Protein AF-A0ABD6CQG7-F1 (afdb_monomer_lite)

Radius of gyration: 48.26 Å; chains: 1; bounding box: 124×42×133 Å

Foldseek 3Di:
DVVVVVVVVVVVLVVVLVVLVVVLVVVVVVLVVVLVPDDPQLVVQLVVLCPVVVVCVVDPDDSVCSVVVSVSNVCSSCVSLLVLLLVLVVLLCVLLVHDDDPVLSVVLSVLLVVVPPPDSPVLSVLSVVSSVLLNPDDNQLSPLLRVVCVVPVNLSSCSPPSSVVSSVLSVVQLVQLQVLLVLLVVDPLADCVLPSLSNHNQQPRADDDDVVLVNVLVVLLVVLQVLVVVLLAHCSQQCRLQVSVCSPPYVNCVSVSSVVVSVLSVVVVVLSLVSVLLVLLVPAPDPPDPLNVVLVVLSVCLNPDDDNHSVVNVVSSVVSVVSVVVSLVVVQVLLVLLLLLQVCCCVWVVDDADPCNVVPPDLSVVCSVHVNVSVVVSVVSVVVSVVVLVVVVVVADPLLSVVLVCCSRVVDDDPVVGDPRSVVRVVVRGPDDDDDDDD

Structure (mmCIF, N/CA/C/O backbone):
data_AF-A0ABD6CQG7-F1
#
_entry.id   AF-A0ABD6CQG7-F1
#
loop_
_atom_site.group_PDB
_atom_site.id
_atom_site.type_symbol
_atom_site.label_atom_id
_atom_site.label_alt_id
_atom_site.label_comp_id
_atom_site.label_asym_id
_atom_site.label_entity_id
_atom_site.label_seq_id
_atom_site.pdbx_PDB_ins_code
_atom_site.Cartn_x
_atom_site.Cartn_y
_atom_site.Cartn_z
_atom_site.occupancy
_atom_site.B_iso_or_equiv
_atom_site.auth_seq_id
_atom_site.auth_comp_id
_atom_site.auth_asym_id
_atom_site.auth_atom_id
_atom_site.pdbx_PDB_model_num
ATOM 1 N N . MET A 1 1 ? 77.959 22.282 -49.061 1.00 54.97 1 MET A N 1
ATOM 2 C CA . MET A 1 1 ? 77.180 22.325 -47.808 1.00 54.97 1 MET A CA 1
ATOM 3 C C . MET A 1 1 ? 75.691 22.391 -48.137 1.00 54.97 1 MET A C 1
ATOM 5 O O . MET A 1 1 ? 75.020 21.422 -47.838 1.00 54.97 1 MET A O 1
ATOM 9 N N . VAL A 1 2 ? 75.242 23.376 -48.928 1.00 54.44 2 VAL A N 1
ATOM 10 C CA . VAL A 1 2 ? 73.854 23.506 -49.447 1.00 54.44 2 VAL A CA 1
ATOM 11 C C . VAL A 1 2 ? 73.302 22.239 -50.141 1.00 54.44 2 VAL A C 1
ATOM 13 O O . VAL A 1 2 ? 72.243 21.750 -49.779 1.00 54.44 2 VAL A O 1
ATOM 16 N N . LEU A 1 3 ? 74.068 21.613 -51.044 1.00 57.97 3 LEU A N 1
ATOM 17 C CA . LEU A 1 3 ? 73.657 20.385 -51.760 1.00 57.97 3 LEU A CA 1
ATOM 18 C C . LEU A 1 3 ? 73.426 19.150 -50.867 1.00 57.97 3 LEU A C 1
ATOM 20 O O . LEU A 1 3 ? 72.765 18.208 -51.288 1.00 57.97 3 LEU A O 1
ATOM 24 N N . LYS A 1 4 ? 74.010 19.117 -49.661 1.00 66.31 4 LYS A N 1
ATOM 25 C CA . LYS A 1 4 ? 73.844 17.992 -48.728 1.00 66.31 4 LYS A CA 1
ATOM 26 C C . LYS A 1 4 ? 72.545 18.137 -47.929 1.00 66.31 4 LYS A C 1
ATOM 28 O O . LYS A 1 4 ? 71.832 17.157 -47.765 1.00 66.31 4 LYS A O 1
ATOM 33 N N . GLU A 1 5 ? 72.221 19.360 -47.514 1.00 69.56 5 GLU A N 1
ATOM 34 C CA . GLU A 1 5 ? 70.979 19.693 -46.802 1.00 69.56 5 GLU A CA 1
ATOM 35 C C . GLU A 1 5 ? 69.742 19.548 -47.709 1.00 69.56 5 GLU A C 1
ATOM 37 O O . GLU A 1 5 ? 68.713 19.030 -47.277 1.00 69.56 5 GLU A O 1
ATOM 42 N N . GLU A 1 6 ? 69.845 19.918 -48.992 1.00 71.81 6 GLU A N 1
ATOM 43 C CA . GLU A 1 6 ? 68.775 19.704 -49.984 1.00 71.81 6 GLU A CA 1
ATOM 44 C C . GLU A 1 6 ? 68.519 18.211 -50.258 1.00 71.81 6 GLU A C 1
ATOM 46 O O . GLU A 1 6 ? 67.366 17.785 -50.390 1.00 71.81 6 GLU A O 1
ATOM 51 N N . LEU A 1 7 ? 69.582 17.398 -50.299 1.00 75.56 7 LEU A N 1
ATOM 52 C CA . LEU A 1 7 ? 69.475 15.950 -50.481 1.00 75.56 7 LEU A CA 1
ATOM 53 C C . LEU A 1 7 ? 68.846 15.278 -49.250 1.00 75.56 7 LEU A C 1
ATOM 55 O O . LEU A 1 7 ? 67.933 14.474 -49.406 1.00 75.56 7 LEU A O 1
ATOM 59 N N . GLU A 1 8 ? 69.282 15.639 -48.039 1.00 79.38 8 GLU A N 1
ATOM 60 C CA . GLU A 1 8 ? 68.709 15.135 -46.780 1.00 79.38 8 GLU A CA 1
ATOM 61 C C . GLU A 1 8 ? 67.224 15.513 -46.644 1.00 79.38 8 GLU A C 1
ATOM 63 O O . GLU A 1 8 ? 66.401 14.670 -46.296 1.00 79.38 8 GLU A O 1
ATOM 68 N N . THR A 1 9 ? 66.844 16.740 -47.015 1.00 80.50 9 THR A N 1
ATOM 69 C CA . THR A 1 9 ? 65.435 17.177 -47.028 1.00 80.50 9 THR A CA 1
ATOM 70 C C . THR A 1 9 ? 64.597 16.371 -48.025 1.00 80.50 9 THR A C 1
ATOM 72 O O . THR A 1 9 ? 63.466 15.986 -47.729 1.00 80.50 9 THR A O 1
ATOM 75 N N . THR A 1 10 ? 65.156 16.080 -49.203 1.00 79.56 10 THR A N 1
ATOM 76 C CA . THR A 1 10 ? 64.477 15.288 -50.238 1.00 79.56 10 THR A CA 1
ATOM 77 C C . THR A 1 10 ? 64.308 13.830 -49.813 1.00 79.56 10 THR A C 1
ATOM 79 O O . THR A 1 10 ? 63.235 13.267 -50.018 1.00 79.56 10 THR A O 1
ATOM 82 N N . ILE A 1 11 ? 65.331 13.234 -49.190 1.00 80.56 11 ILE A N 1
ATOM 83 C CA . ILE A 1 11 ? 65.283 11.867 -48.649 1.00 80.56 11 ILE A CA 1
ATOM 84 C C . ILE A 1 11 ? 64.223 11.772 -47.550 1.00 80.56 11 ILE A C 1
ATOM 86 O O . ILE A 1 11 ? 63.331 10.938 -47.659 1.00 80.56 11 ILE A O 1
ATOM 90 N N . ASN A 1 12 ? 64.235 12.684 -46.572 1.00 82.25 12 ASN A N 1
ATOM 91 C CA . ASN A 1 12 ? 63.240 12.702 -45.495 1.00 82.25 12 ASN A CA 1
ATOM 92 C C . ASN A 1 12 ? 61.805 12.850 -46.035 1.00 82.25 12 ASN A C 1
ATOM 94 O O . ASN A 1 12 ? 60.883 12.205 -45.542 1.00 82.25 12 ASN A O 1
ATOM 98 N N . ARG A 1 13 ? 61.602 13.669 -47.078 1.00 79.75 13 ARG A N 1
ATOM 99 C CA . ARG A 1 13 ? 60.294 13.819 -47.737 1.00 79.75 13 ARG A CA 1
ATOM 100 C C . ARG A 1 13 ? 59.855 12.538 -48.454 1.00 79.75 13 ARG A C 1
ATOM 102 O O . ARG A 1 13 ? 58.681 12.193 -48.412 1.00 79.75 13 ARG A O 1
ATOM 109 N N . LEU A 1 14 ? 60.777 11.839 -49.118 1.00 78.88 14 LEU A N 1
ATOM 110 C CA . LEU A 1 14 ? 60.483 10.568 -49.788 1.00 78.88 14 LEU A CA 1
ATOM 111 C C . LEU A 1 14 ? 60.165 9.456 -48.784 1.00 78.88 14 LEU A C 1
ATOM 113 O O . LEU A 1 14 ? 59.212 8.714 -48.996 1.00 78.88 14 LEU A O 1
ATOM 117 N N . GLU A 1 15 ? 60.917 9.362 -47.688 1.00 84.25 15 GLU A N 1
ATOM 118 C CA . GLU A 1 15 ? 60.653 8.406 -46.606 1.00 84.25 15 GLU A CA 1
ATOM 119 C C . GLU A 1 15 ? 59.284 8.651 -45.959 1.00 84.25 15 GLU A C 1
ATOM 121 O O . GLU A 1 15 ? 58.527 7.703 -45.741 1.00 84.25 15 GLU A O 1
ATOM 126 N N . GLU A 1 16 ? 58.927 9.916 -45.722 1.00 81.25 16 GLU A N 1
ATOM 127 C CA . GLU A 1 16 ? 57.606 10.287 -45.212 1.00 81.25 16 GLU A CA 1
ATOM 128 C C . GLU A 1 16 ? 56.485 9.900 -46.186 1.00 81.25 16 GLU A C 1
ATOM 130 O O . GLU A 1 16 ? 55.497 9.296 -45.769 1.00 81.25 16 GLU A O 1
ATOM 135 N N . ASN A 1 17 ? 56.653 10.168 -47.485 1.00 77.19 17 ASN A N 1
ATOM 136 C CA . ASN A 1 17 ? 55.668 9.805 -48.506 1.00 77.19 17 ASN A CA 1
ATOM 137 C C . ASN A 1 17 ? 55.489 8.282 -48.619 1.00 77.19 17 ASN A C 1
ATOM 139 O O . ASN A 1 17 ? 54.360 7.804 -48.699 1.00 77.19 17 ASN A O 1
ATOM 143 N N . ILE A 1 18 ? 56.581 7.507 -48.574 1.00 81.38 18 ILE A N 1
ATOM 144 C CA . ILE A 1 18 ? 56.527 6.034 -48.577 1.00 81.38 18 ILE A CA 1
ATOM 145 C C . ILE A 1 18 ? 55.787 5.528 -47.336 1.00 81.38 18 ILE A C 1
ATOM 147 O O . ILE A 1 18 ? 54.946 4.635 -47.435 1.00 81.38 18 ILE A O 1
ATOM 151 N N . ARG A 1 19 ? 56.059 6.109 -46.161 1.00 82.81 19 ARG A N 1
ATOM 152 C CA . ARG A 1 19 ? 55.362 5.751 -44.922 1.00 82.81 19 ARG A CA 1
ATOM 153 C C . ARG A 1 19 ? 53.864 6.041 -45.014 1.00 82.81 19 ARG A C 1
ATOM 155 O O . ARG A 1 19 ? 53.068 5.189 -44.630 1.00 82.81 19 ARG A O 1
ATOM 162 N N . GLN A 1 20 ? 53.483 7.214 -45.519 1.00 79.19 20 GLN A N 1
ATOM 163 C CA . GLN A 1 20 ? 52.079 7.597 -45.689 1.00 79.19 20 GLN A CA 1
ATOM 164 C C . GLN A 1 20 ? 51.358 6.694 -46.690 1.00 79.19 20 GLN A C 1
ATOM 166 O O . GLN A 1 20 ? 50.232 6.280 -46.423 1.00 79.19 20 GLN A O 1
ATOM 171 N N . TYR A 1 21 ? 52.021 6.333 -47.790 1.00 80.12 21 TYR A N 1
ATOM 172 C CA . TYR A 1 21 ? 51.483 5.401 -48.776 1.00 80.12 21 TYR A CA 1
ATOM 173 C C . TYR A 1 21 ? 51.260 4.005 -48.179 1.00 80.12 21 TYR A C 1
ATOM 175 O O . TYR A 1 21 ? 50.171 3.456 -48.302 1.00 80.12 21 TYR A O 1
ATOM 183 N N . ASN A 1 22 ? 52.240 3.461 -47.449 1.00 82.62 22 ASN A N 1
ATOM 184 C CA . ASN A 1 22 ? 52.090 2.161 -46.788 1.00 82.62 22 ASN A CA 1
ATOM 185 C C . ASN A 1 22 ? 50.948 2.167 -45.759 1.00 82.62 22 ASN A C 1
ATOM 187 O O . ASN A 1 22 ? 50.144 1.242 -45.737 1.00 82.62 22 ASN A O 1
ATOM 191 N N . GLN A 1 23 ? 50.827 3.229 -44.954 1.00 83.06 23 GLN A N 1
ATOM 192 C CA . GLN A 1 23 ? 49.710 3.382 -44.012 1.00 83.06 23 GLN A CA 1
ATOM 193 C C . GLN A 1 23 ? 48.352 3.462 -44.716 1.00 83.06 23 GLN A C 1
ATOM 195 O O . GLN A 1 23 ? 47.363 2.948 -44.200 1.00 83.06 23 GLN A O 1
ATOM 200 N N . PHE A 1 24 ? 48.291 4.124 -45.872 1.00 81.44 24 PHE A N 1
ATOM 201 C CA . PHE A 1 24 ? 47.070 4.224 -46.660 1.00 81.44 24 PHE A CA 1
ATOM 202 C C . PHE A 1 24 ? 46.668 2.869 -47.258 1.00 81.44 24 PHE A C 1
ATOM 204 O O . PHE A 1 24 ? 45.509 2.486 -47.149 1.00 81.44 24 PHE A O 1
ATOM 211 N N . VAL A 1 25 ? 47.624 2.098 -47.789 1.00 80.81 25 VAL A N 1
ATOM 212 C CA . VAL A 1 25 ? 47.380 0.734 -48.293 1.00 80.81 25 VAL A CA 1
ATOM 213 C C . VAL A 1 25 ? 46.928 -0.205 -47.172 1.00 80.81 25 VAL A C 1
ATOM 215 O O . VAL A 1 25 ? 45.945 -0.922 -47.336 1.00 80.81 25 VAL A O 1
ATOM 218 N N . GLU A 1 26 ? 47.586 -0.171 -46.009 1.00 85.00 26 GLU A N 1
ATOM 219 C CA . GLU A 1 26 ? 47.166 -0.952 -44.836 1.00 85.00 26 GLU A CA 1
ATOM 220 C C . GLU A 1 26 ? 45.743 -0.591 -44.384 1.00 85.00 26 GLU A C 1
ATOM 222 O O . GLU A 1 26 ? 44.966 -1.471 -44.003 1.00 85.00 26 GLU A O 1
ATOM 227 N N . TRP A 1 27 ? 45.386 0.697 -44.435 1.00 84.19 27 TRP A N 1
ATOM 228 C CA . TRP A 1 27 ? 44.033 1.155 -44.134 1.00 84.19 27 TRP A CA 1
ATOM 229 C C . TRP A 1 27 ? 43.017 0.661 -45.169 1.00 84.19 27 TRP A C 1
ATOM 231 O O . TRP A 1 27 ? 41.991 0.129 -44.758 1.00 84.19 27 TRP A O 1
ATOM 241 N N . LEU A 1 28 ? 43.308 0.760 -46.472 1.00 80.25 28 LEU A N 1
ATOM 242 C CA . LEU A 1 28 ? 42.433 0.264 -47.544 1.00 80.25 28 LEU A CA 1
ATOM 243 C C . LEU A 1 28 ? 42.177 -1.242 -47.422 1.00 80.25 28 LEU A C 1
ATOM 245 O O . LEU A 1 28 ? 41.032 -1.680 -47.506 1.00 80.25 28 LEU A O 1
ATOM 249 N N . ASP A 1 29 ? 43.220 -2.032 -47.157 1.00 80.75 29 ASP A N 1
ATOM 250 C CA . ASP A 1 29 ? 43.101 -3.479 -46.953 1.00 80.75 29 ASP A CA 1
ATOM 251 C C . ASP A 1 29 ? 42.216 -3.816 -45.749 1.00 80.75 29 ASP A C 1
ATOM 253 O O . ASP A 1 29 ? 41.447 -4.783 -45.776 1.00 80.75 29 ASP A O 1
ATOM 257 N N . LYS A 1 30 ? 42.334 -3.037 -44.669 1.00 80.00 30 LYS A N 1
ATOM 258 C CA . LYS A 1 30 ? 41.503 -3.207 -43.478 1.00 80.00 30 LYS A CA 1
ATOM 259 C C . LYS A 1 30 ? 40.059 -2.780 -43.749 1.00 80.00 30 LYS A C 1
ATOM 261 O O . LYS A 1 30 ? 39.151 -3.562 -43.490 1.00 80.00 30 LYS A O 1
ATOM 266 N N . ALA A 1 31 ? 39.858 -1.595 -44.321 1.00 76.06 31 ALA A N 1
ATOM 267 C CA . ALA A 1 31 ? 38.551 -1.049 -44.666 1.00 76.06 31 ALA A CA 1
ATOM 268 C C . ALA A 1 31 ? 37.793 -1.975 -45.629 1.00 76.06 31 ALA A C 1
ATOM 270 O O . ALA A 1 31 ? 36.637 -2.298 -45.377 1.00 76.06 31 ALA A O 1
ATOM 271 N N . GLY A 1 32 ? 38.453 -2.490 -46.671 1.00 75.69 32 GLY A N 1
ATOM 272 C CA . GLY A 1 32 ? 37.849 -3.425 -47.624 1.00 75.69 32 GLY A CA 1
ATOM 273 C C . GLY A 1 32 ? 37.416 -4.749 -46.984 1.00 75.69 32 GLY A C 1
ATOM 274 O O . GLY A 1 32 ? 36.320 -5.244 -47.256 1.00 75.69 32 GLY A O 1
ATOM 275 N N . LYS A 1 33 ? 38.231 -5.309 -46.077 1.00 78.44 33 LYS A N 1
ATOM 276 C CA . LYS A 1 33 ? 37.857 -6.508 -45.304 1.00 78.44 33 LYS A CA 1
ATOM 277 C C . LYS A 1 33 ? 36.682 -6.231 -44.370 1.00 78.44 33 LYS A C 1
ATOM 279 O O . LYS A 1 33 ? 35.735 -7.018 -44.346 1.00 78.44 33 LYS A O 1
ATOM 284 N N . ASP A 1 34 ? 36.719 -5.118 -43.645 1.00 75.69 34 ASP A N 1
ATOM 285 C CA . ASP A 1 34 ? 35.667 -4.726 -42.704 1.00 75.69 34 ASP A CA 1
ATOM 286 C C . ASP A 1 34 ? 34.338 -4.448 -43.430 1.00 75.69 34 ASP A C 1
ATOM 288 O O . ASP A 1 34 ? 33.273 -4.749 -42.888 1.00 75.69 34 ASP A O 1
ATOM 292 N N . TRP A 1 35 ? 34.385 -3.944 -44.669 1.00 75.81 35 TRP A N 1
ATOM 293 C CA . TRP A 1 35 ? 33.200 -3.626 -45.471 1.00 75.81 35 TRP A CA 1
ATOM 294 C C . TRP A 1 35 ? 32.486 -4.853 -46.045 1.00 75.81 35 TRP A C 1
ATOM 296 O O . TRP A 1 35 ? 31.255 -4.911 -46.103 1.00 75.81 35 TRP A O 1
ATOM 306 N N . SER A 1 36 ? 33.250 -5.884 -46.415 1.00 72.44 36 SER A N 1
ATOM 307 C CA . SER A 1 36 ? 32.695 -7.134 -46.954 1.00 72.44 36 SER A CA 1
ATOM 308 C C . SER A 1 36 ? 31.760 -7.872 -45.982 1.00 72.44 36 SER A C 1
ATOM 310 O O . SER A 1 36 ? 30.925 -8.661 -46.416 1.00 72.44 36 SER A O 1
ATOM 312 N N . ASN A 1 37 ? 31.847 -7.569 -44.681 1.00 71.38 37 ASN A N 1
ATOM 313 C CA . ASN A 1 37 ? 31.030 -8.164 -43.620 1.00 71.38 37 ASN A CA 1
ATOM 314 C C . ASN A 1 37 ? 29.830 -7.287 -43.192 1.00 71.38 37 ASN A C 1
ATOM 316 O O . ASN A 1 37 ? 29.217 -7.556 -42.159 1.00 71.38 37 ASN A O 1
ATOM 320 N N . ARG A 1 38 ? 29.516 -6.217 -43.935 1.00 76.25 38 ARG A N 1
ATOM 321 C CA . ARG A 1 38 ? 28.428 -5.264 -43.631 1.00 76.25 38 ARG A CA 1
ATOM 322 C C . ARG A 1 38 ? 27.099 -5.643 -44.281 1.00 76.25 38 ARG A C 1
ATOM 324 O O . ARG A 1 38 ? 27.026 -6.581 -45.070 1.00 76.25 38 ARG A O 1
ATOM 331 N N . THR A 1 39 ? 26.035 -4.926 -43.917 1.00 78.62 39 THR A N 1
ATOM 332 C CA . THR A 1 39 ? 24.702 -5.144 -44.500 1.00 78.62 39 THR A CA 1
ATOM 333 C C . THR A 1 39 ? 24.678 -4.730 -45.975 1.00 78.62 39 THR A C 1
ATOM 335 O O . THR A 1 39 ? 25.416 -3.836 -46.383 1.00 78.62 39 THR A O 1
ATOM 338 N N . GLU A 1 40 ? 23.810 -5.348 -46.780 1.00 80.81 40 GLU A N 1
ATOM 339 C CA . GLU A 1 40 ? 23.693 -5.057 -48.222 1.00 80.81 40 GLU A CA 1
ATOM 340 C C . GLU A 1 40 ? 23.357 -3.578 -48.499 1.00 80.81 40 GLU A C 1
ATOM 342 O O . GLU A 1 40 ? 23.884 -2.978 -49.435 1.00 80.81 40 GLU A O 1
ATOM 347 N N . ALA A 1 41 ? 22.542 -2.959 -47.639 1.00 76.62 41 ALA A N 1
ATOM 348 C CA . ALA A 1 41 ? 22.199 -1.540 -47.733 1.00 76.62 41 ALA A CA 1
ATOM 349 C C . ALA A 1 41 ? 23.414 -0.627 -47.486 1.00 76.62 41 ALA A C 1
ATOM 351 O O . ALA A 1 41 ? 23.632 0.324 -48.232 1.00 76.62 41 ALA A O 1
ATOM 352 N N . GLU A 1 42 ? 24.237 -0.939 -46.479 1.00 76.94 42 GLU A N 1
ATOM 353 C CA . GLU A 1 42 ? 25.488 -0.212 -46.223 1.00 76.94 42 GLU A CA 1
ATOM 354 C C . GLU A 1 42 ? 26.471 -0.404 -47.374 1.00 76.94 42 GLU A C 1
ATOM 356 O O . GLU A 1 42 ? 27.065 0.560 -47.849 1.00 76.94 42 GLU A O 1
ATOM 361 N N . GLN A 1 43 ? 26.598 -1.636 -47.870 1.00 80.94 43 GLN A N 1
ATOM 362 C CA . GLN A 1 43 ? 27.456 -1.944 -49.009 1.00 80.94 43 GLN A CA 1
ATOM 363 C C . GLN A 1 43 ? 27.079 -1.139 -50.247 1.00 80.94 43 GLN A C 1
ATOM 365 O O . GLN A 1 43 ? 27.961 -0.550 -50.864 1.00 80.94 43 GLN A O 1
ATOM 370 N N . THR A 1 44 ? 25.786 -1.055 -50.551 1.00 81.81 44 THR A N 1
ATOM 371 C CA . THR A 1 44 ? 25.266 -0.275 -51.680 1.00 81.81 44 THR A CA 1
ATOM 372 C C . THR A 1 44 ? 25.552 1.218 -51.508 1.00 81.81 44 THR A C 1
ATOM 374 O O . THR A 1 44 ? 26.137 1.826 -52.396 1.00 81.81 44 THR A O 1
ATOM 377 N N . SER A 1 45 ? 25.238 1.789 -50.340 1.00 78.50 45 SER A N 1
ATOM 378 C CA . SER A 1 45 ? 25.464 3.214 -50.050 1.00 78.50 45 SER A CA 1
ATOM 379 C C . SER A 1 45 ? 26.944 3.614 -50.135 1.00 78.50 45 SER A C 1
ATOM 381 O O . SER A 1 45 ? 27.280 4.683 -50.638 1.00 78.50 45 SER A O 1
ATOM 383 N N . PHE A 1 46 ? 27.858 2.747 -49.696 1.00 81.44 46 PHE A N 1
ATOM 384 C CA . PHE A 1 46 ? 29.290 3.000 -49.859 1.00 81.44 46 PHE A CA 1
ATOM 385 C C . PHE A 1 46 ? 29.758 2.875 -51.299 1.00 81.44 46 PHE A C 1
ATOM 387 O O . PHE A 1 46 ? 30.551 3.710 -51.718 1.00 81.44 46 PHE A O 1
ATOM 394 N N . LEU A 1 47 ? 29.271 1.881 -52.053 1.00 79.12 47 LEU A N 1
ATOM 395 C CA . LEU A 1 47 ? 29.593 1.745 -53.476 1.00 79.12 47 LEU A CA 1
ATOM 396 C C . LEU A 1 47 ? 29.219 3.020 -54.239 1.00 79.12 47 LEU A C 1
ATOM 398 O O . LEU A 1 47 ? 30.082 3.578 -54.905 1.00 79.12 47 LEU A O 1
ATOM 402 N N . GLU A 1 48 ? 28.006 3.539 -54.029 1.00 81.50 48 GLU A N 1
ATOM 403 C CA . GLU A 1 48 ? 27.539 4.803 -54.622 1.00 81.50 48 GLU A CA 1
ATOM 404 C C . GLU A 1 48 ? 28.448 5.997 -54.274 1.00 81.50 48 GLU A C 1
ATOM 406 O O . GLU A 1 48 ? 28.620 6.903 -55.084 1.00 81.50 48 GLU A O 1
ATOM 411 N N . ARG A 1 49 ? 29.065 6.007 -53.084 1.00 77.25 49 ARG A N 1
ATOM 412 C CA . ARG A 1 49 ? 29.970 7.087 -52.653 1.00 77.25 49 ARG A CA 1
ATOM 413 C C . ARG A 1 49 ? 31.403 6.949 -53.131 1.00 77.25 49 ARG A C 1
ATOM 415 O O . ARG A 1 49 ? 32.105 7.955 -53.206 1.00 77.25 49 ARG A O 1
ATOM 422 N N . ILE A 1 50 ? 31.858 5.736 -53.435 1.00 79.25 50 ILE A N 1
ATOM 423 C CA . ILE A 1 50 ? 33.220 5.517 -53.930 1.00 79.25 50 ILE A CA 1
ATOM 424 C C . ILE A 1 50 ? 33.325 5.528 -55.462 1.00 79.25 50 ILE A C 1
ATOM 426 O O . ILE A 1 50 ? 34.445 5.508 -55.971 1.00 79.25 50 ILE A O 1
ATOM 430 N N . GLU A 1 51 ? 32.200 5.600 -56.186 1.00 78.25 51 GLU A N 1
ATOM 431 C CA . GLU A 1 51 ? 32.156 5.704 -57.657 1.00 78.25 51 GLU A CA 1
ATOM 432 C C . GLU A 1 51 ? 33.031 6.860 -58.182 1.00 78.25 51 GLU A C 1
ATOM 434 O O . GLU A 1 51 ? 33.809 6.684 -59.121 1.00 78.25 51 GLU A O 1
ATOM 439 N N . ASP A 1 52 ? 33.021 8.013 -57.505 1.00 71.06 52 ASP A N 1
ATOM 440 C CA . ASP A 1 52 ? 33.831 9.187 -57.873 1.00 71.06 52 ASP A CA 1
ATOM 441 C C . ASP A 1 52 ? 35.357 8.957 -57.748 1.00 71.06 52 ASP A C 1
ATOM 443 O O . ASP A 1 52 ? 36.169 9.711 -58.302 1.00 71.06 52 ASP A O 1
ATOM 447 N N . TYR A 1 53 ? 35.770 7.881 -57.068 1.00 73.62 53 TYR A N 1
ATOM 448 C CA . TYR A 1 53 ? 37.169 7.495 -56.863 1.00 73.62 53 TYR A CA 1
ATOM 449 C C . TYR A 1 53 ? 37.618 6.346 -57.778 1.00 73.62 53 TYR A C 1
ATOM 451 O O . TYR A 1 53 ? 38.800 5.989 -57.763 1.00 73.62 53 TYR A O 1
ATOM 459 N N . GLU A 1 54 ? 36.741 5.792 -58.625 1.00 72.81 54 GLU A N 1
ATOM 460 C CA . GLU A 1 54 ? 37.097 4.731 -59.583 1.00 72.81 54 GLU A CA 1
ATOM 461 C C . GLU A 1 54 ? 38.225 5.153 -60.535 1.00 72.81 54 GLU A C 1
ATOM 463 O O . GLU A 1 54 ? 39.074 4.342 -60.906 1.00 72.81 54 GLU A O 1
ATOM 468 N N . GLN A 1 55 ? 38.315 6.447 -60.853 1.00 69.81 55 GLN A N 1
ATOM 469 C CA . GLN A 1 55 ? 39.389 7.021 -61.671 1.00 69.81 55 GLN A CA 1
ATOM 470 C C . GLN A 1 55 ? 40.806 6.769 -61.116 1.00 69.81 55 GLN A C 1
ATOM 472 O O . GLN A 1 55 ? 41.776 6.788 -61.880 1.00 69.81 55 GLN A O 1
ATOM 477 N N . TYR A 1 56 ? 40.944 6.509 -59.811 1.00 69.31 56 TYR A N 1
ATOM 478 C CA . TYR A 1 56 ? 42.218 6.190 -59.159 1.00 69.31 56 TYR A CA 1
ATOM 479 C C . TYR A 1 56 ? 42.584 4.700 -59.228 1.00 69.31 56 TYR A C 1
ATOM 481 O O . TYR A 1 56 ? 43.684 4.325 -58.827 1.00 69.31 56 TYR A O 1
ATOM 489 N N . GLN A 1 57 ? 41.708 3.841 -59.764 1.00 66.62 57 GLN A N 1
ATOM 490 C CA . GLN A 1 57 ? 42.059 2.452 -60.083 1.00 66.62 57 GLN A CA 1
ATOM 491 C C . GLN A 1 57 ? 42.972 2.364 -61.315 1.00 66.62 57 GLN A C 1
ATOM 493 O O . GLN A 1 57 ? 43.799 1.458 -61.411 1.00 66.62 57 GLN A O 1
ATOM 498 N N . GLU A 1 58 ? 42.833 3.308 -62.251 1.00 65.88 58 GLU A N 1
ATOM 499 C CA . GLU A 1 58 ? 43.549 3.307 -63.533 1.00 65.88 58 GLU A CA 1
ATOM 500 C C . GLU A 1 58 ? 44.728 4.297 -63.584 1.00 65.88 58 GLU A C 1
ATOM 502 O O . GLU A 1 58 ? 45.617 4.145 -64.424 1.00 65.88 58 GLU A O 1
ATOM 507 N N . ASN A 1 59 ? 44.772 5.290 -62.685 1.00 70.06 59 ASN A N 1
ATOM 508 C CA . ASN A 1 59 ? 45.777 6.359 -62.675 1.00 70.06 59 ASN A CA 1
ATOM 509 C C . ASN A 1 59 ? 46.627 6.350 -61.391 1.00 70.06 59 ASN A C 1
ATOM 511 O O . ASN A 1 59 ? 46.103 6.204 -60.290 1.00 70.06 59 ASN A O 1
ATOM 515 N N . GLU A 1 60 ? 47.945 6.559 -61.518 1.00 69.00 60 GLU A N 1
ATOM 516 C CA . GLU A 1 60 ? 48.848 6.684 -60.363 1.00 69.00 60 GLU A CA 1
ATOM 517 C C . GLU A 1 60 ? 48.525 7.943 -59.536 1.00 69.00 60 GLU A C 1
ATOM 519 O O . GLU A 1 60 ? 48.469 9.048 -60.078 1.00 69.00 60 GLU A O 1
ATOM 524 N N . ILE A 1 61 ? 48.364 7.784 -58.217 1.00 72.38 61 ILE A N 1
ATOM 525 C CA . ILE A 1 61 ? 48.129 8.895 -57.283 1.00 72.38 61 ILE A CA 1
ATOM 526 C C . ILE A 1 61 ? 49.448 9.650 -57.027 1.00 72.38 61 ILE A C 1
ATOM 528 O O . ILE A 1 61 ? 50.401 9.051 -56.511 1.00 72.38 61 ILE A O 1
ATOM 532 N N . PRO A 1 62 ? 49.529 10.962 -57.319 1.00 76.81 62 PRO A N 1
ATOM 533 C CA . PRO A 1 62 ? 50.697 11.774 -56.996 1.00 76.81 62 PRO A CA 1
ATOM 534 C C . PRO A 1 62 ? 50.986 11.798 -55.482 1.00 76.81 62 PRO A C 1
ATOM 536 O O . PRO A 1 62 ? 50.054 11.932 -54.685 1.00 76.81 62 PRO A O 1
ATOM 539 N N . PRO A 1 63 ? 52.261 11.725 -55.042 1.00 71.06 63 PRO A N 1
ATOM 540 C CA . PRO A 1 63 ? 52.599 11.686 -53.617 1.00 71.06 63 PRO A CA 1
ATOM 541 C C . PRO A 1 63 ? 52.080 12.867 -52.784 1.00 71.06 63 PRO A C 1
ATOM 543 O O . PRO A 1 63 ? 51.843 12.723 -51.590 1.00 71.06 63 PRO A O 1
ATOM 546 N N . ASP A 1 64 ? 51.916 14.034 -53.402 1.00 74.12 64 ASP A N 1
ATOM 547 C CA . ASP A 1 64 ? 51.368 15.249 -52.801 1.00 74.12 64 ASP A CA 1
ATOM 548 C C . ASP A 1 64 ? 49.842 15.213 -52.607 1.00 74.12 64 ASP A C 1
ATOM 550 O O . ASP A 1 64 ? 49.335 15.956 -51.770 1.00 74.12 64 ASP A O 1
ATOM 554 N N . GLN A 1 65 ? 49.131 14.315 -53.298 1.00 77.62 65 GLN A N 1
ATOM 555 C CA . GLN A 1 65 ? 47.671 14.149 -53.222 1.00 77.62 65 GLN A CA 1
ATOM 556 C C . GLN A 1 65 ? 47.225 12.989 -52.316 1.00 77.62 65 GLN A C 1
ATOM 558 O O . GLN A 1 65 ? 46.065 12.938 -51.920 1.00 77.62 65 GLN A O 1
ATOM 563 N N . ILE A 1 66 ? 48.135 12.084 -51.920 1.00 76.62 66 ILE A N 1
ATOM 564 C CA . ILE A 1 66 ? 47.821 10.904 -51.081 1.00 76.62 66 ILE A CA 1
ATOM 565 C C . ILE A 1 66 ? 47.059 11.295 -49.813 1.00 76.62 66 ILE A C 1
ATOM 567 O O . ILE A 1 66 ? 46.136 10.599 -49.399 1.00 76.62 66 ILE A O 1
ATOM 571 N N . LYS A 1 67 ? 47.454 12.396 -49.168 1.00 76.06 67 LYS A N 1
ATOM 572 C CA . LYS A 1 67 ? 46.842 12.824 -47.910 1.00 76.06 67 LYS A CA 1
ATOM 573 C C . LYS A 1 67 ? 45.404 13.315 -48.099 1.00 76.06 67 LYS A C 1
ATOM 575 O O . LYS A 1 67 ? 44.572 13.003 -47.258 1.00 76.06 67 LYS A O 1
ATOM 580 N N . GLU A 1 68 ? 45.146 14.072 -49.161 1.00 81.69 68 GLU A N 1
ATOM 581 C CA . GLU A 1 68 ? 43.819 14.608 -49.491 1.00 81.69 68 GLU A CA 1
ATOM 582 C C . GLU A 1 68 ? 42.870 13.464 -49.860 1.00 81.69 68 GLU A C 1
ATOM 584 O O . GLU A 1 68 ? 41.874 13.264 -49.174 1.00 81.69 68 GLU A O 1
ATOM 589 N N . ILE A 1 69 ? 43.282 12.601 -50.795 1.00 81.44 69 ILE A N 1
ATOM 590 C CA . ILE A 1 69 ? 42.511 11.420 -51.217 1.00 81.44 69 ILE A CA 1
ATOM 591 C C . ILE A 1 69 ? 42.251 10.468 -50.044 1.00 81.44 69 ILE A C 1
ATOM 593 O O . ILE A 1 69 ? 41.172 9.895 -49.918 1.00 81.44 69 ILE A O 1
ATOM 597 N N . ARG A 1 70 ? 43.224 10.298 -49.141 1.00 81.62 70 ARG A N 1
ATOM 598 C CA . ARG A 1 70 ? 43.022 9.507 -47.924 1.00 81.62 70 ARG A CA 1
ATOM 599 C C . ARG A 1 70 ? 41.948 10.113 -47.020 1.00 81.62 70 ARG A C 1
ATOM 601 O O . ARG A 1 70 ? 41.164 9.357 -46.462 1.00 81.62 70 ARG A O 1
ATOM 608 N N . GLN A 1 71 ? 41.934 11.432 -46.827 1.00 81.12 71 GLN A N 1
ATOM 609 C CA . GLN A 1 71 ? 40.922 12.093 -45.996 1.00 81.12 71 GLN A CA 1
ATOM 610 C C . GLN A 1 71 ? 39.533 11.965 -46.619 1.00 81.12 71 GLN A C 1
ATOM 612 O O . GLN A 1 71 ? 38.600 11.571 -45.929 1.00 81.12 71 GLN A O 1
ATOM 617 N N . GLU A 1 72 ? 39.436 12.208 -47.920 1.00 82.00 72 GLU A N 1
ATOM 618 C CA . GLU A 1 72 ? 38.218 12.059 -48.712 1.00 82.00 72 GLU A CA 1
ATOM 619 C C . GLU A 1 72 ? 37.647 10.631 -48.648 1.00 82.00 72 GLU A C 1
ATOM 621 O O . GLU A 1 72 ? 36.471 10.440 -48.345 1.00 82.00 72 GLU A O 1
ATOM 626 N N . LEU A 1 73 ? 38.486 9.603 -48.819 1.00 80.50 73 LEU A N 1
ATOM 627 C CA . LEU A 1 73 ? 38.064 8.203 -48.688 1.00 80.50 73 LEU A CA 1
ATOM 628 C C . LEU A 1 73 ? 37.736 7.808 -47.243 1.00 80.50 73 LEU A C 1
ATOM 630 O O . LEU A 1 73 ? 36.822 7.016 -47.018 1.00 80.50 73 LEU A O 1
ATOM 634 N N . GLU A 1 74 ? 38.458 8.333 -46.248 1.00 80.94 74 GLU A N 1
ATOM 635 C CA . GLU A 1 74 ? 38.123 8.130 -44.832 1.00 80.94 74 GLU A CA 1
ATOM 636 C C . GLU A 1 74 ? 36.767 8.766 -44.475 1.00 80.94 74 GLU A C 1
ATOM 638 O O . GLU A 1 74 ? 36.050 8.224 -43.630 1.00 80.94 74 GLU A O 1
ATOM 643 N N . GLU A 1 75 ? 36.411 9.895 -45.092 1.00 80.00 75 GLU A N 1
ATOM 644 C CA . GLU A 1 75 ? 35.096 10.531 -44.971 1.00 80.00 75 GLU A CA 1
ATOM 645 C C . GLU A 1 75 ? 34.026 9.700 -45.681 1.00 80.00 75 GLU A C 1
ATOM 647 O O . GLU A 1 75 ? 33.103 9.242 -45.006 1.00 80.00 75 GLU A O 1
ATOM 652 N N . ALA A 1 76 ? 34.210 9.373 -46.965 1.00 80.69 76 ALA A N 1
ATOM 653 C CA . ALA A 1 76 ? 33.296 8.535 -47.748 1.00 80.69 76 ALA A CA 1
ATOM 654 C C . ALA A 1 76 ? 33.036 7.159 -47.102 1.00 80.69 76 ALA A C 1
ATOM 656 O O . ALA A 1 76 ? 31.938 6.618 -47.200 1.00 80.69 76 ALA A O 1
ATOM 657 N N . TYR A 1 77 ? 34.017 6.605 -46.382 1.00 81.12 77 TYR A N 1
ATOM 658 C CA . TYR A 1 77 ? 33.865 5.375 -45.600 1.00 81.12 77 TYR A CA 1
ATOM 659 C C . TYR A 1 77 ? 32.980 5.544 -44.351 1.00 81.12 77 TYR A C 1
ATOM 661 O O . TYR A 1 77 ? 32.217 4.646 -43.994 1.00 81.12 77 TYR A O 1
ATOM 669 N N . LYS A 1 78 ? 33.082 6.673 -43.639 1.00 80.19 78 LYS A N 1
ATOM 670 C CA . LYS A 1 78 ? 32.325 6.918 -42.393 1.00 80.19 78 LYS A CA 1
ATOM 671 C C . LYS A 1 78 ? 30.875 7.284 -42.652 1.00 80.19 78 LYS A C 1
ATOM 673 O O . LYS A 1 78 ? 30.002 7.003 -41.837 1.00 80.19 78 LYS A O 1
ATOM 678 N N . GLU A 1 79 ? 30.637 7.957 -43.755 1.00 83.38 79 GLU A N 1
ATOM 679 C CA . GLU A 1 79 ? 29.399 8.653 -44.038 1.00 83.38 79 GLU A CA 1
ATOM 680 C C . GLU A 1 79 ? 28.173 7.702 -44.155 1.00 83.38 79 GLU A C 1
ATOM 682 O O . GLU A 1 79 ? 27.171 7.963 -43.483 1.00 83.38 79 GLU A O 1
ATOM 687 N N . PRO A 1 80 ? 28.260 6.524 -44.815 1.00 82.50 80 PRO A N 1
ATOM 688 C CA . PRO A 1 80 ? 27.204 5.502 -44.772 1.00 82.50 80 PRO A CA 1
ATOM 689 C C . PRO A 1 80 ? 26.949 4.934 -43.365 1.00 82.50 80 PRO A C 1
ATOM 691 O O . PRO A 1 80 ? 25.819 4.605 -43.005 1.00 82.50 80 PRO A O 1
ATOM 694 N N . LEU A 1 81 ? 27.988 4.831 -42.524 1.00 84.38 81 LEU A N 1
ATOM 695 C CA . LEU A 1 81 ? 27.842 4.368 -41.136 1.00 84.38 81 LEU A CA 1
ATOM 696 C C . LEU A 1 81 ? 27.080 5.393 -40.284 1.00 84.38 81 LEU A C 1
ATOM 698 O O . LEU A 1 81 ? 26.306 5.009 -39.405 1.00 84.38 81 LEU A O 1
ATOM 702 N N . ILE A 1 82 ? 27.284 6.684 -40.555 1.00 88.12 82 ILE A N 1
ATOM 703 C CA . ILE A 1 82 ? 26.576 7.794 -39.910 1.00 88.12 82 ILE A CA 1
ATOM 704 C C . ILE A 1 82 ? 25.093 7.792 -40.308 1.00 88.12 82 ILE A C 1
ATOM 706 O O . ILE A 1 82 ? 24.231 7.945 -39.443 1.00 88.12 82 ILE A O 1
ATOM 710 N N . GLU A 1 83 ? 24.770 7.564 -41.581 1.00 87.00 83 GLU A N 1
ATOM 711 C CA . GLU A 1 83 ? 23.377 7.445 -42.042 1.00 87.00 83 GLU A CA 1
ATOM 712 C C . GLU A 1 83 ? 22.670 6.220 -41.458 1.00 87.00 83 GLU A C 1
ATOM 714 O O . GLU A 1 83 ? 21.517 6.296 -41.019 1.00 87.00 83 GLU A O 1
ATOM 719 N N . ALA A 1 84 ? 23.381 5.096 -41.376 1.00 86.38 84 ALA A N 1
ATOM 720 C CA . ALA A 1 84 ? 22.880 3.885 -40.743 1.00 86.38 84 ALA A CA 1
ATOM 721 C C . ALA A 1 84 ? 22.614 4.082 -39.238 1.00 86.38 84 ALA A C 1
ATOM 723 O O . ALA A 1 84 ? 21.686 3.474 -38.699 1.00 86.38 84 ALA A O 1
ATOM 724 N N . LEU A 1 85 ? 23.411 4.915 -38.558 1.00 89.50 85 LEU A N 1
ATOM 725 C CA . LEU A 1 85 ? 23.184 5.312 -37.168 1.00 89.50 85 LEU A CA 1
ATOM 726 C C . LEU A 1 85 ? 21.970 6.243 -37.040 1.00 89.50 85 LEU A C 1
ATOM 728 O O . LEU A 1 85 ? 21.100 5.965 -36.221 1.00 89.50 85 LEU A O 1
ATOM 732 N N . ARG A 1 86 ? 21.866 7.287 -37.876 1.00 91.69 86 ARG A N 1
ATOM 733 C CA . ARG A 1 86 ? 20.690 8.184 -37.926 1.00 91.69 86 ARG A CA 1
ATOM 734 C C . ARG A 1 86 ? 19.398 7.393 -38.065 1.00 91.69 86 ARG A C 1
ATOM 736 O O . ARG A 1 86 ? 18.513 7.518 -37.233 1.00 91.69 86 ARG A O 1
ATOM 743 N N . THR A 1 87 ? 19.363 6.480 -39.033 1.00 91.12 87 THR A N 1
ATOM 744 C CA . THR A 1 87 ? 18.202 5.620 -39.291 1.00 91.12 87 THR A CA 1
ATOM 745 C C . THR A 1 87 ? 17.801 4.794 -38.064 1.00 91.12 87 THR A C 1
ATOM 747 O O . THR A 1 87 ? 16.617 4.558 -37.838 1.00 91.12 87 THR A O 1
ATOM 750 N N . ARG A 1 88 ? 18.765 4.320 -37.265 1.00 92.50 88 ARG A N 1
ATOM 751 C CA . ARG A 1 88 ? 18.483 3.569 -36.031 1.00 92.50 88 ARG A CA 1
ATOM 752 C C . ARG A 1 88 ? 17.935 4.466 -34.928 1.00 92.50 88 ARG A C 1
ATOM 754 O O . ARG A 1 88 ? 16.971 4.075 -34.281 1.00 92.50 88 ARG A O 1
ATOM 761 N N . ILE A 1 89 ? 18.508 5.657 -34.754 1.00 93.88 89 ILE A N 1
ATOM 762 C CA . ILE A 1 89 ? 18.006 6.650 -33.797 1.00 93.88 89 ILE A CA 1
ATOM 763 C C . ILE A 1 89 ? 16.579 7.057 -34.177 1.00 93.88 89 ILE A C 1
ATOM 765 O O . ILE A 1 89 ? 15.703 7.030 -33.323 1.00 93.88 89 ILE A O 1
ATOM 769 N N . ASP A 1 90 ? 16.311 7.334 -35.453 1.00 93.75 90 ASP A N 1
ATOM 770 C CA . ASP A 1 90 ? 14.973 7.690 -35.937 1.00 93.75 90 ASP A CA 1
ATOM 771 C C . ASP A 1 90 ? 13.961 6.562 -35.719 1.00 93.75 90 ASP A C 1
ATOM 773 O O . ASP A 1 90 ? 12.834 6.806 -35.295 1.00 93.75 90 ASP A O 1
ATOM 777 N N . LYS A 1 91 ? 14.360 5.305 -35.948 1.00 94.50 91 LYS A N 1
ATOM 778 C CA . LYS A 1 91 ? 13.519 4.146 -35.616 1.00 94.50 91 LYS A CA 1
ATOM 779 C C . LYS A 1 91 ? 13.239 4.064 -34.120 1.00 94.50 91 LYS A C 1
ATOM 781 O O . LYS A 1 91 ? 12.098 3.835 -33.741 1.00 94.50 91 LYS A O 1
ATOM 786 N N . PHE A 1 92 ? 14.253 4.265 -33.282 1.00 95.69 92 PHE A N 1
ATOM 787 C CA . PHE A 1 92 ? 14.107 4.228 -31.830 1.00 95.69 92 PHE A CA 1
ATOM 788 C C . PHE A 1 92 ? 13.133 5.316 -31.357 1.00 95.69 92 PHE A C 1
ATOM 790 O O . PHE A 1 92 ? 12.167 5.020 -30.657 1.00 95.69 92 PHE A O 1
ATOM 797 N N . LEU A 1 93 ? 13.332 6.547 -31.833 1.00 95.69 93 LEU A N 1
ATOM 798 C CA . LEU A 1 93 ? 12.460 7.699 -31.610 1.00 95.69 93 LEU A CA 1
ATOM 799 C C . LEU A 1 93 ? 11.022 7.436 -32.078 1.00 95.69 93 LEU A C 1
ATOM 801 O O . LEU A 1 93 ? 10.071 7.740 -31.362 1.00 95.69 93 LEU A O 1
ATOM 805 N N . SER A 1 94 ? 10.860 6.796 -33.238 1.00 95.50 94 SER A N 1
ATOM 806 C CA . SER A 1 94 ? 9.551 6.410 -33.761 1.00 95.50 94 SER A CA 1
ATOM 807 C C . SER A 1 94 ? 8.848 5.366 -32.895 1.00 95.50 94 SER A C 1
ATOM 809 O O . SER A 1 94 ? 7.627 5.434 -32.782 1.00 95.50 94 SER A O 1
ATOM 811 N N . ILE A 1 95 ? 9.567 4.404 -32.303 1.00 95.12 95 ILE A N 1
ATOM 812 C CA . ILE A 1 95 ? 8.942 3.400 -31.429 1.00 95.12 95 ILE A CA 1
ATOM 813 C C . ILE A 1 95 ? 8.380 4.083 -30.183 1.00 95.12 95 ILE A C 1
ATOM 815 O O . ILE A 1 95 ? 7.232 3.815 -29.826 1.00 95.12 95 ILE A O 1
ATOM 819 N N . ILE A 1 96 ? 9.148 4.993 -29.571 1.00 95.12 96 ILE A N 1
ATOM 820 C CA . ILE A 1 96 ? 8.751 5.747 -28.370 1.00 95.12 96 ILE A CA 1
ATOM 821 C C . ILE A 1 96 ? 7.842 6.957 -28.645 1.00 95.12 96 ILE A C 1
ATOM 823 O O . ILE A 1 96 ? 7.511 7.681 -27.708 1.00 95.12 96 ILE A O 1
ATOM 827 N N . ASP A 1 97 ? 7.433 7.181 -29.898 1.00 94.69 97 ASP A N 1
ATOM 828 C CA . ASP A 1 97 ? 6.594 8.315 -30.315 1.00 94.69 97 ASP A CA 1
ATOM 829 C C . ASP A 1 97 ? 7.197 9.688 -29.939 1.00 94.69 97 ASP A C 1
ATOM 831 O O . ASP A 1 97 ? 6.527 10.581 -29.414 1.00 94.69 97 ASP A O 1
ATOM 835 N N . LEU A 1 98 ? 8.502 9.861 -30.170 1.00 94.62 98 LEU A N 1
ATOM 836 C CA . LEU A 1 98 ? 9.213 11.123 -29.964 1.00 94.62 98 LEU A CA 1
ATOM 837 C C . LEU A 1 98 ? 9.735 11.668 -31.293 1.00 94.62 98 LEU A C 1
ATOM 839 O O . LEU A 1 98 ? 10.412 10.971 -32.036 1.00 94.62 98 LEU A O 1
ATOM 843 N N . GLU A 1 99 ? 9.493 12.947 -31.559 1.00 92.69 99 GLU A N 1
ATOM 844 C CA . GLU A 1 99 ? 10.069 13.644 -32.708 1.00 92.69 99 GLU A CA 1
ATOM 845 C C . GLU A 1 99 ? 11.142 14.625 -32.226 1.00 92.69 99 GLU A C 1
ATOM 847 O O . GLU A 1 99 ? 10.880 15.504 -31.400 1.00 92.69 99 GLU A O 1
ATOM 852 N N . LEU A 1 100 ? 12.360 14.485 -32.752 1.00 90.19 100 LEU A N 1
ATOM 853 C CA . LEU A 1 100 ? 13.434 15.459 -32.571 1.00 90.19 100 LEU A CA 1
ATOM 854 C C . LEU A 1 100 ? 13.604 16.288 -33.846 1.00 90.19 100 LEU A C 1
ATOM 856 O O . LEU A 1 100 ? 13.396 15.804 -34.955 1.00 90.19 100 LEU A O 1
ATOM 860 N N . SER A 1 101 ? 14.023 17.546 -33.700 1.00 91.00 101 SER A N 1
ATOM 861 C CA . SER A 1 101 ? 14.416 18.349 -34.864 1.00 91.00 101 SER A CA 1
ATOM 862 C C . SER A 1 101 ? 15.702 17.810 -35.501 1.00 91.00 101 SER A C 1
ATOM 864 O O . SER A 1 101 ? 16.581 17.313 -34.794 1.00 91.00 101 SER A O 1
ATOM 866 N N . GLU A 1 102 ? 15.872 17.997 -36.815 1.00 89.06 102 GLU A N 1
ATOM 867 C CA . GLU A 1 102 ? 17.101 17.606 -37.534 1.00 89.06 102 GLU A CA 1
ATOM 868 C C . GLU A 1 102 ? 18.366 18.162 -36.859 1.00 89.06 102 GLU A C 1
ATOM 870 O O . GLU A 1 102 ? 19.344 17.448 -36.677 1.00 89.06 102 GLU A O 1
ATOM 875 N N . VAL A 1 103 ? 18.320 19.406 -36.366 1.00 91.31 103 VAL A N 1
ATOM 876 C CA . VAL A 1 103 ? 19.445 20.039 -35.653 1.00 91.31 103 VAL A CA 1
ATOM 877 C C . VAL A 1 103 ? 19.795 19.311 -34.348 1.00 91.31 103 VAL A C 1
ATOM 879 O O . VAL A 1 103 ? 20.961 19.284 -33.952 1.00 91.31 103 VAL A O 1
ATOM 882 N N . GLN A 1 104 ? 18.814 18.749 -33.637 1.00 90.75 104 GLN A N 1
ATOM 883 C CA . GLN A 1 104 ? 19.066 17.955 -32.428 1.00 90.75 104 GLN A CA 1
ATOM 884 C C . GLN A 1 104 ? 19.650 16.589 -32.781 1.00 90.75 104 GLN A C 1
ATOM 886 O O . GLN A 1 104 ? 20.633 16.185 -32.160 1.00 90.75 104 GLN A O 1
ATOM 891 N N . LEU A 1 105 ? 19.090 15.926 -33.795 1.00 90.94 105 LEU A N 1
ATOM 892 C CA . LEU A 1 105 ? 19.586 14.644 -34.289 1.00 90.94 105 LEU A CA 1
ATOM 893 C C . LEU A 1 105 ? 21.037 14.764 -34.773 1.00 90.94 105 LEU A C 1
ATOM 895 O O . LEU A 1 105 ? 21.892 13.985 -34.358 1.00 90.94 105 LEU A O 1
ATOM 899 N N . ASP A 1 106 ? 21.341 15.800 -35.558 1.00 90.12 106 ASP A N 1
ATOM 900 C CA . ASP A 1 106 ? 22.693 16.116 -36.023 1.00 90.12 106 ASP A CA 1
ATOM 901 C C . ASP A 1 106 ? 23.665 16.263 -34.852 1.00 90.12 106 ASP A C 1
ATOM 903 O O . ASP A 1 106 ? 24.753 15.695 -34.872 1.00 90.12 106 ASP A O 1
ATOM 907 N N . ARG A 1 107 ? 23.267 16.980 -33.793 1.00 90.38 107 ARG A N 1
ATOM 908 C CA . ARG A 1 107 ? 24.103 17.163 -32.597 1.00 90.38 107 ARG A CA 1
ATOM 909 C C . ARG A 1 107 ? 24.362 15.856 -31.855 1.00 90.38 107 ARG A C 1
ATOM 911 O O . ARG A 1 107 ? 25.487 15.656 -31.403 1.00 90.38 107 ARG A O 1
ATOM 918 N N . ILE A 1 108 ? 23.351 15.001 -31.708 1.00 90.88 108 ILE A N 1
ATOM 919 C CA . ILE A 1 108 ? 23.485 13.684 -31.067 1.00 90.88 108 ILE A CA 1
ATOM 920 C C . ILE A 1 108 ? 24.466 12.827 -31.870 1.00 90.88 108 ILE A C 1
ATOM 922 O O . ILE A 1 108 ? 25.438 12.306 -31.327 1.00 90.88 108 ILE A O 1
ATOM 926 N N . VAL A 1 109 ? 24.266 12.754 -33.184 1.00 90.62 109 VAL A N 1
ATOM 927 C CA . VAL A 1 109 ? 25.109 11.980 -34.097 1.00 90.62 109 VAL A CA 1
ATOM 928 C C . VAL A 1 109 ? 26.547 12.497 -34.102 1.00 90.62 109 VAL A C 1
ATOM 930 O O . VAL A 1 109 ? 27.475 11.703 -33.963 1.00 90.62 109 VAL A O 1
ATOM 933 N N . SER A 1 110 ? 26.755 13.815 -34.188 1.00 88.56 110 SER A N 1
ATOM 934 C CA . SER A 1 110 ? 28.090 14.417 -34.095 1.00 88.56 110 SER A CA 1
ATOM 935 C C . SER A 1 110 ? 28.768 14.090 -32.766 1.00 88.56 110 SER A C 1
ATOM 937 O O . SER A 1 110 ? 29.935 13.720 -32.767 1.00 88.56 110 SER A O 1
ATOM 939 N N . ARG A 1 111 ? 28.044 14.136 -31.637 1.00 87.69 111 ARG A N 1
ATOM 940 C CA . ARG A 1 111 ? 28.602 13.750 -30.330 1.00 87.69 111 ARG A CA 1
ATOM 941 C C . ARG A 1 111 ? 29.033 12.287 -30.288 1.00 87.69 111 ARG A C 1
ATOM 943 O O . ARG A 1 111 ? 30.109 12.005 -29.770 1.00 87.69 111 ARG A O 1
ATOM 950 N N . ILE A 1 112 ? 28.240 11.373 -30.848 1.00 87.12 112 ILE A N 1
ATOM 951 C CA . ILE A 1 112 ? 28.603 9.949 -30.932 1.00 87.12 112 ILE A CA 1
ATOM 952 C C . ILE A 1 112 ? 29.882 9.776 -31.766 1.00 87.12 112 ILE A C 1
ATOM 954 O O . ILE A 1 112 ? 30.794 9.054 -31.358 1.00 87.12 112 ILE A O 1
ATOM 958 N N . VAL A 1 113 ? 29.971 10.469 -32.907 1.00 83.94 113 VAL A N 1
ATOM 959 C CA . VAL A 1 113 ? 31.142 10.450 -33.802 1.00 83.94 113 VAL A CA 1
ATOM 960 C C . VAL A 1 113 ? 32.390 11.022 -33.117 1.00 83.94 113 VAL A C 1
ATOM 962 O O . VAL A 1 113 ? 33.474 10.448 -33.247 1.00 83.94 113 VAL A O 1
ATOM 965 N N . ASP A 1 114 ? 32.248 12.119 -32.371 1.00 80.81 114 ASP A N 1
ATOM 966 C CA . ASP A 1 114 ? 33.355 12.824 -31.717 1.00 80.81 114 ASP A CA 1
ATOM 967 C C . ASP A 1 114 ? 33.879 12.085 -30.475 1.00 80.81 114 ASP A C 1
ATOM 969 O O . ASP A 1 114 ? 35.092 12.047 -30.242 1.00 80.81 114 ASP A O 1
ATOM 973 N N . ASN A 1 115 ? 32.986 11.474 -29.687 1.00 70.88 115 ASN A N 1
ATOM 974 C CA . ASN A 1 115 ? 33.337 10.816 -28.426 1.00 70.88 115 ASN A CA 1
ATOM 975 C C . ASN A 1 115 ? 33.978 9.432 -28.620 1.00 70.88 115 ASN A C 1
ATOM 977 O O . ASN A 1 115 ? 34.823 9.040 -27.816 1.00 70.88 115 ASN A O 1
ATOM 981 N N . ASN A 1 116 ? 33.636 8.699 -29.686 1.00 60.53 116 ASN A N 1
ATOM 982 C CA . ASN A 1 116 ? 34.051 7.304 -29.866 1.00 60.53 116 ASN A CA 1
ATOM 983 C C . ASN A 1 116 ? 34.826 7.076 -31.174 1.00 60.53 116 ASN A C 1
ATOM 985 O O . ASN A 1 116 ? 34.318 6.520 -32.147 1.00 60.53 116 ASN A O 1
ATOM 989 N N . LYS A 1 117 ? 36.128 7.411 -31.184 1.00 48.91 117 LYS A N 1
ATOM 990 C CA . LYS A 1 117 ? 37.033 7.025 -32.292 1.00 48.91 117 LYS A CA 1
ATOM 991 C C . LYS A 1 117 ? 37.130 5.504 -32.485 1.00 48.91 117 LYS A C 1
ATOM 993 O O . LYS A 1 117 ? 37.404 5.057 -33.598 1.00 48.91 117 LYS A O 1
ATOM 998 N N . SER A 1 118 ? 36.882 4.708 -31.441 1.00 52.06 118 SER A N 1
ATOM 999 C CA . SER A 1 118 ? 36.595 3.278 -31.564 1.00 52.06 118 SER A CA 1
ATOM 1000 C C . SER A 1 118 ? 35.089 3.061 -31.711 1.00 52.06 118 SER A C 1
ATOM 1002 O O . SER A 1 118 ? 34.369 2.829 -30.744 1.00 52.06 118 SER A O 1
ATOM 1004 N N . THR A 1 119 ? 34.682 3.071 -32.979 1.00 65.75 119 THR A N 1
ATOM 1005 C CA . THR A 1 119 ? 33.534 2.378 -33.576 1.00 65.75 119 THR A CA 1
ATOM 1006 C C . THR A 1 119 ? 32.140 2.972 -33.359 1.00 65.75 119 THR A C 1
ATOM 1008 O O . THR A 1 119 ? 31.386 2.537 -32.496 1.00 65.75 119 THR A O 1
ATOM 1011 N N . LEU A 1 120 ? 31.739 3.817 -34.319 1.00 79.00 120 LEU A N 1
ATOM 1012 C CA . LEU A 1 120 ? 30.358 3.951 -34.821 1.00 79.00 120 LEU A CA 1
ATOM 1013 C C . LEU A 1 120 ? 29.586 2.617 -34.826 1.00 79.00 120 LEU A C 1
ATOM 1015 O O . LEU A 1 120 ? 28.393 2.591 -34.543 1.00 79.00 120 LEU A O 1
ATOM 1019 N N . ASP A 1 121 ? 30.271 1.504 -35.097 1.00 77.62 121 ASP A N 1
ATOM 1020 C CA . ASP A 1 121 ? 29.692 0.158 -35.054 1.00 77.62 121 ASP A CA 1
ATOM 1021 C C . ASP A 1 121 ? 29.191 -0.255 -33.670 1.00 77.62 121 ASP A C 1
ATOM 1023 O O . ASP A 1 121 ? 28.150 -0.895 -33.576 1.00 77.62 121 ASP A O 1
ATOM 1027 N N . SER A 1 122 ? 29.891 0.134 -32.601 1.00 83.50 122 SER A N 1
ATOM 1028 C CA . SER A 1 122 ? 29.462 -0.149 -31.230 1.00 83.50 122 SER A CA 1
ATOM 1029 C C . SER A 1 122 ? 28.170 0.594 -30.910 1.00 83.50 122 SER A C 1
ATOM 1031 O O . SER A 1 122 ? 27.232 -0.010 -30.404 1.00 83.50 122 SER A O 1
ATOM 1033 N N . ALA A 1 123 ? 28.093 1.883 -31.259 1.00 86.62 123 ALA A N 1
ATOM 1034 C CA . ALA A 1 123 ? 26.883 2.677 -31.051 1.00 86.62 123 ALA A CA 1
ATOM 1035 C C . ALA A 1 123 ? 25.704 2.121 -31.862 1.00 86.62 123 ALA A C 1
ATOM 1037 O O . ALA A 1 123 ? 24.591 2.020 -31.358 1.00 86.62 123 ALA A O 1
ATOM 1038 N N . ARG A 1 124 ? 25.951 1.704 -33.109 1.00 86.75 124 ARG A N 1
ATOM 1039 C CA . ARG A 1 124 ? 24.937 1.052 -33.943 1.00 86.75 124 ARG A CA 1
ATOM 1040 C C . ARG A 1 124 ? 24.435 -0.259 -33.339 1.00 86.75 124 ARG A C 1
ATOM 1042 O O . ARG A 1 124 ? 23.228 -0.457 -33.318 1.00 86.75 124 ARG A O 1
ATOM 1049 N N . GLY A 1 125 ? 25.338 -1.120 -32.865 1.00 87.12 125 GLY A N 1
ATOM 1050 C CA . GLY A 1 125 ? 24.973 -2.374 -32.202 1.00 87.12 125 GLY A CA 1
ATOM 1051 C C . GLY A 1 125 ? 24.137 -2.131 -30.946 1.00 87.12 125 GLY A C 1
ATOM 1052 O O . GLY A 1 125 ? 23.095 -2.747 -30.786 1.00 87.12 125 GLY A O 1
ATOM 1053 N N . GLN A 1 126 ? 24.520 -1.145 -30.131 1.00 89.94 126 GLN A N 1
ATOM 1054 C CA . GLN A 1 126 ? 23.754 -0.748 -28.946 1.00 89.94 126 GLN A CA 1
ATOM 1055 C C . GLN A 1 126 ? 22.354 -0.248 -29.306 1.00 89.94 126 GLN A C 1
ATOM 1057 O O . GLN A 1 126 ? 21.388 -0.638 -28.668 1.00 89.94 126 GLN A O 1
ATOM 1062 N N . PHE A 1 127 ? 22.210 0.569 -30.354 1.00 92.06 127 PHE A N 1
ATOM 1063 C CA . PHE A 1 127 ? 20.880 0.960 -30.818 1.00 92.06 127 PHE A CA 1
ATOM 1064 C C . PHE A 1 127 ? 20.077 -0.217 -31.387 1.00 92.06 127 PHE A C 1
ATOM 1066 O O . PHE A 1 127 ? 18.870 -0.242 -31.188 1.00 92.06 127 PHE A O 1
ATOM 1073 N N . ASP A 1 128 ? 20.704 -1.186 -32.061 1.00 90.44 128 ASP A N 1
ATOM 1074 C CA . ASP A 1 128 ? 20.012 -2.404 -32.510 1.00 90.44 128 ASP A CA 1
ATOM 1075 C C . ASP A 1 128 ? 19.477 -3.215 -31.310 1.00 90.44 128 ASP A C 1
ATOM 1077 O O . ASP A 1 128 ? 18.331 -3.663 -31.348 1.00 90.44 128 ASP A O 1
AT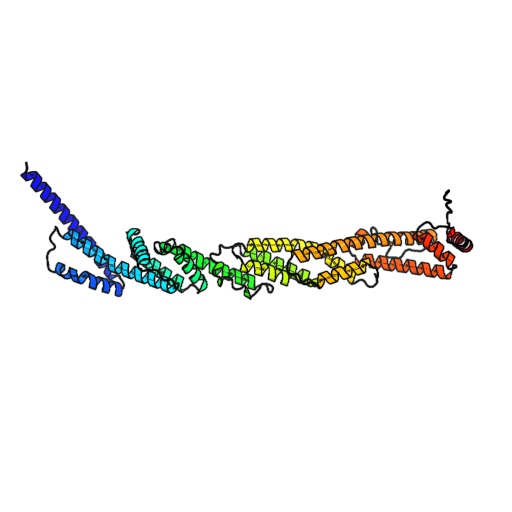OM 1081 N N . ASP A 1 129 ? 20.248 -3.320 -30.223 1.00 91.00 129 ASP A N 1
ATOM 1082 C CA . ASP A 1 129 ? 19.802 -3.943 -28.970 1.00 91.00 129 ASP A CA 1
ATOM 1083 C C . ASP A 1 129 ? 18.667 -3.131 -28.308 1.00 91.00 129 ASP A C 1
ATOM 1085 O O . ASP A 1 129 ? 17.640 -3.689 -27.919 1.00 91.00 129 ASP A O 1
ATOM 1089 N N . HIS A 1 130 ? 18.787 -1.800 -28.257 1.00 93.25 130 HIS A N 1
ATOM 1090 C CA . HIS A 1 130 ? 17.770 -0.912 -27.673 1.00 93.25 130 HIS A CA 1
ATOM 1091 C C . HIS A 1 130 ? 16.458 -0.899 -28.441 1.00 93.25 130 HIS A C 1
ATOM 1093 O O . HIS A 1 130 ? 15.399 -0.772 -27.830 1.00 93.25 130 HIS A O 1
ATOM 1099 N N . LEU A 1 131 ? 16.506 -1.048 -29.767 1.00 93.50 131 LEU A N 1
ATOM 1100 C CA . LEU A 1 131 ? 15.310 -1.211 -30.591 1.00 93.50 131 LEU A CA 1
ATOM 1101 C C . LEU A 1 131 ? 14.522 -2.455 -30.166 1.00 93.50 131 LEU A C 1
ATOM 1103 O O . LEU A 1 131 ? 13.302 -2.383 -30.079 1.00 93.50 131 LEU A O 1
ATOM 1107 N N . ILE A 1 132 ? 15.202 -3.565 -29.861 1.00 91.50 132 ILE A N 1
ATOM 1108 C CA . ILE A 1 132 ? 14.554 -4.792 -29.374 1.00 91.50 132 ILE A CA 1
ATOM 1109 C C . ILE A 1 132 ? 13.958 -4.557 -27.983 1.00 91.50 132 ILE A C 1
ATOM 1111 O O . ILE A 1 132 ? 12.794 -4.886 -27.754 1.00 91.50 132 ILE A O 1
ATOM 1115 N N . SER A 1 133 ? 14.733 -3.967 -27.069 1.00 90.38 133 SER A N 1
ATOM 1116 C CA . SER A 1 133 ? 14.292 -3.709 -25.695 1.00 90.38 133 SER A CA 1
ATOM 1117 C C . SER A 1 133 ? 13.066 -2.799 -25.648 1.00 90.38 133 SER A C 1
ATOM 1119 O O . SER A 1 133 ? 12.087 -3.122 -24.985 1.00 90.38 133 SER A O 1
ATOM 1121 N N . VAL A 1 134 ? 13.082 -1.684 -26.383 1.00 92.81 134 VAL A N 1
ATOM 1122 C CA . VAL A 1 134 ? 12.007 -0.683 -26.336 1.00 92.81 134 VAL A CA 1
ATOM 1123 C C . VAL A 1 134 ? 10.748 -1.124 -27.094 1.00 92.81 134 VAL A C 1
ATOM 1125 O O . VAL A 1 134 ? 9.643 -0.732 -26.720 1.00 92.81 134 VAL A O 1
ATOM 1128 N N . ASP A 1 135 ? 10.889 -1.967 -28.123 1.00 92.12 135 ASP A N 1
ATOM 1129 C CA . ASP A 1 135 ? 9.750 -2.573 -28.828 1.00 92.12 135 ASP A CA 1
ATOM 1130 C C . ASP A 1 135 ? 9.024 -3.606 -27.953 1.00 92.12 135 ASP A C 1
ATOM 1132 O O . ASP A 1 135 ? 7.801 -3.726 -28.027 1.00 92.12 135 ASP A O 1
ATOM 1136 N N . ALA A 1 136 ? 9.760 -4.291 -27.070 1.00 90.88 136 ALA A N 1
ATOM 1137 C CA . ALA A 1 136 ? 9.203 -5.226 -26.094 1.00 90.88 136 ALA A CA 1
ATOM 1138 C C . ALA A 1 136 ? 8.478 -4.543 -24.918 1.00 90.88 136 ALA A C 1
ATOM 1140 O O . ALA A 1 136 ? 7.718 -5.209 -24.216 1.00 90.88 136 ALA A O 1
ATOM 1141 N N . LEU A 1 137 ? 8.695 -3.240 -24.694 1.00 91.69 137 LEU A N 1
ATOM 1142 C CA . LEU A 1 137 ? 8.008 -2.488 -23.643 1.00 91.69 137 LEU A CA 1
ATOM 1143 C C . LEU A 1 137 ? 6.556 -2.171 -24.025 1.00 91.69 137 LEU A C 1
ATOM 1145 O O . LEU A 1 137 ? 6.273 -1.708 -25.138 1.00 91.69 137 LEU A O 1
ATOM 1149 N N . ASP A 1 138 ? 5.663 -2.318 -23.043 1.00 92.94 138 ASP A N 1
ATOM 1150 C CA . ASP A 1 138 ? 4.277 -1.847 -23.103 1.00 92.94 138 ASP A CA 1
ATOM 1151 C C . ASP A 1 138 ? 4.197 -0.311 -23.258 1.00 92.94 138 ASP A C 1
ATOM 1153 O O . ASP A 1 138 ? 5.167 0.422 -23.045 1.00 92.94 138 ASP A O 1
ATOM 1157 N N . GLU A 1 139 ? 3.010 0.201 -23.602 1.00 93.75 139 GLU A N 1
ATOM 1158 C CA . GLU A 1 139 ? 2.783 1.624 -23.906 1.00 93.75 139 GLU A CA 1
ATOM 1159 C C . GLU A 1 139 ? 3.223 2.574 -22.776 1.00 93.75 139 GLU A C 1
ATOM 1161 O O . GLU A 1 139 ? 3.792 3.632 -23.043 1.00 93.75 139 GLU A O 1
ATOM 1166 N N . ILE A 1 140 ? 2.971 2.219 -21.514 1.00 94.88 140 ILE A N 1
ATOM 1167 C CA . ILE A 1 140 ? 3.221 3.098 -20.362 1.00 94.88 140 ILE A CA 1
ATOM 1168 C C . ILE A 1 140 ? 4.717 3.203 -20.008 1.00 94.88 140 ILE A C 1
ATOM 1170 O O . ILE A 1 140 ? 5.222 4.328 -20.005 1.00 94.88 140 ILE A O 1
ATOM 1174 N N . PRO A 1 141 ? 5.471 2.100 -19.817 1.00 94.62 141 PRO A N 1
ATOM 1175 C CA . PRO A 1 141 ? 6.931 2.162 -19.680 1.00 94.62 141 PRO A CA 1
ATOM 1176 C C . PRO A 1 141 ? 7.600 2.898 -20.845 1.00 94.62 141 PRO A C 1
ATOM 1178 O O . PRO A 1 141 ? 8.527 3.685 -20.666 1.00 94.62 141 PRO A O 1
ATOM 1181 N N . ARG A 1 142 ? 7.079 2.708 -22.061 1.00 95.75 142 ARG A N 1
ATOM 1182 C CA . ARG A 1 142 ? 7.563 3.404 -23.252 1.00 95.75 142 ARG A CA 1
ATOM 1183 C C . ARG A 1 142 ? 7.330 4.918 -23.191 1.00 95.75 142 ARG A C 1
ATOM 1185 O O . ARG A 1 142 ? 8.209 5.685 -23.586 1.00 95.75 142 ARG A O 1
ATOM 1192 N N . LYS A 1 143 ? 6.183 5.368 -22.665 1.00 96.12 143 LYS A N 1
ATOM 1193 C CA . LYS A 1 143 ? 5.917 6.795 -22.390 1.00 96.12 143 LYS A CA 1
ATOM 1194 C C . LYS A 1 143 ? 6.861 7.369 -21.333 1.00 96.12 143 LYS A C 1
ATOM 1196 O O . LYS A 1 143 ? 7.241 8.534 -21.453 1.00 96.12 143 LYS A O 1
ATOM 1201 N N . TYR A 1 144 ? 7.261 6.584 -20.335 1.00 95.50 144 TYR A N 1
ATOM 1202 C CA . TYR A 1 144 ? 8.276 7.011 -19.372 1.00 95.50 144 TYR A CA 1
ATOM 1203 C C . TYR A 1 144 ? 9.640 7.238 -20.053 1.00 95.50 144 TYR A C 1
ATOM 1205 O O . TYR A 1 144 ? 10.170 8.346 -19.985 1.00 95.50 144 TYR A O 1
ATOM 1213 N N . VAL A 1 145 ? 10.133 6.271 -20.842 1.00 96.19 145 VAL A N 1
ATOM 1214 C CA . VAL A 1 145 ? 11.378 6.416 -21.635 1.00 96.19 145 VAL A CA 1
ATOM 1215 C C . VAL A 1 145 ? 11.322 7.642 -22.551 1.00 96.19 145 VAL A C 1
ATOM 1217 O O . VAL A 1 145 ? 12.265 8.432 -22.608 1.00 96.19 145 VAL A O 1
ATOM 1220 N N . ARG A 1 146 ? 10.190 7.849 -23.240 1.00 96.25 146 ARG A N 1
ATOM 1221 C CA . ARG A 1 146 ? 9.937 9.058 -24.039 1.00 96.25 146 ARG A CA 1
ATOM 1222 C C . ARG A 1 146 ? 10.116 10.332 -23.219 1.00 96.25 146 ARG A C 1
ATOM 1224 O O . ARG A 1 146 ? 10.737 11.274 -23.706 1.00 96.25 146 ARG A O 1
ATOM 1231 N N . SER A 1 147 ? 9.559 10.373 -22.013 1.00 95.50 147 SER A N 1
ATOM 1232 C CA . SER A 1 147 ? 9.557 11.562 -21.156 1.00 95.50 147 SER A CA 1
ATOM 1233 C C . SER A 1 147 ? 10.966 11.903 -20.668 1.00 95.50 147 SER A C 1
ATOM 1235 O O . SER A 1 147 ? 11.360 13.071 -20.702 1.00 95.50 147 SER A O 1
ATOM 1237 N N . GLU A 1 148 ? 11.760 10.889 -20.320 1.00 95.38 148 GLU A N 1
ATOM 1238 C CA . GLU A 1 148 ? 13.169 11.048 -19.950 1.00 95.38 148 GLU A CA 1
ATOM 1239 C C . GLU A 1 148 ? 14.013 11.594 -21.111 1.00 95.38 148 GLU A C 1
ATOM 1241 O O . GLU A 1 148 ? 14.726 12.587 -20.955 1.00 95.38 148 GLU A O 1
ATOM 1246 N N . ILE A 1 149 ? 13.858 11.036 -22.314 1.00 94.38 149 ILE A N 1
ATOM 1247 C CA . ILE A 1 149 ? 14.605 11.483 -23.503 1.00 94.38 149 ILE A CA 1
ATOM 1248 C C . ILE A 1 149 ? 14.135 12.858 -23.986 1.00 94.38 149 ILE A C 1
ATOM 1250 O O . ILE A 1 149 ? 14.929 13.660 -24.475 1.00 94.38 149 ILE A O 1
ATOM 1254 N N . GLN A 1 150 ? 12.851 13.176 -23.833 1.00 94.31 150 GLN A N 1
ATOM 1255 C CA . GLN A 1 150 ? 12.336 14.510 -24.127 1.00 94.31 150 GLN A CA 1
ATOM 1256 C C . GLN A 1 150 ? 12.920 15.562 -23.172 1.00 94.31 150 GLN A C 1
ATOM 1258 O O . GLN A 1 150 ? 13.202 16.686 -23.600 1.00 94.31 150 GLN A O 1
ATOM 1263 N N . ARG A 1 151 ? 13.109 15.206 -21.894 1.00 93.62 151 ARG A N 1
ATOM 1264 C CA . ARG A 1 151 ? 13.742 16.063 -20.883 1.00 93.62 151 ARG A CA 1
ATOM 1265 C C . ARG A 1 151 ? 15.230 16.255 -21.165 1.00 93.62 151 ARG A C 1
ATOM 1267 O O . ARG A 1 151 ? 15.716 17.382 -21.062 1.00 93.62 151 ARG A O 1
ATOM 1274 N N . ASP A 1 152 ? 15.923 15.188 -21.551 1.00 93.19 152 ASP A N 1
ATOM 1275 C CA . ASP A 1 152 ? 17.338 15.227 -21.903 1.00 93.19 152 ASP A CA 1
ATOM 1276 C C . ASP A 1 152 ? 17.661 14.408 -23.170 1.00 93.19 152 ASP A C 1
ATOM 1278 O O . ASP A 1 152 ? 18.043 13.239 -23.101 1.00 93.19 152 ASP A O 1
ATOM 1282 N N . PRO A 1 153 ? 17.615 15.027 -24.365 1.00 91.12 153 PRO A N 1
ATOM 1283 C CA . PRO A 1 153 ? 17.976 14.338 -25.604 1.00 91.12 153 PRO A CA 1
ATOM 1284 C C . PRO A 1 153 ? 19.443 13.891 -25.661 1.00 91.12 153 PRO A C 1
ATOM 1286 O O . PRO A 1 153 ? 19.821 13.146 -26.566 1.00 91.12 153 PRO A O 1
ATOM 1289 N N . SER A 1 154 ? 20.302 14.368 -24.750 1.00 88.31 154 SER A N 1
ATOM 1290 C CA . SER A 1 154 ? 21.713 13.988 -24.749 1.00 88.31 154 SER A CA 1
ATOM 1291 C C . SER A 1 154 ? 21.956 12.544 -24.315 1.00 88.31 154 SER A C 1
ATOM 1293 O O . SER A 1 154 ? 22.963 11.989 -24.750 1.00 88.31 154 SER A O 1
ATOM 1295 N N . LEU A 1 155 ? 20.985 11.911 -23.648 1.00 89.62 155 LEU A N 1
ATOM 1296 C CA . LEU A 1 155 ? 20.970 10.481 -23.313 1.00 89.62 155 LEU A CA 1
ATOM 1297 C C . LEU A 1 155 ? 21.188 9.586 -24.549 1.00 89.62 155 LEU A C 1
ATOM 1299 O O . LEU A 1 155 ? 21.872 8.566 -24.497 1.00 89.62 155 LEU A O 1
ATOM 1303 N N . LEU A 1 156 ? 20.685 10.012 -25.715 1.00 90.75 156 LEU A N 1
ATOM 1304 C CA . LEU A 1 156 ? 20.880 9.312 -26.992 1.00 90.75 156 LEU A CA 1
ATOM 1305 C C . LEU A 1 156 ? 22.330 9.372 -27.504 1.00 90.75 156 LEU A C 1
ATOM 1307 O O . LEU A 1 156 ? 22.692 8.627 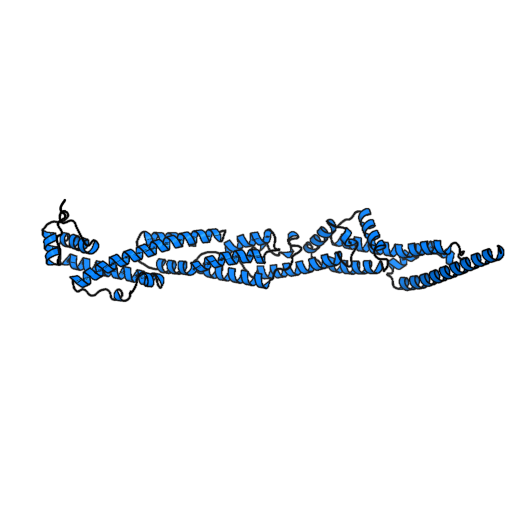-28.410 1.00 90.75 156 LEU A O 1
ATOM 1311 N N . SER A 1 157 ? 23.165 10.268 -26.966 1.00 88.19 157 SER A N 1
ATOM 1312 C CA . SER A 1 157 ? 24.571 10.423 -27.374 1.00 88.19 157 SER A CA 1
ATOM 1313 C C . SER A 1 157 ? 25.494 9.377 -26.736 1.00 88.19 157 SER A C 1
ATOM 1315 O O . SER A 1 157 ? 26.623 9.211 -27.203 1.00 88.19 157 SER A O 1
ATOM 1317 N N . SER A 1 158 ? 25.016 8.676 -25.703 1.00 84.50 158 SER A N 1
ATOM 1318 C CA . SER A 1 158 ? 25.755 7.664 -24.939 1.00 84.50 158 SER A CA 1
ATOM 1319 C C . SER A 1 158 ? 24.943 6.363 -24.834 1.00 84.50 158 SER A C 1
ATOM 1321 O O . SER A 1 158 ? 24.588 5.945 -23.732 1.00 84.50 158 SER A O 1
ATOM 1323 N N . PRO A 1 159 ? 24.628 5.696 -25.965 1.00 81.19 159 PRO A N 1
ATOM 1324 C CA . PRO A 1 159 ? 23.701 4.566 -25.971 1.00 81.19 159 PRO A CA 1
ATOM 1325 C C . PRO A 1 159 ? 24.151 3.391 -25.087 1.00 81.19 159 PRO A C 1
ATOM 1327 O O . PRO A 1 159 ? 23.308 2.679 -24.565 1.00 81.19 159 PRO A O 1
ATOM 1330 N N . GLY A 1 160 ? 25.451 3.178 -24.874 1.00 81.62 160 GLY A N 1
ATOM 1331 C CA . GLY A 1 160 ? 25.951 2.073 -24.046 1.00 81.62 160 GLY A CA 1
ATOM 1332 C C . GLY A 1 160 ? 25.806 2.239 -22.534 1.00 81.62 160 GLY A C 1
ATOM 1333 O O . GLY A 1 160 ? 25.808 1.229 -21.835 1.00 81.62 160 GLY A O 1
ATOM 1334 N N . ASP A 1 161 ? 25.683 3.480 -22.062 1.00 83.31 161 ASP A N 1
ATOM 1335 C CA . ASP A 1 161 ? 25.710 3.816 -20.639 1.00 83.31 161 ASP A CA 1
ATOM 1336 C C . ASP A 1 161 ? 24.338 4.383 -20.233 1.00 83.31 161 ASP A C 1
ATOM 1338 O O . ASP A 1 161 ? 23.437 3.636 -19.866 1.00 83.31 161 ASP A O 1
ATOM 1342 N N . GLU A 1 162 ? 24.132 5.689 -20.418 1.00 86.06 162 GLU A N 1
ATOM 1343 C CA . GLU A 1 162 ? 22.966 6.427 -19.908 1.00 86.06 162 GLU A CA 1
ATOM 1344 C C . GLU A 1 162 ? 21.622 5.906 -20.444 1.00 86.06 162 GLU A C 1
ATOM 1346 O O . GLU A 1 162 ? 20.663 5.752 -19.690 1.00 86.06 162 GLU A O 1
ATOM 1351 N N . LEU A 1 163 ? 21.534 5.606 -21.745 1.00 89.88 163 LEU A N 1
ATOM 1352 C CA . LEU A 1 163 ? 20.295 5.082 -22.329 1.00 89.88 163 LEU A CA 1
ATOM 1353 C C . LEU A 1 163 ? 19.993 3.656 -21.850 1.00 89.88 163 LEU A C 1
ATOM 1355 O O . LEU A 1 163 ? 18.833 3.302 -21.647 1.00 89.88 163 LEU A O 1
ATOM 1359 N N . ASN A 1 164 ? 21.034 2.841 -21.679 1.00 90.94 164 ASN A N 1
ATOM 1360 C CA . ASN A 1 164 ? 20.891 1.474 -21.201 1.00 90.94 164 ASN A CA 1
ATOM 1361 C C . ASN A 1 164 ? 20.419 1.456 -19.740 1.00 90.94 164 ASN A C 1
ATOM 1363 O O . ASN A 1 164 ? 19.526 0.684 -19.401 1.00 90.94 164 ASN A O 1
ATOM 1367 N N . ASP A 1 165 ? 20.958 2.346 -18.903 1.00 91.00 165 ASP A N 1
ATOM 1368 C CA . ASP A 1 165 ? 20.532 2.507 -17.511 1.00 91.00 165 ASP A CA 1
ATOM 1369 C C . ASP A 1 165 ? 19.036 2.844 -17.422 1.00 91.00 165 ASP A C 1
ATOM 1371 O O . ASP A 1 165 ? 18.306 2.174 -16.695 1.00 91.00 165 ASP A O 1
ATOM 1375 N N . ILE A 1 166 ? 18.547 3.785 -18.240 1.00 93.62 166 ILE A N 1
ATOM 1376 C CA . ILE A 1 166 ? 17.120 4.156 -18.278 1.00 93.62 166 ILE A CA 1
ATOM 1377 C C . ILE A 1 166 ? 16.238 2.984 -18.715 1.00 93.62 166 ILE A C 1
ATOM 1379 O O . ILE A 1 166 ? 15.182 2.746 -18.125 1.00 93.62 166 IL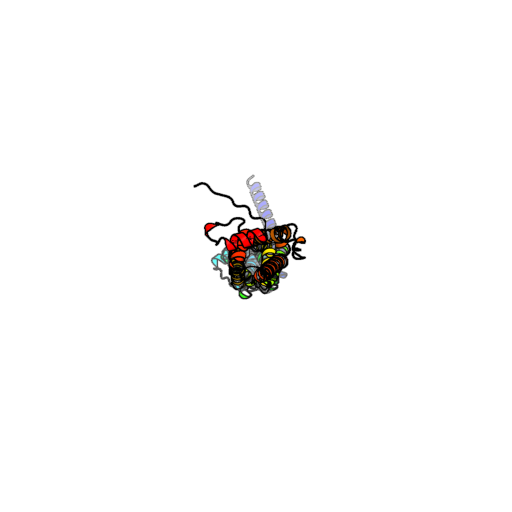E A O 1
ATOM 1383 N N . LEU A 1 167 ? 16.632 2.243 -19.755 1.00 93.56 167 LEU A N 1
ATOM 1384 C CA . LEU A 1 167 ? 15.850 1.103 -20.244 1.00 93.56 167 LEU A CA 1
ATOM 1385 C C . LEU A 1 167 ? 15.806 -0.042 -19.223 1.00 93.56 167 LEU A C 1
ATOM 1387 O O . LEU A 1 167 ? 14.749 -0.652 -19.032 1.00 93.56 167 LEU A O 1
ATOM 1391 N N . ASN A 1 168 ? 16.923 -0.306 -18.542 1.00 92.81 168 ASN A N 1
ATOM 1392 C CA . ASN A 1 168 ? 16.989 -1.303 -17.477 1.00 92.81 168 ASN A CA 1
ATOM 1393 C C . ASN A 1 168 ? 16.144 -0.875 -16.272 1.00 92.81 168 ASN A C 1
ATOM 1395 O O . ASN A 1 168 ? 15.289 -1.645 -15.846 1.00 92.81 168 ASN A O 1
ATOM 1399 N N . GLU A 1 169 ? 16.288 0.365 -15.795 1.00 93.12 169 GLU A N 1
ATOM 1400 C CA . GLU A 1 169 ? 15.484 0.922 -14.696 1.00 93.12 169 GLU A CA 1
ATOM 1401 C C . GLU A 1 169 ? 13.984 0.879 -15.014 1.00 93.12 169 GLU A C 1
ATOM 1403 O O . GLU A 1 169 ? 13.171 0.497 -14.171 1.00 93.12 169 GLU A O 1
ATOM 1408 N N . THR A 1 170 ? 13.607 1.199 -16.253 1.00 94.81 170 THR A N 1
ATOM 1409 C CA . THR A 1 170 ? 12.218 1.125 -16.726 1.00 94.81 170 THR A CA 1
ATOM 1410 C C . THR A 1 170 ? 11.682 -0.307 -16.681 1.00 94.81 170 THR A C 1
ATOM 1412 O O . THR A 1 170 ? 10.561 -0.544 -16.224 1.00 94.81 170 THR A O 1
ATOM 1415 N N . THR A 1 171 ? 12.477 -1.270 -17.153 1.00 93.38 171 THR A N 1
ATOM 1416 C CA . THR A 1 171 ? 12.099 -2.689 -17.192 1.00 93.38 171 THR A CA 1
ATOM 1417 C C . THR A 1 171 ? 11.976 -3.261 -15.780 1.00 93.38 171 THR A C 1
ATOM 1419 O O . THR A 1 171 ? 10.985 -3.917 -15.460 1.00 93.38 171 THR A O 1
ATOM 1422 N N . GLU A 1 172 ? 12.944 -2.966 -14.912 1.00 92.62 172 GLU A N 1
ATOM 1423 C CA . GLU A 1 172 ? 12.925 -3.368 -13.505 1.00 92.62 172 GLU A CA 1
ATOM 1424 C C . GLU A 1 172 ? 11.730 -2.755 -12.765 1.00 92.62 172 GLU A C 1
ATOM 1426 O O . GLU A 1 172 ? 11.000 -3.478 -12.085 1.00 92.62 172 GLU A O 1
ATOM 1431 N N . SER A 1 173 ? 11.470 -1.458 -12.965 1.00 93.69 173 SER A N 1
ATOM 1432 C CA . SER A 1 173 ? 10.311 -0.764 -12.391 1.00 93.69 173 SER A CA 1
ATOM 1433 C C . SER A 1 173 ? 8.996 -1.406 -12.832 1.00 93.69 173 SER A C 1
ATOM 1435 O O . SER A 1 173 ? 8.112 -1.625 -12.008 1.00 93.69 173 SER A O 1
ATOM 1437 N N . TYR A 1 174 ? 8.855 -1.755 -14.118 1.00 93.75 174 TYR A N 1
ATOM 1438 C CA . TYR A 1 174 ? 7.644 -2.404 -14.628 1.00 93.75 174 TYR A CA 1
ATOM 1439 C C . TYR A 1 174 ? 7.387 -3.753 -13.950 1.00 93.75 174 TYR A C 1
ATOM 1441 O O . TYR A 1 174 ? 6.275 -3.994 -13.478 1.00 93.75 174 TYR A O 1
ATOM 1449 N N . GLU A 1 175 ? 8.398 -4.618 -13.858 1.00 92.44 175 GLU A N 1
ATOM 1450 C CA . GLU A 1 175 ? 8.241 -5.930 -13.220 1.00 92.44 175 GLU A CA 1
ATOM 1451 C C . GLU A 1 175 ? 7.955 -5.806 -11.716 1.00 92.44 175 GLU A C 1
ATOM 1453 O O . GLU A 1 175 ? 7.117 -6.535 -11.179 1.00 92.44 175 GLU A O 1
ATOM 1458 N N . GLN A 1 176 ? 8.576 -4.839 -11.035 1.00 92.06 176 GLN A N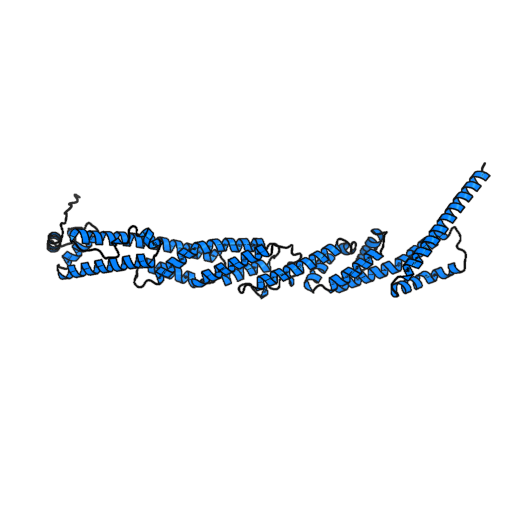 1
ATOM 1459 C CA . GLN A 1 176 ? 8.314 -4.568 -9.621 1.00 92.06 176 GLN A CA 1
ATOM 1460 C C . GLN A 1 176 ? 6.894 -4.039 -9.385 1.00 92.06 176 GLN A C 1
ATOM 1462 O O . GLN A 1 176 ? 6.183 -4.578 -8.535 1.00 92.06 176 GLN A O 1
ATOM 1467 N N . LEU A 1 177 ? 6.439 -3.052 -10.162 1.00 93.31 177 LEU A N 1
ATOM 1468 C CA . LEU A 1 177 ? 5.076 -2.512 -10.079 1.00 93.31 177 LEU A CA 1
ATOM 1469 C C . LEU A 1 177 ? 4.022 -3.568 -10.415 1.00 93.31 177 LEU A C 1
ATOM 1471 O O . LEU A 1 177 ? 2.970 -3.624 -9.776 1.00 93.31 177 LEU A O 1
ATOM 1475 N N . LYS A 1 178 ? 4.307 -4.448 -11.377 1.00 93.12 178 LYS A N 1
ATOM 1476 C CA . LYS A 1 178 ? 3.446 -5.581 -11.724 1.00 93.12 178 LYS A CA 1
ATOM 1477 C C . LYS A 1 178 ? 3.369 -6.603 -10.593 1.00 93.12 178 LYS A C 1
ATOM 1479 O O . LYS A 1 178 ? 2.276 -7.059 -10.262 1.00 93.12 178 LYS A O 1
ATOM 1484 N N . SER A 1 179 ? 4.502 -6.938 -9.973 1.00 92.88 179 SER A N 1
ATOM 1485 C CA . SER A 1 179 ? 4.541 -7.815 -8.798 1.00 92.88 179 SER A CA 1
ATOM 1486 C C . SER A 1 179 ? 3.787 -7.207 -7.614 1.00 92.88 179 SER A C 1
ATOM 1488 O O . SER A 1 179 ? 3.031 -7.909 -6.944 1.00 92.88 179 SER A O 1
ATOM 1490 N N . LEU A 1 180 ? 3.960 -5.906 -7.367 1.00 93.31 180 LEU A N 1
ATOM 1491 C CA . LEU A 1 180 ? 3.251 -5.176 -6.318 1.00 93.31 180 LEU A CA 1
ATOM 1492 C C . LEU A 1 180 ? 1.743 -5.137 -6.587 1.00 93.31 180 LEU A C 1
ATOM 1494 O O . LEU A 1 180 ? 0.964 -5.430 -5.690 1.00 93.31 180 LEU A O 1
ATOM 1498 N N . SER A 1 181 ? 1.327 -4.859 -7.823 1.00 94.06 181 SER A N 1
ATOM 1499 C CA . SER A 1 181 ? -0.087 -4.903 -8.221 1.00 94.06 181 SER A CA 1
ATOM 1500 C C . SER A 1 181 ? -0.684 -6.295 -8.027 1.00 94.06 181 SER A C 1
ATOM 1502 O O . SER A 1 181 ? -1.813 -6.420 -7.564 1.00 94.06 181 SER A O 1
ATOM 1504 N N . GLY A 1 182 ? 0.087 -7.343 -8.337 1.00 94.56 182 GLY A N 1
ATOM 1505 C CA . GLY A 1 182 ? -0.293 -8.728 -8.070 1.00 94.56 182 GLY A CA 1
ATOM 1506 C C . GLY A 1 182 ? -0.530 -8.986 -6.582 1.00 94.56 182 GLY A C 1
ATOM 1507 O O . GLY A 1 182 ? -1.581 -9.506 -6.229 1.00 94.56 182 GLY A O 1
ATOM 1508 N N . LEU A 1 183 ? 0.394 -8.553 -5.719 1.00 94.44 183 LEU A N 1
ATOM 1509 C CA . LEU A 1 183 ? 0.244 -8.642 -4.264 1.00 94.44 183 LEU A CA 1
ATOM 1510 C C . LEU A 1 183 ? -0.990 -7.874 -3.766 1.00 94.44 183 LEU A C 1
ATOM 1512 O O . LEU A 1 183 ? -1.788 -8.425 -3.020 1.00 94.44 183 LEU A O 1
ATOM 1516 N N . LEU A 1 184 ? -1.157 -6.616 -4.180 1.00 94.31 184 LEU A N 1
ATOM 1517 C CA . LEU A 1 184 ? -2.284 -5.772 -3.774 1.00 94.31 184 LEU A CA 1
ATOM 1518 C C . LEU A 1 184 ? -3.627 -6.379 -4.218 1.00 94.31 184 LEU A C 1
ATOM 1520 O O . LEU A 1 184 ? -4.594 -6.356 -3.469 1.00 94.31 184 LEU A O 1
ATOM 1524 N N . SER A 1 185 ? -3.684 -7.016 -5.390 1.00 94.94 185 SER A N 1
ATOM 1525 C CA . SER A 1 185 ? -4.905 -7.680 -5.866 1.00 94.94 185 SER A CA 1
ATOM 1526 C C . SER A 1 185 ? -5.337 -8.908 -5.047 1.00 94.94 185 SER A C 1
ATOM 1528 O O . SER A 1 185 ? -6.438 -9.414 -5.254 1.00 94.94 185 SER A O 1
ATOM 1530 N N . GLU A 1 186 ? -4.500 -9.403 -4.124 1.00 95.19 186 GLU A N 1
ATOM 1531 C CA . GLU A 1 186 ? -4.864 -10.496 -3.210 1.00 95.19 186 GLU A CA 1
ATOM 1532 C C . GLU A 1 186 ? -5.866 -10.044 -2.123 1.00 95.19 186 GLU A C 1
ATOM 1534 O O . GLU A 1 186 ? -6.556 -10.894 -1.559 1.00 95.19 186 GLU A O 1
ATOM 1539 N N . TYR A 1 187 ? -5.996 -8.735 -1.862 1.00 94.69 187 TYR A N 1
ATOM 1540 C CA . TYR A 1 187 ? -6.835 -8.180 -0.791 1.00 94.69 187 TYR A CA 1
ATOM 1541 C C . TYR A 1 187 ? -8.085 -7.493 -1.359 1.00 94.69 187 TYR A C 1
ATOM 1543 O O . TYR A 1 187 ? -8.002 -6.555 -2.150 1.00 94.69 187 TYR A O 1
ATOM 1551 N N . THR A 1 188 ? -9.270 -7.941 -0.935 1.00 91.69 188 THR A N 1
ATOM 1552 C CA . THR A 1 188 ? -10.564 -7.543 -1.540 1.00 91.69 188 THR A CA 1
ATOM 1553 C C . THR A 1 188 ? -10.965 -6.084 -1.303 1.00 91.69 188 THR A C 1
ATOM 1555 O O . THR A 1 188 ? -11.771 -5.506 -2.043 1.00 91.69 188 THR A O 1
ATOM 1558 N N . TRP A 1 189 ? -10.402 -5.476 -0.265 1.00 92.31 189 TRP A N 1
ATOM 1559 C CA . TRP A 1 189 ? -10.673 -4.100 0.120 1.00 92.31 189 TRP A CA 1
ATOM 1560 C C . TRP A 1 189 ? -9.806 -3.087 -0.634 1.00 92.31 189 TRP A C 1
ATOM 1562 O O . TRP A 1 189 ? -10.085 -1.894 -0.581 1.00 92.31 189 TRP A O 1
ATOM 1572 N N . ILE A 1 190 ? -8.810 -3.529 -1.407 1.00 93.94 190 ILE A N 1
ATOM 1573 C CA . ILE A 1 190 ? -8.026 -2.630 -2.257 1.00 93.94 190 ILE A CA 1
ATOM 1574 C C . ILE A 1 190 ? -8.891 -2.140 -3.435 1.00 93.94 190 ILE A C 1
ATOM 1576 O O . ILE A 1 190 ? -9.628 -2.929 -4.034 1.00 93.94 190 ILE A O 1
ATOM 1580 N N . PRO A 1 191 ? -8.867 -0.834 -3.764 1.00 89.56 191 PRO A N 1
ATOM 1581 C CA . PRO A 1 191 ? -9.619 -0.294 -4.894 1.00 89.56 191 PRO A CA 1
ATOM 1582 C C . PRO A 1 191 ? -9.087 -0.841 -6.228 1.00 89.56 191 PRO A C 1
ATOM 1584 O O . PRO A 1 191 ? -7.931 -0.627 -6.590 1.00 89.56 191 PRO A O 1
ATOM 1587 N N . GLU A 1 192 ? -9.934 -1.574 -6.960 1.00 89.31 192 GLU A N 1
ATOM 1588 C CA . GLU A 1 192 ? -9.573 -2.190 -8.248 1.00 89.31 192 GLU A CA 1
ATOM 1589 C C . GLU A 1 192 ? -9.270 -1.150 -9.335 1.00 89.31 192 GLU A C 1
ATOM 1591 O O . GLU A 1 192 ? -8.495 -1.423 -10.246 1.00 89.31 192 GLU A O 1
ATOM 1596 N N . ASP A 1 193 ? -9.883 0.030 -9.249 1.00 87.44 193 ASP A N 1
ATOM 1597 C CA . ASP A 1 193 ? -9.707 1.149 -10.174 1.00 87.44 193 ASP A CA 1
ATOM 1598 C C . ASP A 1 193 ? -8.330 1.814 -10.069 1.00 87.44 193 ASP A C 1
ATOM 1600 O O . ASP A 1 193 ? -7.865 2.396 -11.049 1.00 87.44 193 ASP A O 1
ATOM 1604 N N . GLU A 1 194 ? -7.648 1.641 -8.936 1.00 86.81 194 GLU A N 1
ATOM 1605 C CA . GLU A 1 194 ? -6.263 2.079 -8.730 1.00 86.81 194 GLU A CA 1
ATOM 1606 C C . GLU A 1 194 ? -5.234 1.034 -9.196 1.00 86.81 194 GLU A C 1
ATOM 1608 O O . GLU A 1 194 ? -4.023 1.229 -9.072 1.00 86.81 194 GLU A O 1
ATOM 1613 N N . LEU A 1 195 ? -5.697 -0.092 -9.753 1.00 87.81 195 LEU A N 1
ATOM 1614 C CA . LEU A 1 195 ? -4.862 -1.159 -10.290 1.00 87.81 195 LEU A CA 1
ATOM 1615 C C . LEU A 1 195 ? -5.061 -1.329 -11.812 1.00 87.81 195 LEU A C 1
ATOM 1617 O O . LEU A 1 195 ? -6.147 -1.117 -12.350 1.00 87.81 195 LEU A O 1
ATOM 1621 N N . PRO A 1 196 ? -4.026 -1.781 -12.546 1.00 90.94 196 PRO A N 1
ATOM 1622 C CA . PRO A 1 196 ? -2.701 -2.147 -12.059 1.00 90.94 196 PRO A CA 1
ATOM 1623 C C . PRO A 1 196 ? -1.701 -0.971 -12.124 1.00 90.94 196 PRO A C 1
ATOM 1625 O O . PRO A 1 196 ? -1.706 -0.173 -13.062 1.00 90.94 196 PRO A O 1
ATOM 1628 N N . LEU A 1 197 ? -0.796 -0.885 -11.145 1.00 91.69 197 LEU A N 1
ATOM 1629 C CA . LEU A 1 197 ? 0.083 0.272 -10.914 1.00 91.69 197 LEU A CA 1
ATOM 1630 C C . LEU A 1 197 ? 1.050 0.554 -12.068 1.00 91.69 197 LEU A C 1
ATOM 1632 O O . LEU A 1 197 ? 1.394 1.711 -12.310 1.00 91.69 197 LEU A O 1
ATOM 1636 N N . GLN A 1 198 ? 1.466 -0.476 -12.813 1.00 92.19 198 GLN A N 1
ATOM 1637 C CA . GLN A 1 198 ? 2.349 -0.322 -13.974 1.00 92.19 198 GLN A CA 1
ATOM 1638 C C . GLN A 1 198 ? 1.690 0.416 -15.155 1.00 92.19 198 GLN A C 1
ATOM 1640 O O . GLN A 1 198 ? 2.345 0.676 -16.162 1.00 92.19 198 GLN A O 1
ATOM 1645 N N . HIS A 1 199 ? 0.392 0.737 -15.068 1.00 91.19 199 HIS A N 1
ATOM 1646 C CA . HIS A 1 199 ? -0.315 1.513 -16.087 1.00 91.19 199 HIS A CA 1
ATOM 1647 C C . HIS A 1 199 ? -0.302 3.033 -15.845 1.00 91.19 199 HIS A C 1
ATOM 1649 O O . HIS A 1 199 ? -0.810 3.778 -16.685 1.00 91.19 199 HIS A O 1
ATOM 1655 N N . SER A 1 200 ? 0.319 3.510 -14.762 1.00 90.12 200 SER A N 1
ATOM 1656 C CA . SER A 1 200 ? 0.547 4.941 -14.534 1.00 90.12 200 SER A CA 1
ATOM 1657 C C . SER A 1 200 ? 2.001 5.317 -14.815 1.00 90.12 200 SER A C 1
ATOM 1659 O O . SER A 1 200 ? 2.917 4.695 -14.284 1.00 90.12 200 SER A O 1
ATOM 1661 N N . VAL A 1 201 ? 2.218 6.354 -15.634 1.00 90.31 201 VAL A N 1
ATOM 1662 C CA . VAL A 1 201 ? 3.567 6.890 -15.912 1.00 90.31 201 VAL A CA 1
ATOM 1663 C C . VAL A 1 201 ? 4.178 7.512 -14.654 1.00 90.31 201 VAL A C 1
ATOM 1665 O O . VAL A 1 201 ? 5.386 7.417 -14.468 1.00 90.31 201 VAL A O 1
ATOM 1668 N N . ASP A 1 202 ? 3.354 8.089 -13.776 1.00 89.56 202 ASP A N 1
ATOM 1669 C CA . ASP A 1 202 ? 3.805 8.785 -12.563 1.00 89.56 202 ASP A CA 1
ATOM 1670 C C . ASP A 1 202 ? 4.436 7.835 -11.530 1.00 89.56 202 ASP A C 1
ATOM 1672 O O . ASP A 1 202 ? 5.162 8.275 -10.643 1.00 89.56 202 ASP A O 1
ATOM 1676 N N . ASN A 1 203 ? 4.220 6.525 -11.682 1.00 90.88 203 ASN A N 1
ATOM 1677 C CA . ASN A 1 203 ? 4.822 5.495 -10.838 1.00 90.88 203 ASN A CA 1
ATOM 1678 C C . ASN A 1 203 ? 6.256 5.120 -11.263 1.00 90.88 203 ASN A C 1
ATOM 1680 O O . ASN A 1 203 ? 6.872 4.275 -10.616 1.00 90.88 203 ASN A O 1
ATOM 1684 N N . TYR A 1 204 ? 6.786 5.709 -12.343 1.00 91.19 204 TYR A N 1
ATOM 1685 C CA . TYR A 1 204 ? 8.138 5.452 -12.844 1.00 91.19 204 TYR A CA 1
ATOM 1686 C C . TYR A 1 204 ? 9.099 6.623 -12.548 1.00 91.19 204 TYR A C 1
ATOM 1688 O O . TYR A 1 204 ? 8.735 7.782 -12.760 1.00 91.19 204 TYR A O 1
ATOM 1696 N N . PRO A 1 205 ? 10.354 6.347 -12.140 1.00 90.38 205 PRO A N 1
ATOM 1697 C CA . PRO A 1 205 ? 10.891 5.027 -11.820 1.00 90.38 205 PRO A CA 1
ATOM 1698 C C . PRO A 1 205 ? 10.405 4.558 -10.443 1.00 90.38 205 PRO A C 1
ATOM 1700 O O . PRO A 1 205 ? 10.254 5.354 -9.514 1.00 90.38 205 PRO A O 1
ATOM 1703 N N . TYR A 1 206 ? 10.199 3.250 -10.302 1.00 88.75 206 TYR A N 1
ATOM 1704 C CA . TYR A 1 206 ? 9.860 2.645 -9.022 1.00 88.75 206 TYR A CA 1
ATOM 1705 C C . TYR A 1 206 ? 11.110 2.022 -8.415 1.00 88.75 206 TYR A C 1
ATOM 1707 O O . TYR A 1 206 ? 11.598 0.987 -8.866 1.00 88.75 206 TYR A O 1
ATOM 1715 N N . LEU A 1 207 ? 11.637 2.665 -7.377 1.00 75.38 207 LEU A N 1
ATOM 1716 C CA . LEU A 1 207 ? 12.768 2.143 -6.625 1.00 75.38 207 LEU A CA 1
ATOM 1717 C C . LEU A 1 207 ? 12.238 1.188 -5.556 1.00 75.38 207 LEU A C 1
ATOM 1719 O O . LEU A 1 207 ? 11.715 1.630 -4.539 1.00 75.38 207 LEU A O 1
ATOM 1723 N N . SER A 1 208 ? 12.365 -0.112 -5.834 1.00 66.25 208 SER A N 1
ATOM 1724 C CA . SER A 1 208 ? 11.949 -1.246 -5.000 1.00 66.25 208 SER A CA 1
ATOM 1725 C C . SER A 1 208 ? 11.820 -0.939 -3.506 1.00 66.25 208 SER A C 1
ATOM 1727 O O . SER A 1 208 ? 12.817 -0.830 -2.788 1.00 66.25 208 SER A O 1
ATOM 1729 N N . ASP A 1 209 ? 10.587 -0.984 -3.008 1.00 68.50 209 ASP A N 1
ATOM 1730 C CA . ASP A 1 209 ? 10.342 -1.291 -1.605 1.00 68.50 209 ASP A CA 1
ATOM 1731 C C . ASP A 1 209 ? 10.515 -2.797 -1.352 1.00 68.50 209 ASP A C 1
ATOM 1733 O O . ASP A 1 209 ? 10.426 -3.632 -2.258 1.00 68.50 209 ASP A O 1
ATOM 1737 N N . ASN A 1 210 ? 10.758 -3.172 -0.096 1.00 79.69 210 ASN A N 1
ATOM 1738 C CA . ASN A 1 210 ? 10.799 -4.575 0.299 1.00 79.69 210 ASN A CA 1
ATOM 1739 C C . ASN A 1 210 ? 9.379 -5.169 0.250 1.00 79.69 210 ASN A C 1
ATOM 1741 O O . ASN A 1 210 ? 8.586 -4.977 1.174 1.00 79.69 210 ASN A O 1
ATOM 1745 N N . THR A 1 211 ? 9.066 -5.913 -0.814 1.00 82.75 211 THR A N 1
ATOM 1746 C CA . THR A 1 211 ? 7.752 -6.545 -1.021 1.00 82.75 211 THR A CA 1
ATOM 1747 C C . THR A 1 211 ? 7.335 -7.451 0.144 1.00 82.75 211 THR A C 1
ATOM 1749 O O . THR A 1 211 ? 6.149 -7.514 0.460 1.00 82.75 211 THR A O 1
ATOM 1752 N N . ASP A 1 212 ? 8.281 -8.087 0.849 1.00 87.38 212 ASP A N 1
ATOM 1753 C CA . ASP A 1 212 ? 7.968 -8.892 2.039 1.00 87.38 212 ASP A CA 1
ATOM 1754 C C . ASP A 1 212 ? 7.471 -8.029 3.204 1.00 87.38 212 ASP A C 1
ATOM 1756 O O . ASP A 1 212 ? 6.656 -8.478 4.010 1.00 87.38 212 ASP A O 1
ATOM 1760 N N . VAL A 1 213 ? 7.969 -6.794 3.326 1.00 89.50 213 VAL A N 1
ATOM 1761 C CA . VAL A 1 213 ? 7.483 -5.837 4.331 1.00 89.50 213 VAL A CA 1
ATOM 1762 C C . VAL A 1 213 ? 6.068 -5.401 3.976 1.00 89.50 213 VAL A C 1
ATOM 1764 O O . VAL A 1 213 ? 5.205 -5.445 4.845 1.00 89.50 213 VAL A O 1
ATOM 1767 N N . ILE A 1 214 ? 5.813 -5.059 2.709 1.00 91.75 214 ILE A N 1
ATOM 1768 C CA . ILE A 1 214 ? 4.474 -4.683 2.231 1.00 91.75 214 ILE A CA 1
ATOM 1769 C C . ILE A 1 214 ? 3.473 -5.806 2.516 1.00 91.75 214 ILE A C 1
ATOM 1771 O O . ILE A 1 214 ? 2.460 -5.557 3.161 1.00 91.75 214 ILE A O 1
ATOM 1775 N N . ARG A 1 215 ? 3.789 -7.049 2.124 1.00 93.62 215 ARG A N 1
ATOM 1776 C CA . ARG A 1 215 ? 2.926 -8.216 2.368 1.00 93.62 215 ARG A CA 1
ATOM 1777 C C . ARG A 1 215 ? 2.606 -8.381 3.853 1.00 93.62 215 ARG A C 1
ATOM 1779 O O . ARG A 1 215 ? 1.444 -8.509 4.206 1.00 93.62 215 ARG A O 1
ATOM 1786 N N . LYS A 1 216 ? 3.612 -8.301 4.731 1.00 92.69 216 LYS A N 1
ATOM 1787 C CA . LYS A 1 216 ? 3.394 -8.400 6.185 1.00 92.69 216 LYS A CA 1
ATOM 1788 C C . LYS A 1 216 ? 2.458 -7.324 6.729 1.00 92.69 216 LYS A C 1
ATOM 1790 O O . LYS A 1 216 ? 1.691 -7.622 7.636 1.00 92.69 216 LYS A O 1
ATOM 1795 N N . GLN A 1 217 ? 2.548 -6.091 6.226 1.00 93.25 217 GLN A N 1
ATOM 1796 C CA . GLN A 1 217 ? 1.642 -5.030 6.665 1.00 93.25 217 GLN A CA 1
ATOM 1797 C C . GLN A 1 217 ? 0.221 -5.271 6.153 1.00 93.25 217 GLN A C 1
ATOM 1799 O O . GLN A 1 217 ? -0.716 -5.140 6.929 1.00 93.25 217 GLN A O 1
ATOM 1804 N N . LEU A 1 218 ? 0.054 -5.676 4.892 1.00 94.75 218 LEU A N 1
ATOM 1805 C CA . LEU A 1 218 ? -1.265 -5.970 4.325 1.00 94.75 218 LEU A CA 1
ATOM 1806 C C . LEU A 1 218 ? -1.940 -7.168 5.014 1.00 94.75 218 LEU A C 1
ATOM 1808 O O . LEU A 1 218 ? -3.094 -7.051 5.409 1.00 94.75 218 LEU A O 1
ATOM 1812 N N . ASP A 1 219 ? -1.211 -8.269 5.241 1.00 94.06 219 ASP A N 1
ATOM 1813 C CA . ASP A 1 219 ? -1.707 -9.449 5.976 1.00 94.06 219 ASP A CA 1
ATOM 1814 C C . ASP A 1 219 ? -2.219 -9.069 7.367 1.00 94.06 219 ASP A C 1
ATOM 1816 O O . ASP A 1 219 ? -3.249 -9.553 7.829 1.00 94.06 219 ASP A O 1
ATOM 1820 N N . LYS A 1 220 ? -1.496 -8.170 8.034 1.00 91.81 220 LYS A N 1
ATOM 1821 C CA . LYS A 1 220 ? -1.866 -7.674 9.350 1.00 91.81 220 LYS A CA 1
ATOM 1822 C C . LYS A 1 220 ? -3.129 -6.816 9.306 1.00 91.81 220 LYS A C 1
ATOM 1824 O O . LYS A 1 220 ? -3.994 -6.993 10.153 1.00 91.81 220 LYS A O 1
ATOM 1829 N N . LEU A 1 221 ? -3.246 -5.898 8.343 1.00 93.75 221 LEU A N 1
ATOM 1830 C CA . LEU A 1 221 ? -4.469 -5.106 8.162 1.00 93.75 221 LEU A CA 1
ATOM 1831 C C . LEU A 1 221 ? -5.679 -6.017 7.909 1.00 93.75 221 LEU A C 1
ATOM 1833 O O . LEU A 1 221 ? -6.731 -5.807 8.505 1.00 93.75 221 LEU A O 1
ATOM 1837 N N . ASP A 1 222 ? -5.507 -7.058 7.093 1.00 94.44 222 ASP A N 1
ATOM 1838 C CA . ASP A 1 222 ? -6.551 -8.041 6.792 1.00 94.44 222 ASP A CA 1
ATOM 1839 C C . ASP A 1 222 ? -6.992 -8.827 8.040 1.00 94.44 222 ASP A C 1
ATOM 1841 O O . ASP A 1 222 ? -8.187 -8.969 8.302 1.00 94.44 222 ASP A O 1
ATOM 1845 N N . GLU A 1 223 ? -6.036 -9.261 8.871 1.00 92.44 223 GLU A N 1
ATOM 1846 C CA . GLU A 1 223 ? -6.313 -9.916 10.157 1.00 92.44 223 GLU A CA 1
ATOM 1847 C C . GLU A 1 223 ? -7.130 -9.004 11.084 1.00 92.44 223 GLU A C 1
ATOM 1849 O O . GLU A 1 223 ? -8.157 -9.426 11.620 1.00 92.44 223 GLU A O 1
ATOM 1854 N N . VAL A 1 224 ? -6.740 -7.731 11.222 1.00 91.75 224 VAL A N 1
ATOM 1855 C CA . VAL A 1 224 ? -7.474 -6.789 12.081 1.00 91.75 224 VAL A CA 1
ATOM 1856 C C . VAL A 1 224 ? -8.862 -6.476 11.530 1.00 91.75 224 VAL A C 1
ATOM 1858 O O . VAL A 1 224 ? -9.822 -6.425 12.303 1.00 91.75 224 VAL A O 1
ATOM 1861 N N . ALA A 1 225 ? -9.009 -6.314 10.213 1.00 92.25 225 ALA A N 1
ATOM 1862 C CA . ALA A 1 225 ? -10.316 -6.138 9.586 1.00 92.25 225 ALA A CA 1
ATOM 1863 C C . ALA A 1 225 ? -11.246 -7.321 9.879 1.00 92.25 225 ALA A C 1
ATOM 1865 O O . ALA A 1 225 ? -12.389 -7.122 10.302 1.00 92.25 225 ALA A O 1
ATOM 1866 N N . ALA A 1 226 ? -10.743 -8.550 9.737 1.00 91.00 226 ALA A N 1
ATOM 1867 C CA . ALA A 1 226 ? -11.501 -9.755 10.039 1.00 91.00 226 ALA A CA 1
ATOM 1868 C C . ALA A 1 226 ? -11.914 -9.818 11.519 1.00 91.00 226 ALA A C 1
ATOM 1870 O O . ALA A 1 226 ? -13.064 -10.149 11.822 1.00 91.00 226 ALA A O 1
ATOM 1871 N N . GLU A 1 227 ? -11.031 -9.451 12.450 1.00 89.56 227 GLU A N 1
ATOM 1872 C CA . GLU A 1 227 ? -11.368 -9.403 13.875 1.00 89.56 227 GLU A CA 1
ATOM 1873 C C . GLU A 1 227 ? -12.455 -8.366 14.182 1.00 89.56 227 GLU A C 1
ATOM 1875 O O . GLU A 1 227 ? -13.431 -8.676 14.871 1.00 89.56 227 GLU A O 1
ATOM 1880 N N . PHE A 1 228 ? -12.340 -7.152 13.640 1.00 90.81 228 PHE A N 1
ATOM 1881 C CA . PHE A 1 228 ? -13.314 -6.080 13.865 1.00 90.81 228 PHE A CA 1
ATOM 1882 C C . PHE A 1 228 ? -14.671 -6.350 13.211 1.00 90.81 228 PHE A C 1
ATOM 1884 O O . PHE A 1 228 ? -15.704 -5.967 13.772 1.00 90.81 228 PHE A O 1
ATOM 1891 N N . SER A 1 229 ? -14.690 -7.100 12.106 1.00 89.25 229 SER A N 1
ATOM 1892 C CA . SER A 1 229 ? -15.932 -7.534 11.460 1.00 89.25 229 SER A CA 1
ATOM 1893 C C . SER A 1 229 ? -16.825 -8.365 12.394 1.00 89.25 229 SER A C 1
ATOM 1895 O O . SER A 1 229 ? -18.049 -8.287 12.308 1.00 89.25 229 SER A O 1
ATOM 1897 N N . SER A 1 230 ? -16.236 -9.101 13.349 1.00 88.38 230 SER A N 1
ATOM 1898 C CA . SER A 1 230 ? -16.986 -9.880 14.347 1.00 88.38 230 SER A CA 1
ATOM 1899 C C . SER A 1 230 ? -17.786 -9.008 15.324 1.00 88.38 230 SER A C 1
ATOM 1901 O O . SER A 1 230 ? -18.754 -9.483 15.918 1.00 88.38 230 SER A O 1
ATOM 1903 N N . TYR A 1 231 ? -17.417 -7.729 15.441 1.00 87.44 231 TYR A N 1
ATOM 1904 C CA . TYR A 1 231 ? -18.119 -6.712 16.218 1.00 87.44 231 TYR A CA 1
ATOM 1905 C C . TYR A 1 231 ? -18.985 -5.799 15.340 1.00 87.44 231 TYR A C 1
ATOM 1907 O O . TYR A 1 231 ? -19.431 -4.764 15.828 1.00 87.44 231 TYR A O 1
ATOM 1915 N N . ASP A 1 232 ? -19.236 -6.160 14.078 1.00 88.38 232 ASP A N 1
ATOM 1916 C CA . ASP A 1 232 ? -19.951 -5.350 13.081 1.00 88.38 232 ASP A CA 1
ATOM 1917 C C . ASP A 1 232 ? -19.277 -3.996 12.766 1.00 88.38 232 ASP A C 1
ATOM 1919 O O . ASP A 1 232 ? -19.952 -3.059 12.355 1.00 88.38 232 ASP A O 1
ATOM 1923 N N . ILE A 1 233 ? -17.956 -3.868 12.954 1.00 89.81 233 ILE A N 1
ATOM 1924 C CA . ILE A 1 233 ? -17.193 -2.663 12.587 1.00 89.81 233 ILE A CA 1
ATOM 1925 C C . ILE A 1 233 ? -16.452 -2.930 11.271 1.00 89.81 233 ILE A C 1
ATOM 1927 O O . ILE A 1 233 ? -15.592 -3.810 11.209 1.00 89.81 233 ILE A O 1
ATOM 1931 N N . ASN A 1 234 ? -16.769 -2.165 10.223 1.00 89.25 234 ASN A N 1
ATOM 1932 C CA . ASN A 1 234 ? -16.189 -2.343 8.891 1.00 89.25 234 ASN A CA 1
ATOM 1933 C C . ASN A 1 234 ? -14.884 -1.546 8.712 1.00 89.25 234 ASN A C 1
ATOM 1935 O O . ASN A 1 234 ? -14.913 -0.360 8.390 1.00 89.25 234 ASN A O 1
ATOM 1939 N N . LEU A 1 235 ? -13.736 -2.198 8.905 1.00 91.00 235 LEU A N 1
ATOM 1940 C CA . LEU A 1 235 ? -12.422 -1.593 8.640 1.00 91.00 235 LEU A CA 1
ATOM 1941 C C . LEU A 1 235 ? -12.003 -1.656 7.169 1.00 91.00 235 LEU A C 1
ATOM 1943 O O . LEU A 1 235 ? -11.152 -0.877 6.749 1.00 91.00 235 LEU A O 1
ATOM 1947 N N . GLU A 1 236 ? -12.595 -2.551 6.378 1.00 91.62 236 GLU A N 1
ATOM 1948 C CA . GLU A 1 236 ? -12.240 -2.715 4.968 1.00 91.62 236 GLU A CA 1
ATOM 1949 C C . GLU A 1 236 ? -12.504 -1.439 4.160 1.00 91.62 236 GLU A C 1
ATOM 1951 O O . GLU A 1 236 ? -11.692 -1.064 3.319 1.00 91.62 236 GLU A O 1
ATOM 1956 N N . GLU A 1 237 ? -13.605 -0.734 4.432 1.00 88.75 237 GLU A N 1
ATOM 1957 C CA . GLU A 1 237 ? -13.910 0.549 3.780 1.00 88.75 237 GLU A CA 1
ATOM 1958 C C . GLU A 1 237 ? -12.920 1.651 4.173 1.00 88.75 237 GLU A C 1
ATOM 1960 O O . GLU A 1 237 ? -12.431 2.367 3.300 1.00 88.75 237 GLU A O 1
ATOM 1965 N N . VAL A 1 238 ? -12.534 1.717 5.451 1.00 91.00 238 VAL A N 1
ATOM 1966 C CA . VAL A 1 238 ? -11.505 2.650 5.937 1.00 91.00 238 VAL A CA 1
ATOM 1967 C C . VAL A 1 238 ? -10.175 2.404 5.219 1.00 91.00 238 VAL A C 1
ATOM 1969 O O . VAL A 1 238 ? -9.526 3.336 4.740 1.00 91.00 238 VAL A O 1
ATOM 1972 N N . TYR A 1 239 ? -9.757 1.139 5.123 1.00 93.25 239 TYR A N 1
ATOM 1973 C CA . TYR A 1 239 ? -8.518 0.776 4.440 1.00 93.25 239 TYR A CA 1
ATOM 1974 C C . TYR A 1 239 ? -8.593 1.037 2.943 1.00 93.25 239 TYR A C 1
ATOM 1976 O O . TYR A 1 239 ? -7.611 1.520 2.381 1.0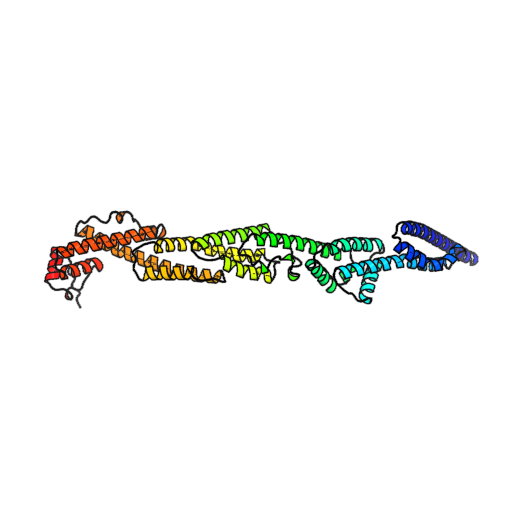0 93.25 239 TYR A O 1
ATOM 1984 N N . ARG A 1 240 ? -9.743 0.785 2.306 1.00 92.69 240 ARG A N 1
ATOM 1985 C CA . ARG A 1 240 ? -9.972 1.093 0.890 1.00 92.69 240 ARG A CA 1
ATOM 1986 C C . ARG A 1 240 ? -9.702 2.564 0.592 1.00 92.69 240 ARG A C 1
ATOM 1988 O O . ARG A 1 240 ? -8.968 2.852 -0.350 1.00 92.69 240 ARG A O 1
ATOM 1995 N N . GLU A 1 241 ? -10.265 3.476 1.384 1.00 89.50 241 GLU A N 1
ATOM 1996 C CA . GLU A 1 241 ? -10.088 4.919 1.185 1.00 89.50 241 GLU A CA 1
ATOM 1997 C C . GLU A 1 241 ? -8.636 5.344 1.432 1.00 89.50 241 GLU A C 1
ATOM 1999 O O . GLU A 1 241 ? -7.999 5.920 0.548 1.00 89.50 241 GLU A O 1
ATOM 2004 N N . GLN A 1 242 ? -8.065 4.982 2.586 1.00 89.56 242 GLN A N 1
ATOM 2005 C CA . GLN A 1 242 ? -6.697 5.372 2.938 1.00 89.56 242 GLN A CA 1
ATOM 2006 C C . GLN A 1 242 ? -5.654 4.811 1.966 1.00 89.56 242 GLN A C 1
ATOM 2008 O O . GLN A 1 242 ? -4.706 5.504 1.597 1.00 89.56 242 GLN A O 1
ATOM 2013 N N . ILE A 1 243 ? -5.808 3.558 1.534 1.00 91.31 243 ILE A N 1
ATOM 2014 C CA . ILE A 1 243 ? -4.871 2.935 0.596 1.00 91.31 243 ILE A CA 1
ATOM 2015 C C . ILE A 1 243 ? -5.110 3.442 -0.824 1.00 91.31 243 ILE A C 1
ATOM 2017 O O . ILE A 1 243 ? -4.130 3.667 -1.528 1.00 91.31 243 ILE A O 1
ATOM 2021 N N . GLY A 1 244 ? -6.344 3.762 -1.221 1.00 90.62 244 GLY A N 1
ATOM 2022 C CA . GLY A 1 244 ? -6.609 4.483 -2.471 1.00 90.62 244 GLY A CA 1
ATOM 2023 C C . GLY A 1 244 ? -5.857 5.818 -2.554 1.00 90.62 244 GLY A C 1
ATOM 2024 O O . GLY A 1 244 ? -5.177 6.100 -3.542 1.00 90.62 244 GLY A O 1
ATOM 2025 N N . GLU A 1 245 ? -5.853 6.609 -1.477 1.00 88.75 245 GLU A N 1
ATOM 2026 C CA . GLU A 1 245 ? -5.034 7.831 -1.398 1.00 88.75 245 GLU A CA 1
ATOM 2027 C C . GLU A 1 245 ? -3.523 7.552 -1.445 1.00 88.75 245 GLU A C 1
ATOM 2029 O O . GLU A 1 245 ? -2.725 8.391 -1.887 1.00 88.75 245 GLU A O 1
ATOM 2034 N N . ILE A 1 246 ? -3.096 6.374 -0.978 1.00 89.38 246 ILE A N 1
ATOM 2035 C CA . ILE A 1 246 ? -1.703 5.948 -1.095 1.00 89.38 246 ILE A CA 1
ATOM 2036 C C . ILE A 1 246 ? -1.327 5.683 -2.548 1.00 89.38 246 ILE A C 1
ATOM 2038 O O . ILE A 1 246 ? -0.311 6.210 -3.009 1.00 89.38 246 ILE A O 1
ATOM 2042 N N . LEU A 1 247 ? -2.162 4.932 -3.259 1.00 90.31 247 LEU A N 1
ATOM 2043 C CA . LEU A 1 247 ? -1.909 4.496 -4.628 1.00 90.31 247 LEU A CA 1
ATOM 2044 C C . LEU A 1 247 ? -2.006 5.635 -5.659 1.00 90.31 247 LEU A C 1
ATOM 2046 O O . LEU A 1 247 ? -1.281 5.603 -6.649 1.00 90.31 247 LEU A O 1
ATOM 2050 N N . THR A 1 248 ? -2.822 6.665 -5.409 1.00 85.88 248 THR A N 1
ATOM 2051 C CA . THR A 1 248 ? -3.022 7.801 -6.337 1.00 85.88 248 THR A CA 1
ATOM 2052 C C . THR A 1 248 ? -1.947 8.888 -6.287 1.00 85.88 248 THR A C 1
ATOM 2054 O O . THR A 1 248 ? -1.803 9.643 -7.247 1.00 85.88 248 THR A O 1
ATOM 2057 N N . GLN A 1 249 ? -1.227 9.038 -5.171 1.00 80.06 249 GLN A N 1
ATOM 2058 C CA . GLN A 1 249 ? -0.292 10.157 -4.982 1.00 80.06 249 GLN A CA 1
ATOM 2059 C C . GLN A 1 249 ? 1.129 9.834 -5.451 1.00 80.06 249 GLN A C 1
ATOM 2061 O O . GLN A 1 249 ? 1.671 10.531 -6.302 1.00 80.06 249 GLN A O 1
ATOM 2066 N N . ASP A 1 250 ? 1.746 8.829 -4.829 1.00 76.62 250 ASP A N 1
ATOM 2067 C CA . ASP A 1 250 ? 3.117 8.389 -5.090 1.00 76.62 250 ASP A CA 1
ATOM 2068 C C . ASP A 1 250 ? 3.337 7.039 -4.394 1.00 76.62 250 ASP A C 1
ATOM 2070 O O . ASP A 1 250 ? 3.240 6.923 -3.162 1.00 76.62 250 ASP A O 1
ATOM 2074 N N . VAL A 1 251 ? 3.636 6.020 -5.198 1.00 85.81 251 VAL A N 1
ATOM 2075 C CA . VAL A 1 251 ? 3.879 4.651 -4.736 1.00 85.81 251 VAL A CA 1
ATOM 2076 C C . VAL A 1 251 ? 5.304 4.432 -4.225 1.00 85.81 251 VAL A C 1
ATOM 2078 O O . VAL A 1 251 ? 5.545 3.426 -3.565 1.00 85.81 251 VAL A O 1
ATOM 2081 N N . SER A 1 252 ? 6.242 5.358 -4.456 1.00 80.25 252 SER A N 1
ATOM 2082 C CA . SER A 1 252 ? 7.670 5.211 -4.119 1.00 80.25 252 SER A CA 1
ATOM 2083 C C . SER A 1 252 ? 7.963 4.987 -2.630 1.00 80.25 252 SER A C 1
ATOM 2085 O O . SER A 1 252 ? 9.039 4.516 -2.280 1.00 80.25 252 SER A O 1
ATOM 2087 N N . ASN A 1 253 ? 7.009 5.308 -1.749 1.00 83.44 253 ASN A N 1
ATOM 2088 C CA . ASN A 1 253 ? 7.111 5.117 -0.299 1.00 83.44 253 ASN A CA 1
ATOM 2089 C C . ASN A 1 253 ? 5.942 4.292 0.264 1.00 83.44 253 ASN A C 1
ATOM 2091 O O . ASN A 1 253 ? 5.544 4.475 1.423 1.00 83.44 253 ASN A O 1
ATOM 2095 N N . ILE A 1 254 ? 5.356 3.410 -0.551 1.00 89.56 254 ILE A N 1
ATOM 2096 C CA . ILE A 1 254 ? 4.193 2.607 -0.162 1.00 89.56 254 ILE A CA 1
ATOM 2097 C C . ILE A 1 254 ? 4.475 1.781 1.100 1.00 89.56 254 ILE A C 1
ATOM 2099 O O . ILE A 1 254 ? 3.615 1.707 1.974 1.00 89.56 254 ILE A O 1
ATOM 2103 N N . SER A 1 255 ? 5.690 1.244 1.273 1.00 88.94 255 SER A N 1
ATOM 2104 C CA . SER A 1 255 ? 6.054 0.471 2.470 1.00 88.94 255 SER A CA 1
ATOM 2105 C C . SER A 1 255 ? 5.957 1.286 3.764 1.00 88.94 255 SER A C 1
ATOM 2107 O O . SER A 1 255 ? 5.439 0.807 4.778 1.00 88.94 255 SER A O 1
ATOM 2109 N N . THR A 1 256 ? 6.426 2.535 3.730 1.00 88.50 256 THR A N 1
ATOM 2110 C CA . THR A 1 256 ? 6.417 3.440 4.884 1.00 88.50 256 THR A CA 1
ATOM 2111 C C . THR A 1 256 ? 4.996 3.891 5.190 1.00 88.50 256 THR A C 1
ATOM 2113 O O . THR A 1 256 ? 4.575 3.837 6.343 1.00 88.50 256 THR A O 1
ATOM 2116 N N . ARG A 1 257 ? 4.228 4.263 4.158 1.00 89.25 257 ARG A N 1
ATOM 2117 C CA . ARG A 1 257 ? 2.835 4.708 4.315 1.00 89.25 257 ARG A CA 1
ATOM 2118 C C . ARG A 1 257 ? 1.941 3.582 4.842 1.00 89.25 257 ARG A C 1
ATOM 2120 O O . ARG A 1 257 ? 1.191 3.806 5.785 1.00 89.25 257 ARG A O 1
ATOM 2127 N N . LEU A 1 258 ? 2.089 2.359 4.326 1.00 90.69 258 LEU A N 1
ATOM 2128 C CA . LEU A 1 258 ? 1.391 1.181 4.855 1.00 90.69 258 LEU A CA 1
ATOM 2129 C C . LEU A 1 258 ? 1.805 0.851 6.290 1.00 90.69 258 LEU A C 1
ATOM 2131 O O . LEU A 1 258 ? 0.963 0.444 7.083 1.00 90.69 258 LEU A O 1
ATOM 2135 N N . SER A 1 259 ? 3.078 1.046 6.650 1.00 89.38 259 SER A N 1
ATOM 2136 C CA . SER A 1 259 ? 3.526 0.833 8.031 1.00 89.38 259 SER A CA 1
ATOM 2137 C C . SER A 1 259 ? 2.844 1.802 8.998 1.00 89.38 259 SER A C 1
ATOM 2139 O O . SER A 1 259 ? 2.437 1.375 10.070 1.00 89.38 259 SER A O 1
ATOM 2141 N N . THR A 1 260 ? 2.633 3.064 8.607 1.00 89.25 260 THR A N 1
ATOM 2142 C CA . THR A 1 260 ? 1.852 4.021 9.410 1.00 89.25 260 THR A CA 1
ATOM 2143 C C . THR A 1 260 ? 0.403 3.568 9.592 1.00 89.25 260 THR A C 1
ATOM 2145 O O . THR A 1 260 ? -0.091 3.579 10.715 1.00 89.25 260 THR A O 1
ATOM 2148 N N . VAL A 1 261 ? -0.264 3.100 8.530 1.00 90.19 261 VAL A N 1
ATOM 2149 C CA . VAL A 1 261 ? -1.643 2.574 8.626 1.00 90.19 261 VAL A CA 1
ATOM 2150 C C . VAL A 1 261 ? -1.704 1.334 9.529 1.00 90.19 261 VAL A C 1
ATOM 2152 O O . VAL A 1 261 ? -2.622 1.185 10.338 1.00 90.19 261 VAL A O 1
ATOM 2155 N N . ALA A 1 262 ? -0.705 0.454 9.442 1.00 89.06 262 ALA A N 1
ATOM 2156 C CA . ALA A 1 262 ? -0.611 -0.743 10.273 1.00 89.06 262 ALA A CA 1
ATOM 2157 C C . ALA A 1 262 ? -0.310 -0.435 11.752 1.00 89.06 262 ALA A C 1
ATOM 2159 O O . ALA A 1 262 ? -0.845 -1.107 12.632 1.00 89.06 262 ALA A O 1
ATOM 2160 N N . GLU A 1 263 ? 0.519 0.570 12.045 1.00 88.94 263 GLU A N 1
ATOM 2161 C CA . GLU A 1 263 ? 0.738 1.077 13.408 1.00 88.94 263 GLU A CA 1
ATOM 2162 C C . GLU A 1 263 ? -0.538 1.712 13.971 1.00 88.94 263 GLU A C 1
ATOM 2164 O O . GLU A 1 263 ? -0.928 1.437 15.106 1.00 88.94 263 GLU A O 1
ATOM 2169 N N . ASP A 1 264 ? -1.240 2.504 13.159 1.00 85.81 264 ASP A N 1
ATOM 2170 C CA . ASP A 1 264 ? -2.513 3.091 13.557 1.00 85.81 264 ASP A CA 1
ATOM 2171 C C . ASP A 1 264 ? -3.561 2.013 13.869 1.00 85.81 264 ASP A C 1
ATOM 2173 O O . ASP A 1 264 ? -4.332 2.142 14.822 1.00 85.81 264 ASP A O 1
ATOM 2177 N N . THR A 1 265 ? -3.535 0.924 13.108 1.00 87.25 265 THR A N 1
ATOM 2178 C CA . THR A 1 265 ? -4.394 -0.245 13.289 1.00 87.25 265 THR A CA 1
ATOM 2179 C C . THR A 1 265 ? -4.051 -1.054 14.549 1.00 87.25 265 THR A C 1
ATOM 2181 O O . THR A 1 265 ? -4.959 -1.515 15.240 1.00 87.25 265 THR A O 1
ATOM 2184 N N . ASP A 1 266 ? -2.776 -1.187 14.925 1.00 86.38 266 ASP A N 1
ATOM 2185 C CA . ASP A 1 266 ? -2.383 -1.867 16.175 1.00 86.38 266 ASP A CA 1
ATOM 2186 C C . ASP A 1 266 ? -3.005 -1.231 17.415 1.00 86.38 266 ASP A C 1
ATOM 2188 O O . ASP A 1 266 ? -3.366 -1.910 18.379 1.00 86.38 266 ASP A O 1
ATOM 2192 N N . GLU A 1 267 ? -3.121 0.093 17.415 1.00 84.69 267 GLU A N 1
ATOM 2193 C CA . GLU A 1 267 ? -3.753 0.804 18.520 1.00 84.69 267 GLU A CA 1
ATOM 2194 C C . GLU A 1 267 ? -5.251 0.486 18.625 1.00 84.69 267 GLU A C 1
ATOM 2196 O O . GLU A 1 267 ? -5.802 0.509 19.730 1.00 84.69 267 GLU A O 1
ATOM 2201 N N . LEU A 1 268 ? -5.910 0.150 17.507 1.00 86.94 268 LEU A N 1
ATOM 2202 C CA . LEU A 1 268 ? -7.295 -0.321 17.509 1.00 86.94 268 LEU A CA 1
ATOM 2203 C C . LEU A 1 268 ? -7.403 -1.712 18.135 1.00 86.94 268 LEU A C 1
ATOM 2205 O O . LEU A 1 268 ? -8.272 -1.913 18.982 1.00 86.94 268 LEU A O 1
ATOM 2209 N N . LEU A 1 269 ? -6.504 -2.646 17.802 1.00 87.06 269 LEU A N 1
ATOM 2210 C CA . LEU A 1 269 ? -6.498 -3.998 18.387 1.00 87.06 269 LEU A CA 1
ATOM 2211 C C . LEU A 1 269 ? -6.460 -3.976 19.918 1.00 87.06 269 LEU A C 1
ATOM 2213 O O . LEU A 1 269 ? -7.128 -4.768 20.579 1.00 87.06 269 LEU A O 1
ATOM 2217 N N . GLN A 1 270 ? -5.756 -3.013 20.516 1.00 86.88 270 GLN A N 1
ATOM 2218 C CA . GLN A 1 270 ? -5.724 -2.850 21.976 1.00 86.88 270 GLN A CA 1
ATOM 2219 C C . GLN A 1 270 ? -7.107 -2.552 22.591 1.00 86.88 270 GLN A C 1
ATOM 2221 O O . GLN A 1 270 ? -7.283 -2.679 23.804 1.00 86.88 270 GLN A O 1
ATOM 2226 N N . ARG A 1 271 ? -8.100 -2.163 21.779 1.00 87.69 271 ARG A N 1
ATOM 2227 C CA . ARG A 1 271 ? -9.494 -1.915 22.177 1.00 87.69 271 ARG A CA 1
ATOM 2228 C C . ARG A 1 271 ? -10.404 -3.133 22.003 1.00 87.69 271 ARG A C 1
ATOM 2230 O O . ARG A 1 271 ? -11.540 -3.091 22.466 1.00 87.69 271 ARG A O 1
ATOM 2237 N N . GLN A 1 272 ? -9.929 -4.231 21.423 1.00 87.81 272 GLN A N 1
ATOM 2238 C CA . GLN A 1 272 ? -10.718 -5.455 21.255 1.00 87.81 272 GLN A CA 1
ATOM 2239 C C . GLN A 1 272 ? -11.284 -6.012 22.582 1.00 87.81 272 GLN A C 1
ATOM 2241 O O . GLN A 1 272 ? -12.486 -6.281 22.629 1.00 87.81 272 GLN A O 1
ATOM 2246 N N . PRO A 1 273 ? -10.523 -6.108 23.698 1.00 89.31 273 PRO A N 1
ATOM 2247 C CA . PRO A 1 273 ? -11.071 -6.638 24.954 1.00 89.31 273 PRO A CA 1
ATOM 2248 C C . PRO A 1 273 ? -12.218 -5.790 25.524 1.00 89.31 273 PRO A C 1
ATOM 2250 O O . PRO A 1 273 ? -13.121 -6.305 26.190 1.00 89.31 273 PRO A O 1
ATOM 2253 N N . LEU A 1 274 ? -12.194 -4.479 25.254 1.00 90.75 274 LEU A N 1
ATOM 2254 C CA . LEU A 1 274 ? -13.270 -3.558 25.610 1.00 90.75 274 LEU A CA 1
ATOM 2255 C C . LEU A 1 274 ? -14.541 -3.888 24.813 1.00 90.75 274 LEU A C 1
ATOM 2257 O O . LEU A 1 274 ? -15.608 -4.014 25.409 1.00 90.75 274 LEU A O 1
ATOM 2261 N N . LEU A 1 275 ? -14.427 -4.062 23.491 1.00 92.56 275 LEU A N 1
ATOM 2262 C CA . LEU A 1 275 ? -15.559 -4.412 22.623 1.00 92.56 275 LEU A CA 1
ATOM 2263 C C . LEU A 1 275 ? -16.176 -5.756 23.019 1.00 92.56 275 LEU A C 1
ATOM 2265 O O . LEU A 1 275 ? -17.395 -5.849 23.155 1.00 92.56 275 LEU A O 1
ATOM 2269 N N . GLU A 1 276 ? -15.346 -6.766 23.291 1.00 91.50 276 GLU A N 1
ATOM 2270 C CA . GLU A 1 276 ? -15.806 -8.073 23.769 1.00 91.50 276 GLU A CA 1
ATOM 2271 C C . GLU A 1 276 ? -16.579 -7.955 25.089 1.00 91.50 276 GLU A C 1
ATOM 2273 O O . GLU A 1 276 ? -17.667 -8.517 25.235 1.00 91.50 276 GLU A O 1
ATOM 2278 N N . SER A 1 277 ? -16.053 -7.178 26.039 1.00 90.81 277 SER A N 1
ATOM 2279 C CA . SER A 1 277 ? -16.695 -6.952 27.336 1.00 90.81 277 SER A CA 1
ATOM 2280 C C . SER A 1 277 ? -18.072 -6.304 27.185 1.00 90.81 277 SER A C 1
ATOM 2282 O O . SER A 1 277 ? -19.040 -6.752 27.801 1.00 90.81 277 SER A O 1
ATOM 2284 N N . ILE A 1 278 ? -18.180 -5.270 26.346 1.00 91.44 278 ILE A N 1
ATOM 2285 C CA . ILE A 1 278 ? -19.440 -4.559 26.098 1.00 91.44 278 ILE A CA 1
ATOM 2286 C C . ILE A 1 278 ? -20.446 -5.460 25.376 1.00 91.44 278 ILE A C 1
ATOM 2288 O O . ILE A 1 278 ? -21.629 -5.458 25.720 1.00 91.44 278 ILE A O 1
ATOM 2292 N N . GLU A 1 279 ? -19.992 -6.285 24.431 1.00 90.31 279 GLU A N 1
ATOM 2293 C CA . GLU A 1 279 ? -20.859 -7.237 23.740 1.00 90.31 279 GLU A CA 1
ATOM 2294 C C . GLU A 1 279 ? -21.406 -8.329 24.672 1.00 90.31 279 GLU A C 1
ATOM 2296 O O . GLU A 1 279 ? -22.550 -8.767 24.540 1.00 90.31 279 GLU A O 1
ATOM 2301 N N . GLN A 1 280 ? -20.614 -8.779 25.643 1.00 88.31 280 GLN A N 1
ATOM 2302 C CA . GLN A 1 280 ? -21.105 -9.698 26.669 1.00 88.31 280 GLN A CA 1
ATOM 2303 C C . GLN A 1 280 ? -22.181 -9.038 27.544 1.00 88.31 280 GLN A C 1
ATOM 2305 O O . GLN A 1 280 ? -23.185 -9.682 27.862 1.00 88.31 280 GLN A O 1
ATOM 2310 N N . ILE A 1 281 ? -22.000 -7.760 27.897 1.00 87.56 281 ILE A N 1
ATOM 2311 C CA . ILE A 1 281 ? -22.962 -6.981 28.690 1.00 87.56 281 ILE A CA 1
ATOM 2312 C C . ILE A 1 281 ? -24.265 -6.776 27.921 1.00 87.56 281 ILE A C 1
ATOM 2314 O O . ILE A 1 281 ? -25.325 -7.035 28.481 1.00 87.56 281 ILE A O 1
ATOM 2318 N N . SER A 1 282 ? -24.212 -6.399 26.639 1.00 85.12 282 SER A N 1
ATOM 2319 C CA . SER A 1 282 ? -25.417 -6.165 25.824 1.00 85.12 282 SER A CA 1
ATOM 2320 C C . SER A 1 282 ? -26.288 -7.415 25.645 1.00 85.12 282 SER A C 1
ATOM 2322 O O . SER A 1 282 ? -27.483 -7.309 25.391 1.00 85.12 282 SER A O 1
ATOM 2324 N N . LYS A 1 283 ? -25.708 -8.609 25.832 1.00 83.25 283 LYS A N 1
ATOM 2325 C CA . LYS A 1 283 ? -26.397 -9.913 25.848 1.00 83.25 283 LYS A CA 1
ATOM 2326 C C . LYS A 1 283 ? -26.905 -10.316 27.239 1.00 83.25 283 LYS A C 1
ATOM 2328 O O . LYS A 1 283 ? -27.154 -11.506 27.471 1.00 83.25 283 LYS A O 1
ATOM 2333 N N . THR A 1 284 ? -26.945 -9.394 28.195 1.00 78.94 284 THR A N 1
ATOM 2334 C CA . THR A 1 284 ? -27.442 -9.638 29.552 1.00 78.94 284 THR A CA 1
ATOM 2335 C C . THR A 1 284 ? -28.857 -9.097 29.652 1.00 78.94 284 THR A C 1
ATOM 2337 O O . THR A 1 284 ? -29.070 -7.888 29.648 1.00 78.94 284 THR A O 1
ATOM 2340 N N . ASP A 1 285 ? -29.828 -10.000 29.733 1.00 63.50 285 ASP A N 1
ATOM 2341 C CA . ASP A 1 285 ? -31.214 -9.628 29.979 1.00 63.50 285 ASP A CA 1
ATOM 2342 C C . ASP A 1 285 ? -31.318 -9.102 31.427 1.00 63.50 285 ASP A C 1
ATOM 2344 O O . ASP A 1 285 ? -30.865 -9.784 32.347 1.00 63.50 285 ASP A O 1
ATOM 2348 N N . ASN A 1 286 ? -31.931 -7.926 31.632 1.00 59.59 286 ASN A N 1
ATOM 2349 C CA . ASN A 1 286 ? -32.407 -7.390 32.928 1.00 59.59 286 ASN A CA 1
ATOM 2350 C C . ASN A 1 286 ? -31.578 -6.322 33.691 1.00 59.59 286 ASN A C 1
ATOM 2352 O O . ASN A 1 286 ? -31.925 -6.053 34.842 1.00 59.59 286 ASN A O 1
ATOM 2356 N N . LEU A 1 287 ? -30.579 -5.636 33.109 1.00 67.06 287 LEU A N 1
ATOM 2357 C CA . LEU A 1 287 ? -30.191 -4.300 33.626 1.00 67.06 287 LEU A CA 1
ATOM 2358 C C . LEU A 1 287 ? -30.910 -3.210 32.840 1.00 67.06 287 LEU A C 1
ATOM 2360 O O . LEU A 1 287 ? -30.421 -2.750 31.813 1.00 67.06 287 LEU A O 1
ATOM 2364 N N . ASP A 1 288 ? -32.078 -2.805 33.335 1.00 69.69 288 ASP A N 1
ATOM 2365 C CA . ASP A 1 288 ? -32.746 -1.591 32.868 1.00 69.69 288 ASP A CA 1
ATOM 2366 C C . ASP A 1 288 ? -32.364 -0.415 33.775 1.00 69.69 288 ASP A C 1
ATOM 2368 O O . ASP A 1 288 ? -33.120 0.006 34.652 1.00 69.69 288 ASP A O 1
ATOM 2372 N N . ASP A 1 289 ? -31.138 0.076 33.601 1.00 81.50 289 ASP A N 1
ATOM 2373 C CA . ASP A 1 289 ? -30.665 1.318 34.207 1.00 81.50 289 ASP A CA 1
ATOM 2374 C C . ASP A 1 289 ? -30.139 2.278 33.132 1.00 81.50 289 ASP A C 1
ATOM 2376 O O . ASP A 1 289 ? -29.700 1.883 32.047 1.00 81.50 289 ASP A O 1
ATOM 2380 N N . SER A 1 290 ? -30.196 3.577 33.425 1.00 83.81 290 SER A N 1
ATOM 2381 C CA . SER A 1 290 ? -29.834 4.622 32.465 1.00 83.81 290 SER A CA 1
ATOM 2382 C C . SER A 1 290 ? -28.363 4.575 32.042 1.00 83.81 290 SER A C 1
ATOM 2384 O O . SER A 1 290 ? -28.044 4.993 30.928 1.00 83.81 290 SER A O 1
ATOM 2386 N N . THR A 1 291 ? -27.467 4.057 32.885 1.00 86.25 291 THR A N 1
ATOM 2387 C CA . THR A 1 291 ? -26.031 3.979 32.600 1.00 86.25 291 THR A CA 1
ATOM 2388 C C . THR A 1 291 ? -25.725 2.814 31.661 1.00 86.25 291 THR A C 1
ATOM 2390 O O . THR A 1 291 ? -24.994 3.000 30.685 1.00 86.25 291 THR A O 1
ATOM 2393 N N . THR A 1 292 ? -26.308 1.636 31.906 1.00 88.00 292 THR A N 1
ATOM 2394 C CA . THR A 1 292 ? -26.200 0.461 31.026 1.00 88.00 292 THR A CA 1
ATOM 2395 C C . THR A 1 292 ? -26.844 0.731 29.670 1.00 88.00 292 THR A C 1
ATOM 2397 O O . THR A 1 292 ? -26.215 0.489 28.639 1.00 88.00 292 THR A O 1
ATOM 2400 N N . ASN A 1 293 ? -28.040 1.330 29.647 1.00 88.44 293 ASN A N 1
ATOM 2401 C CA . ASN A 1 293 ? -28.711 1.714 28.403 1.00 88.44 293 ASN A CA 1
ATOM 2402 C C . ASN A 1 293 ? -27.854 2.693 27.578 1.00 88.44 293 ASN A C 1
ATOM 2404 O O . ASN A 1 293 ? -27.672 2.486 26.380 1.00 88.44 293 ASN A O 1
ATOM 2408 N N . ASN A 1 294 ? -27.243 3.699 28.217 1.00 90.69 294 ASN A N 1
ATOM 2409 C CA . ASN A 1 294 ? -26.341 4.637 27.542 1.00 90.69 294 ASN A CA 1
ATOM 2410 C C . ASN A 1 294 ? -25.068 3.959 26.988 1.00 90.69 294 ASN A C 1
ATOM 2412 O O . ASN A 1 294 ? -24.606 4.318 25.904 1.00 90.69 294 ASN A O 1
ATOM 2416 N N . LEU A 1 295 ? -24.496 2.976 27.697 1.00 93.12 295 LEU A N 1
ATOM 2417 C CA . LEU A 1 295 ? -23.362 2.187 27.196 1.00 93.12 295 LEU A CA 1
ATOM 2418 C C . LEU A 1 295 ? -23.749 1.387 25.943 1.00 93.12 295 LEU A C 1
ATOM 2420 O O . LEU A 1 295 ? -23.034 1.437 24.943 1.00 93.12 295 LEU A O 1
ATOM 2424 N N . ILE A 1 296 ? -24.884 0.682 25.982 1.00 91.50 296 ILE A N 1
ATOM 2425 C CA . ILE A 1 296 ? -25.375 -0.138 24.863 1.00 91.50 296 ILE A CA 1
ATOM 2426 C C . ILE A 1 296 ? -25.740 0.736 23.656 1.00 91.50 296 ILE A C 1
ATOM 2428 O O . ILE A 1 296 ? -25.440 0.367 22.519 1.00 91.50 296 ILE A O 1
ATOM 2432 N N . GLU A 1 297 ?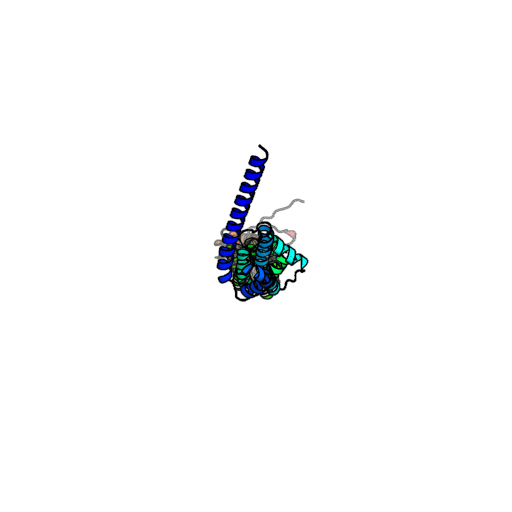 -26.346 1.904 23.879 1.00 91.12 297 GLU A N 1
ATOM 2433 C CA . GLU A 1 297 ? -26.664 2.864 22.819 1.00 91.12 297 GLU A CA 1
ATOM 2434 C C . GLU A 1 297 ? -25.391 3.408 22.157 1.00 91.12 297 GLU A C 1
ATOM 2436 O O . GLU A 1 297 ? -25.279 3.385 20.930 1.00 91.12 297 GLU A O 1
ATOM 2441 N N . THR A 1 298 ? -24.400 3.819 22.958 1.00 92.19 298 THR A N 1
ATOM 2442 C CA . THR A 1 298 ? -23.101 4.295 22.448 1.00 92.19 298 THR A CA 1
ATOM 2443 C C . THR A 1 298 ? -22.414 3.202 21.630 1.00 92.19 298 THR A C 1
ATOM 2445 O O . THR A 1 298 ? -21.969 3.456 20.516 1.00 92.19 298 THR A O 1
ATOM 2448 N N . TYR A 1 299 ? -22.404 1.965 22.132 1.00 93.56 299 TYR A N 1
ATOM 2449 C CA . TYR A 1 299 ? -21.843 0.818 21.422 1.00 93.56 299 TYR A CA 1
ATOM 2450 C C . TYR A 1 299 ? -22.556 0.537 20.095 1.00 93.56 299 TYR A C 1
ATOM 2452 O O . TYR A 1 299 ? -21.910 0.353 19.068 1.00 93.56 299 TYR A O 1
ATOM 2460 N N . SER A 1 300 ? -23.890 0.568 20.096 1.00 90.94 300 SER A N 1
ATOM 2461 C CA . SER A 1 300 ? -24.699 0.364 18.888 1.00 90.94 300 SER A CA 1
ATOM 2462 C C . SER A 1 300 ? -24.441 1.453 17.843 1.00 90.94 300 SER A C 1
ATOM 2464 O O . SER A 1 300 ? -24.386 1.159 16.650 1.00 90.94 300 SER A O 1
ATOM 2466 N N . ARG A 1 301 ? -24.234 2.702 18.284 1.00 89.94 301 ARG A N 1
ATOM 2467 C CA . ARG A 1 301 ? -23.837 3.817 17.417 1.00 89.94 301 ARG A CA 1
ATOM 2468 C C . ARG A 1 301 ? -22.460 3.584 16.800 1.00 89.94 301 ARG A C 1
ATOM 2470 O O . ARG A 1 301 ? -22.308 3.825 15.611 1.00 89.94 301 ARG A O 1
ATOM 2477 N N . THR A 1 302 ? -21.488 3.106 17.579 1.00 89.94 302 THR A N 1
ATOM 2478 C CA . THR A 1 302 ? -20.144 2.772 17.081 1.00 89.94 302 THR A CA 1
ATOM 2479 C C . THR A 1 302 ? -20.189 1.652 16.039 1.00 89.94 302 THR A C 1
ATOM 2481 O O . THR A 1 302 ? -19.546 1.772 15.006 1.00 89.94 302 THR A O 1
ATOM 2484 N N . LYS A 1 303 ? -20.987 0.597 16.257 1.00 87.38 303 LYS A N 1
ATOM 2485 C CA . LYS A 1 303 ? -21.162 -0.495 15.279 1.00 87.38 303 LYS A CA 1
ATOM 2486 C C . LYS A 1 303 ? -21.801 -0.040 13.966 1.00 87.38 303 LYS A C 1
ATOM 2488 O O . LYS A 1 303 ? -21.408 -0.467 12.895 1.00 87.38 303 LYS A O 1
ATOM 2493 N N . GLY A 1 304 ? -22.835 0.795 14.051 1.00 77.81 304 GLY A N 1
ATOM 2494 C CA . GLY A 1 304 ? -23.650 1.172 12.893 1.00 77.81 304 GLY A CA 1
ATOM 2495 C C . GLY A 1 304 ? -23.134 2.367 12.092 1.00 77.81 304 GLY A C 1
ATOM 2496 O O . GLY A 1 304 ? -23.839 2.823 11.192 1.00 77.81 304 GLY A O 1
ATOM 2497 N N . LYS A 1 305 ? -21.977 2.931 12.452 1.00 84.88 305 LYS A N 1
ATOM 2498 C CA . LYS A 1 305 ? -21.407 4.111 11.801 1.00 84.88 305 LYS A CA 1
ATOM 2499 C C . LYS A 1 305 ? -20.411 3.679 10.725 1.00 84.88 305 LYS A C 1
ATOM 2501 O O . LYS A 1 305 ? -19.582 2.810 10.960 1.00 84.88 305 LYS A O 1
ATOM 2506 N N . GLU A 1 306 ? -20.491 4.315 9.564 1.00 84.69 306 GLU A N 1
ATOM 2507 C CA . GLU A 1 306 ? -19.468 4.210 8.522 1.00 84.69 306 GLU A CA 1
ATOM 2508 C C . GLU A 1 306 ? -18.292 5.125 8.883 1.00 84.69 306 GLU A C 1
ATOM 2510 O O . GLU A 1 306 ? -18.484 6.262 9.336 1.00 84.69 306 GLU A O 1
ATOM 2515 N N . TYR A 1 307 ? -17.079 4.606 8.719 1.00 87.25 307 TYR A N 1
ATOM 2516 C CA . TYR A 1 307 ? -15.837 5.302 9.023 1.00 87.25 307 TYR A CA 1
ATOM 2517 C C . TYR A 1 307 ? -15.012 5.425 7.751 1.00 87.25 307 TYR A C 1
ATOM 2519 O O . TYR A 1 307 ? -14.856 4.455 7.017 1.00 87.25 307 TYR A O 1
ATOM 2527 N N . ASN A 1 308 ? -14.450 6.610 7.550 1.00 82.38 308 ASN A N 1
ATOM 2528 C CA . ASN A 1 308 ? -13.620 6.924 6.391 1.00 82.38 308 ASN A CA 1
ATOM 2529 C C . ASN A 1 308 ? -12.129 6.894 6.762 1.00 82.38 308 ASN A C 1
ATOM 2531 O O . ASN A 1 308 ? -11.271 6.508 5.976 1.00 82.38 308 ASN A O 1
ATOM 2535 N N . GLU A 1 309 ? -11.812 7.237 8.015 1.00 84.75 309 GLU A N 1
ATOM 2536 C CA . GLU A 1 309 ? -10.449 7.258 8.533 1.00 84.75 309 GLU A CA 1
ATOM 2537 C C . GLU A 1 309 ? -10.313 6.432 9.819 1.00 84.75 309 GLU A C 1
ATOM 2539 O O . GLU A 1 309 ? -11.185 6.443 10.693 1.00 84.75 309 GLU A O 1
ATOM 2544 N N . VAL A 1 310 ? -9.155 5.782 9.998 1.00 87.56 310 VAL A N 1
ATOM 2545 C CA . VAL A 1 310 ? -8.819 5.057 11.240 1.00 87.56 310 VAL A CA 1
ATOM 2546 C C . VAL A 1 310 ? -8.911 5.977 12.466 1.00 87.56 310 VAL A C 1
ATOM 2548 O O . VAL A 1 310 ? -9.331 5.550 13.543 1.00 87.56 310 VAL A O 1
ATOM 2551 N N . GLN A 1 311 ? -8.560 7.257 12.312 1.00 87.69 311 GLN A N 1
ATOM 2552 C CA . GLN A 1 311 ? -8.598 8.237 13.398 1.00 87.69 311 GLN A CA 1
ATOM 2553 C C . GLN A 1 311 ? -10.026 8.520 13.888 1.00 87.69 311 GLN A C 1
ATOM 2555 O O . GLN A 1 311 ? -10.238 8.653 15.095 1.00 87.69 311 GLN A O 1
ATOM 2560 N N . ASP A 1 312 ? -11.018 8.525 12.996 1.00 88.81 312 ASP A N 1
ATOM 2561 C CA . ASP A 1 312 ? -12.422 8.698 13.379 1.00 88.81 312 ASP A CA 1
ATOM 2562 C C . ASP A 1 312 ? -12.911 7.530 14.239 1.00 88.81 312 ASP A C 1
ATOM 2564 O O . ASP A 1 312 ? -13.591 7.727 15.252 1.00 88.81 312 ASP A O 1
ATOM 2568 N N . LEU A 1 313 ? -12.517 6.306 13.877 1.00 89.69 313 LEU A N 1
ATOM 2569 C CA . LEU A 1 313 ? -12.824 5.123 14.673 1.00 89.69 313 LEU A CA 1
ATOM 2570 C C . LEU A 1 313 ? -12.115 5.163 16.033 1.00 89.69 313 LEU A C 1
ATOM 2572 O O . LEU A 1 313 ? -12.740 4.876 17.056 1.00 89.69 313 LEU A O 1
ATOM 2576 N N . LYS A 1 314 ? -10.841 5.575 16.083 1.00 90.25 314 LYS A N 1
ATOM 2577 C CA . LYS A 1 314 ? -10.105 5.752 17.349 1.00 90.25 314 LYS A CA 1
ATOM 2578 C C . LYS A 1 314 ? -10.826 6.710 18.298 1.00 90.25 314 LYS A C 1
ATOM 2580 O O . LYS A 1 314 ? -10.908 6.433 19.498 1.00 90.25 314 LYS A O 1
ATOM 2585 N N . LEU A 1 315 ? -11.353 7.821 17.782 1.00 90.44 315 LEU A N 1
ATOM 2586 C CA . LEU A 1 315 ? -12.095 8.798 18.582 1.00 90.44 315 LEU A CA 1
ATOM 2587 C C . LEU A 1 315 ? -13.388 8.205 19.153 1.00 90.44 315 LEU A C 1
ATOM 2589 O O . LEU A 1 315 ? -13.622 8.324 20.357 1.00 90.44 315 LEU A O 1
ATOM 2593 N N . GLU A 1 316 ? -14.185 7.511 18.337 1.00 91.56 316 GLU A N 1
ATOM 2594 C CA . GLU A 1 316 ? -15.420 6.866 18.811 1.00 91.56 316 GLU A CA 1
ATOM 2595 C C . GLU A 1 316 ? -15.131 5.751 19.830 1.00 91.56 316 GLU A C 1
ATOM 2597 O O . GLU A 1 316 ? -15.802 5.665 20.859 1.00 91.56 316 GLU A O 1
ATOM 2602 N N . LEU A 1 317 ? -14.093 4.935 19.618 1.00 92.25 317 LEU A N 1
ATOM 2603 C CA . LEU A 1 317 ? -13.684 3.908 20.585 1.00 92.25 317 LEU A CA 1
ATOM 2604 C C . LEU A 1 317 ? -13.180 4.510 21.905 1.00 92.25 317 LEU A C 1
ATOM 2606 O O . LEU A 1 317 ? -13.364 3.915 22.967 1.00 92.25 317 LEU A O 1
ATOM 2610 N N . SER A 1 318 ? -12.569 5.695 21.867 1.00 92.06 318 SER A N 1
ATOM 2611 C CA . SER A 1 318 ? -12.157 6.431 23.067 1.00 92.06 318 SER A CA 1
ATOM 2612 C C . SER A 1 318 ? -13.361 6.955 23.866 1.00 92.06 318 SER A C 1
ATOM 2614 O O . SER A 1 318 ? -13.402 6.842 25.098 1.00 92.06 318 SER A O 1
ATOM 2616 N N . GLU A 1 319 ? -14.386 7.469 23.178 1.00 92.69 319 GLU A N 1
ATOM 2617 C CA . GLU A 1 319 ? -15.658 7.864 23.800 1.00 92.69 319 GLU A CA 1
ATOM 2618 C C . GLU A 1 319 ? -16.381 6.650 24.407 1.00 92.69 319 GLU A C 1
ATOM 2620 O O . GLU A 1 319 ? -16.855 6.707 25.550 1.00 92.69 319 GLU A O 1
ATOM 2625 N N . LEU A 1 320 ? -16.395 5.524 23.688 1.00 94.75 320 LEU A N 1
ATOM 2626 C CA . LEU A 1 320 ? -16.945 4.262 24.170 1.00 94.75 320 LEU A CA 1
ATOM 2627 C C . LEU A 1 320 ? -16.199 3.757 25.414 1.00 94.75 320 LEU A C 1
ATOM 2629 O O . LEU A 1 320 ? -16.838 3.394 26.401 1.00 94.75 320 LEU A O 1
ATOM 2633 N N . SER A 1 321 ? -14.863 3.810 25.415 1.00 94.12 321 SER A N 1
ATOM 2634 C CA . SER A 1 321 ? -14.023 3.461 26.572 1.00 94.12 321 SER A CA 1
ATOM 2635 C C . SER A 1 321 ? -14.363 4.318 27.790 1.00 94.12 321 SER A C 1
ATOM 2637 O O . SER A 1 321 ? -14.575 3.796 28.881 1.00 94.12 321 SER A O 1
ATOM 2639 N N . SER A 1 322 ? -14.500 5.632 27.601 1.00 94.00 322 SER A N 1
ATOM 2640 C CA . SER A 1 322 ? -14.870 6.560 28.678 1.00 94.00 322 SER A CA 1
ATOM 2641 C C . SER A 1 322 ? -16.269 6.269 29.236 1.00 94.00 322 SER A C 1
ATOM 2643 O O . SER A 1 322 ? -16.528 6.422 30.433 1.00 94.00 322 SER A O 1
ATOM 2645 N N . THR A 1 323 ? -17.194 5.850 28.370 1.00 94.50 323 THR A N 1
ATOM 2646 C CA . THR A 1 323 ? -18.552 5.457 28.762 1.00 94.50 323 THR A CA 1
ATOM 2647 C C . THR A 1 323 ? -18.548 4.138 29.532 1.00 94.50 323 THR A C 1
ATOM 2649 O O . THR A 1 323 ? -19.222 4.030 30.556 1.00 94.50 323 THR A O 1
ATOM 2652 N N . TYR A 1 324 ? -17.736 3.173 29.101 1.00 94.62 324 TYR A N 1
ATOM 2653 C CA . TYR A 1 324 ? -17.543 1.899 29.784 1.00 94.62 324 TYR A CA 1
ATOM 2654 C C . TYR A 1 324 ? -16.914 2.063 31.172 1.00 94.62 324 TYR A C 1
ATOM 2656 O O . TYR A 1 324 ? -17.411 1.488 32.133 1.00 94.62 324 TYR A O 1
ATOM 2664 N N . GLU A 1 325 ? -15.887 2.901 31.323 1.00 93.81 325 GLU A N 1
ATOM 2665 C CA . GLU A 1 325 ? -15.274 3.187 32.630 1.00 93.81 325 GLU A CA 1
ATOM 2666 C C . GLU A 1 325 ? -16.279 3.810 33.611 1.00 93.81 325 GLU A C 1
ATOM 2668 O O . GLU A 1 325 ? -16.335 3.443 34.789 1.00 93.81 325 GLU A O 1
ATOM 2673 N N . ARG A 1 326 ? -17.123 4.733 33.126 1.00 93.19 326 ARG A N 1
ATOM 2674 C CA . ARG A 1 326 ? -18.201 5.322 33.933 1.00 93.19 326 ARG A CA 1
ATOM 2675 C C . ARG A 1 326 ? -19.222 4.266 34.352 1.00 93.19 326 ARG A C 1
ATOM 2677 O O . ARG A 1 326 ? -19.642 4.265 35.508 1.00 93.19 326 ARG A O 1
ATOM 2684 N N . TRP A 1 327 ? -19.592 3.380 33.431 1.00 94.12 327 TRP A N 1
ATOM 2685 C CA . TRP A 1 327 ? -20.477 2.254 33.707 1.00 94.12 327 TRP A CA 1
ATOM 2686 C C . TRP A 1 327 ? -19.875 1.301 34.746 1.00 94.12 327 TRP A C 1
ATOM 2688 O O . TRP A 1 327 ? -20.533 0.998 35.735 1.00 94.12 327 TRP A O 1
ATOM 2698 N N . GLN A 1 328 ? -18.605 0.908 34.606 1.00 93.38 328 GLN A N 1
ATOM 2699 C CA . GLN A 1 328 ? -17.930 0.041 35.575 1.00 93.38 328 GLN A CA 1
ATOM 2700 C C . GLN A 1 328 ? -17.951 0.647 36.977 1.00 93.38 328 GLN A C 1
ATOM 2702 O O . GLN A 1 328 ? -18.276 -0.039 37.943 1.00 93.38 328 GLN A O 1
ATOM 2707 N N . LYS A 1 329 ? -17.636 1.942 37.088 1.00 93.44 329 LYS A N 1
ATOM 2708 C CA . LYS A 1 329 ? -17.664 2.647 38.369 1.00 93.44 329 LYS A CA 1
ATOM 2709 C C . LYS A 1 329 ? -19.057 2.615 38.998 1.00 93.44 329 LYS A C 1
ATOM 2711 O O . LYS A 1 329 ? -19.171 2.298 40.177 1.00 93.44 329 LYS A O 1
ATOM 2716 N N . HIS A 1 330 ? -20.093 2.896 38.209 1.00 92.19 330 HIS A N 1
ATOM 2717 C CA . HIS A 1 330 ? -21.476 2.842 38.671 1.00 92.19 330 HIS A CA 1
ATOM 2718 C C . HIS A 1 330 ? -21.842 1.443 39.184 1.00 92.19 330 HIS A C 1
ATOM 2720 O O . HIS A 1 330 ? -22.296 1.308 40.312 1.00 92.19 330 HIS A O 1
ATOM 2726 N N . ILE A 1 331 ? -21.554 0.396 38.411 1.00 92.00 331 ILE A N 1
ATOM 2727 C CA . ILE A 1 331 ? -21.873 -0.992 38.772 1.00 92.00 331 ILE A CA 1
ATOM 2728 C C . ILE A 1 331 ? -21.111 -1.465 40.020 1.00 92.00 331 ILE A C 1
ATOM 2730 O O . ILE A 1 331 ? -21.656 -2.213 40.831 1.00 92.00 331 ILE A O 1
ATOM 2734 N N . ILE A 1 332 ? -19.874 -1.003 40.224 1.00 93.12 332 ILE A N 1
ATOM 2735 C CA . ILE A 1 332 ? -19.117 -1.263 41.458 1.00 93.12 332 ILE A CA 1
ATOM 2736 C C . ILE A 1 332 ? -19.775 -0.575 42.662 1.00 93.12 332 ILE A C 1
ATOM 2738 O O . ILE A 1 332 ? -19.991 -1.234 43.677 1.00 93.12 332 ILE A O 1
ATOM 2742 N N . GLU A 1 333 ? -20.126 0.710 42.550 1.00 91.25 333 GLU A N 1
ATOM 2743 C CA . GLU A 1 333 ? -20.828 1.449 43.613 1.00 91.25 333 GLU A CA 1
ATOM 2744 C C . GLU A 1 333 ? -22.164 0.767 43.960 1.00 91.25 333 GLU A C 1
ATOM 2746 O O . GLU A 1 333 ? -22.482 0.549 45.131 1.00 91.25 333 GLU A O 1
ATOM 2751 N N . GLU A 1 334 ? -22.915 0.336 42.944 1.00 89.25 334 GLU A N 1
ATOM 2752 C CA . GLU A 1 334 ? -24.165 -0.399 43.124 1.00 89.25 334 GLU A CA 1
ATOM 2753 C C . GLU A 1 334 ? -23.970 -1.743 43.841 1.00 89.25 334 GLU A C 1
ATOM 2755 O O . GLU A 1 334 ? -24.780 -2.113 44.702 1.00 89.25 334 GLU A O 1
ATOM 2760 N N . TRP A 1 335 ? -22.902 -2.479 43.521 1.00 92.25 335 TRP A N 1
ATOM 2761 C CA . TRP A 1 335 ? -22.551 -3.704 44.234 1.00 92.25 335 TRP A CA 1
ATOM 2762 C C . TRP A 1 335 ? -22.195 -3.434 45.692 1.00 92.25 335 TRP A C 1
ATOM 2764 O O . TRP A 1 335 ? -22.657 -4.165 46.563 1.00 92.25 335 TRP A O 1
ATOM 2774 N N . GLU A 1 336 ? -21.416 -2.394 45.990 1.00 90.94 336 GLU A N 1
ATOM 2775 C CA . GLU A 1 336 ? -21.041 -2.050 47.365 1.00 90.94 336 GLU A CA 1
ATOM 2776 C C . GLU A 1 336 ? -22.271 -1.753 48.231 1.00 90.94 336 GLU A C 1
ATOM 2778 O O . GLU A 1 336 ? -22.391 -2.289 49.341 1.00 90.94 336 GLU A O 1
ATOM 2783 N N . THR A 1 337 ? -23.226 -0.980 47.704 1.00 87.00 337 THR A N 1
ATOM 2784 C CA . THR A 1 337 ? -24.512 -0.726 48.367 1.00 87.00 337 THR A CA 1
ATOM 2785 C C . THR A 1 337 ? -25.297 -2.023 48.567 1.00 87.00 337 THR A C 1
ATOM 2787 O O . THR A 1 337 ? -25.703 -2.339 49.687 1.00 87.00 337 THR A O 1
ATOM 2790 N N . THR A 1 338 ? -25.455 -2.820 47.508 1.00 88.44 338 THR A N 1
ATOM 2791 C CA . THR A 1 338 ? -26.195 -4.093 47.544 1.00 88.44 338 THR A CA 1
ATOM 2792 C C . THR A 1 338 ? -25.574 -5.070 48.554 1.00 88.44 338 THR A C 1
ATOM 2794 O O . THR A 1 338 ? -26.271 -5.671 49.372 1.00 88.44 338 THR A O 1
ATOM 2797 N N . ALA A 1 339 ? -24.247 -5.187 48.567 1.00 89.75 339 ALA A N 1
ATOM 2798 C CA . ALA A 1 339 ? -23.504 -6.045 49.478 1.00 89.75 339 ALA A CA 1
ATOM 2799 C C . ALA A 1 339 ? -23.598 -5.585 50.937 1.00 89.75 339 ALA A C 1
ATOM 2801 O O . ALA A 1 339 ? -23.625 -6.426 51.839 1.00 89.75 339 ALA A O 1
ATOM 2802 N N . SER A 1 340 ? -23.660 -4.274 51.185 1.00 85.75 340 SER A N 1
ATOM 2803 C CA . SER A 1 340 ? -23.920 -3.724 52.519 1.00 85.75 340 SER A CA 1
ATOM 2804 C C . SER A 1 340 ? -25.302 -4.141 53.031 1.00 85.75 340 SER A C 1
ATOM 2806 O O . SER A 1 340 ? -25.419 -4.644 54.149 1.00 85.75 340 SER A O 1
ATOM 2808 N N . ILE A 1 341 ? -26.330 -4.037 52.183 1.00 83.31 341 ILE A N 1
ATOM 2809 C CA . ILE A 1 341 ? -27.705 -4.436 52.516 1.00 83.31 341 ILE A CA 1
ATOM 2810 C C . ILE A 1 341 ? -27.777 -5.932 52.848 1.00 83.31 341 ILE A C 1
ATOM 2812 O O . ILE A 1 341 ? -28.318 -6.302 53.891 1.00 83.31 341 ILE A O 1
ATOM 2816 N N . VAL A 1 342 ? -27.173 -6.799 52.024 1.00 87.62 342 VAL A N 1
ATOM 2817 C CA . VAL A 1 342 ? -27.103 -8.248 52.302 1.00 87.62 342 VAL A CA 1
ATOM 2818 C C . VAL A 1 342 ? -26.431 -8.518 53.645 1.00 87.62 342 VAL A C 1
ATOM 2820 O O . VAL A 1 342 ? -26.964 -9.272 54.454 1.00 87.62 342 VAL A O 1
ATOM 2823 N N . LYS A 1 343 ? -25.289 -7.877 53.932 1.00 86.12 343 LYS A N 1
ATOM 2824 C CA . LYS A 1 343 ? -24.600 -8.034 55.223 1.00 86.12 343 LYS A CA 1
ATOM 2825 C C . LYS A 1 343 ? -25.487 -7.619 56.395 1.00 86.12 343 LYS A C 1
ATOM 2827 O O . LYS A 1 343 ? -25.470 -8.296 57.421 1.00 86.12 343 LYS A O 1
ATOM 2832 N N . THR A 1 344 ? -26.263 -6.546 56.261 1.00 81.31 344 THR A N 1
ATOM 2833 C CA . THR A 1 344 ? -27.235 -6.133 57.282 1.00 81.31 344 THR A CA 1
ATOM 2834 C C . THR A 1 344 ? -28.301 -7.204 57.487 1.00 81.31 344 THR A C 1
ATOM 2836 O O . THR A 1 344 ? -28.546 -7.586 58.631 1.00 81.31 344 THR A O 1
ATOM 2839 N N . TYR A 1 345 ? -28.854 -7.760 56.405 1.00 81.31 345 TYR A N 1
ATOM 2840 C CA . TYR A 1 345 ? -29.817 -8.857 56.484 1.00 81.31 345 TYR A CA 1
ATOM 2841 C C . TYR A 1 345 ? -29.255 -10.093 57.196 1.00 81.31 345 TYR A C 1
ATOM 2843 O O . TYR A 1 345 ? -29.878 -10.604 58.127 1.00 81.31 345 TYR A O 1
ATOM 2851 N N . CYS A 1 346 ? -28.053 -10.533 56.821 1.00 85.06 346 CYS A N 1
ATOM 2852 C CA . CYS A 1 346 ? -27.410 -11.693 57.436 1.00 85.06 346 CYS A CA 1
ATOM 2853 C C . CYS A 1 346 ? -27.075 -11.460 58.919 1.00 85.06 346 CYS A C 1
ATOM 2855 O O . CYS A 1 346 ? -27.216 -12.367 59.734 1.00 85.06 346 CYS A O 1
ATOM 2857 N N . ASN A 1 347 ? -26.637 -10.250 59.285 1.00 82.06 347 ASN A N 1
ATOM 2858 C CA . ASN A 1 347 ? -26.222 -9.935 60.654 1.00 82.06 347 ASN A CA 1
ATOM 2859 C C . ASN A 1 347 ? -27.398 -9.703 61.612 1.00 82.06 347 ASN A C 1
ATOM 2861 O O . ASN A 1 347 ? -27.282 -10.034 62.789 1.00 82.06 347 ASN A O 1
ATOM 2865 N N . GLN A 1 348 ? -28.483 -9.080 61.142 1.00 75.06 348 GLN A N 1
ATOM 2866 C CA . GLN A 1 348 ? -29.610 -8.682 61.997 1.00 75.06 348 GLN A CA 1
ATOM 2867 C C . GLN A 1 348 ? -30.719 -9.735 62.051 1.00 75.06 348 GLN A C 1
ATOM 2869 O O . GLN A 1 348 ? -31.367 -9.871 63.084 1.00 75.06 348 GLN A O 1
ATOM 2874 N N . PHE A 1 349 ? -30.922 -10.485 60.965 1.00 75.00 349 PHE A N 1
ATOM 2875 C CA . PHE A 1 349 ? -32.039 -11.426 60.830 1.00 75.00 349 PHE A CA 1
ATOM 2876 C C . PHE A 1 349 ? -31.592 -12.881 60.625 1.00 75.00 349 PHE A C 1
ATOM 2878 O O . PHE A 1 349 ? -32.426 -13.743 60.370 1.00 75.00 349 PHE A O 1
ATOM 2885 N N . GLU A 1 350 ? -30.287 -13.163 60.725 1.00 79.00 350 GLU A N 1
ATOM 2886 C CA . GLU A 1 350 ? -29.700 -14.505 60.556 1.00 79.00 350 GLU A CA 1
ATOM 2887 C C . GLU A 1 350 ? -30.056 -15.184 59.214 1.00 79.00 350 GLU A C 1
ATOM 2889 O O . GLU A 1 350 ? -30.079 -16.410 59.112 1.00 79.00 350 GLU A O 1
ATOM 2894 N N . PHE A 1 351 ? -30.324 -14.403 58.161 1.00 81.88 351 PHE A N 1
ATOM 2895 C CA . PHE A 1 351 ? -30.560 -14.954 56.827 1.00 81.88 351 PHE A CA 1
ATOM 2896 C C . PHE A 1 351 ? -29.265 -15.452 56.174 1.00 81.88 351 PHE A C 1
ATOM 2898 O O . PHE A 1 351 ? -28.211 -14.826 56.288 1.00 81.88 351 PHE A O 1
ATOM 2905 N N . ASP A 1 352 ? -29.368 -16.541 55.408 1.00 86.19 352 ASP A N 1
ATOM 2906 C CA . ASP A 1 352 ? -28.281 -17.000 54.544 1.00 86.19 352 ASP A CA 1
ATOM 2907 C C . ASP A 1 352 ? -28.180 -16.114 53.286 1.00 86.19 352 ASP A C 1
ATOM 2909 O O . ASP A 1 352 ? -29.195 -15.919 52.601 1.00 86.19 352 ASP A O 1
ATOM 2913 N N . PRO A 1 353 ? -26.981 -15.605 52.931 1.00 88.38 353 PRO A N 1
ATOM 2914 C CA . PRO A 1 353 ? -26.795 -14.814 51.718 1.00 88.38 353 PRO A CA 1
ATOM 2915 C C . PRO A 1 353 ? -27.033 -15.661 50.454 1.00 88.38 353 PRO A C 1
ATOM 2917 O O . PRO A 1 353 ? -26.951 -16.895 50.507 1.00 88.38 353 PRO A O 1
ATOM 2920 N N . PRO A 1 354 ? -27.269 -15.027 49.289 1.00 89.69 354 PRO A N 1
ATOM 2921 C CA . PRO A 1 354 ? -27.351 -15.753 48.026 1.00 89.69 354 PRO A CA 1
ATOM 2922 C C . PRO A 1 354 ? -26.062 -16.552 47.762 1.00 89.69 354 PRO A C 1
ATOM 2924 O O . PRO A 1 354 ? -24.961 -16.105 48.086 1.00 89.69 354 PRO A O 1
ATOM 2927 N N . ALA A 1 355 ? -26.185 -17.749 47.182 1.00 85.94 355 ALA A N 1
ATOM 2928 C CA . ALA A 1 355 ? -25.075 -18.703 47.071 1.00 85.94 355 ALA A CA 1
ATOM 2929 C C . ALA A 1 355 ? -23.878 -18.155 46.272 1.00 85.94 355 ALA A C 1
ATOM 2931 O O . ALA A 1 355 ? -22.726 -18.478 46.575 1.00 85.94 355 ALA A O 1
ATOM 2932 N N . GLU A 1 356 ? -24.138 -17.326 45.261 1.00 84.88 356 GLU A N 1
ATOM 2933 C CA . GLU A 1 356 ? -23.106 -16.690 44.442 1.00 84.88 356 GLU A CA 1
ATOM 2934 C C . GLU A 1 356 ? -22.455 -15.469 45.112 1.00 84.88 356 GLU A C 1
ATOM 2936 O O . GLU A 1 356 ? -21.348 -15.093 44.738 1.00 84.88 356 GLU A O 1
ATOM 2941 N N . PHE A 1 357 ? -23.075 -14.886 46.144 1.00 88.06 357 PHE A N 1
ATOM 2942 C CA . PHE A 1 357 ? -22.576 -13.681 46.819 1.00 88.06 357 PHE A CA 1
ATOM 2943 C C . PHE A 1 357 ? -21.176 -13.879 47.412 1.00 88.06 357 PHE A C 1
ATOM 2945 O O . PHE A 1 357 ? -20.292 -13.043 47.251 1.00 88.06 357 PHE A O 1
ATOM 2952 N N . ASN A 1 358 ? -20.954 -15.029 48.052 1.00 84.44 358 ASN A N 1
ATOM 2953 C CA . ASN A 1 358 ? -19.677 -15.368 48.685 1.00 84.44 358 ASN A CA 1
ATOM 2954 C C . ASN A 1 358 ? -18.604 -15.831 47.687 1.00 84.44 358 ASN A C 1
ATOM 2956 O O . ASN A 1 358 ? -17.485 -16.124 48.097 1.00 84.44 358 ASN A O 1
ATOM 2960 N N . GLN A 1 359 ? -18.938 -15.954 46.399 1.00 81.31 359 GLN A N 1
ATOM 2961 C CA . GLN A 1 359 ? -17.981 -16.338 45.357 1.00 81.31 359 GLN A CA 1
ATOM 2962 C C . GLN A 1 359 ? -17.193 -15.128 44.834 1.00 81.31 359 GLN A C 1
ATOM 2964 O O . GLN A 1 359 ? -16.209 -15.300 44.114 1.00 81.31 359 GLN A O 1
ATOM 2969 N N . ILE A 1 360 ? -17.613 -13.911 45.196 1.00 83.94 360 ILE A N 1
ATOM 2970 C CA . ILE A 1 360 ? -16.966 -12.663 44.804 1.00 83.94 360 ILE A CA 1
ATOM 2971 C C . ILE A 1 360 ? -16.089 -12.162 45.954 1.00 83.94 360 ILE A C 1
ATOM 2973 O O . ILE A 1 360 ? -16.573 -11.516 46.880 1.00 83.94 360 ILE A O 1
ATOM 2977 N N . ASP A 1 361 ? -14.782 -12.419 45.861 1.00 79.56 361 ASP A N 1
ATOM 2978 C CA . ASP A 1 361 ? -13.796 -11.831 46.781 1.00 79.56 361 ASP A CA 1
ATOM 2979 C C . ASP A 1 361 ? -13.646 -10.317 46.540 1.00 79.56 361 ASP A C 1
ATOM 2981 O O . ASP A 1 361 ? -13.675 -9.517 47.474 1.00 79.56 361 ASP A O 1
ATOM 2985 N N . GLU A 1 362 ? -13.512 -9.919 45.269 1.00 89.56 362 GLU A N 1
ATOM 2986 C CA . GLU A 1 362 ? -13.398 -8.525 44.837 1.00 89.56 362 GLU A CA 1
ATOM 2987 C C . GLU A 1 362 ? -14.202 -8.306 43.547 1.00 89.56 362 GLU A C 1
ATOM 2989 O O . GLU A 1 362 ? -13.914 -8.891 42.498 1.00 89.56 362 GLU A O 1
ATOM 2994 N N . PHE A 1 363 ? -15.225 -7.454 43.623 1.00 90.88 363 PHE A N 1
ATOM 2995 C CA . PHE A 1 363 ? -16.181 -7.274 42.530 1.00 90.88 363 PHE A CA 1
ATOM 2996 C C . PHE A 1 363 ? -15.579 -6.575 41.309 1.00 90.88 363 PHE A C 1
ATOM 2998 O O . PHE A 1 363 ? -15.877 -6.969 40.188 1.00 90.88 363 PHE A O 1
ATOM 3005 N N . SER A 1 364 ? -14.665 -5.620 41.499 1.00 89.88 364 SER A N 1
ATOM 3006 C CA . SER A 1 364 ? -13.918 -4.980 40.402 1.00 89.88 364 SER A CA 1
ATOM 3007 C C . SER A 1 364 ? -13.143 -6.008 39.561 1.00 89.88 364 SER A C 1
ATOM 3009 O O . SER A 1 364 ? -13.171 -5.972 38.326 1.00 89.88 364 SER A O 1
ATOM 3011 N N . THR A 1 365 ? -12.506 -6.978 40.224 1.00 91.00 365 THR A N 1
ATOM 3012 C CA . THR A 1 365 ? -11.772 -8.073 39.583 1.00 91.00 365 THR A CA 1
ATOM 3013 C C . THR A 1 365 ? -12.720 -9.044 38.874 1.00 91.00 365 THR A C 1
ATOM 3015 O O . THR A 1 365 ? -12.415 -9.494 37.768 1.00 91.00 365 THR A O 1
ATOM 3018 N N . ALA A 1 366 ? -13.873 -9.362 39.473 1.00 90.62 366 ALA A N 1
ATOM 3019 C CA . ALA A 1 366 ? -14.891 -10.200 38.838 1.00 90.62 366 ALA A CA 1
ATOM 3020 C C . ALA A 1 366 ? -15.473 -9.528 37.580 1.00 90.62 366 ALA A C 1
ATOM 3022 O O . ALA A 1 366 ? -15.508 -10.149 36.517 1.00 90.62 366 ALA A O 1
ATOM 3023 N N . LEU A 1 367 ? -15.830 -8.244 37.686 1.00 89.81 367 LEU A N 1
ATOM 3024 C CA . LEU A 1 367 ? -16.375 -7.424 36.605 1.00 89.81 367 LEU A CA 1
ATOM 3025 C C . LEU A 1 367 ? -15.402 -7.309 35.428 1.00 89.81 367 LEU A C 1
ATOM 3027 O O . LEU A 1 367 ? -15.824 -7.404 34.285 1.00 89.81 367 LEU A O 1
ATOM 3031 N N . SER A 1 368 ? -14.102 -7.168 35.695 1.00 87.88 368 SER A N 1
ATOM 3032 C CA . SER A 1 368 ? -13.083 -7.086 34.637 1.00 87.88 368 SER A CA 1
ATOM 3033 C C . SER A 1 368 ? -12.832 -8.420 33.924 1.00 87.88 368 SER A C 1
ATOM 3035 O O . SER A 1 368 ? -12.419 -8.427 32.771 1.00 87.88 368 SER A O 1
ATOM 3037 N N . LYS A 1 369 ? -13.032 -9.560 34.602 1.00 88.38 369 LYS A N 1
ATOM 3038 C CA . LYS A 1 369 ? -12.775 -10.896 34.028 1.00 88.38 369 LYS A CA 1
ATOM 3039 C C . LYS A 1 369 ? -13.964 -11.462 33.264 1.00 88.38 369 LYS A C 1
ATOM 3041 O O . LYS A 1 369 ? -13.771 -12.135 32.258 1.00 88.38 369 LYS A O 1
ATOM 3046 N N . ASN A 1 370 ? -15.169 -11.279 33.792 1.00 89.56 370 ASN A N 1
ATOM 3047 C CA . ASN A 1 370 ? -16.405 -11.740 33.173 1.00 89.56 370 ASN A CA 1
ATOM 3048 C C . ASN A 1 370 ? -17.531 -10.760 33.537 1.00 89.56 370 ASN A C 1
ATOM 3050 O O . ASN A 1 370 ? -18.265 -10.998 34.505 1.00 89.56 370 ASN A O 1
ATOM 3054 N N . PRO A 1 371 ? -17.653 -9.649 32.785 1.00 90.12 371 PRO A N 1
ATOM 3055 C CA . PRO A 1 371 ? -18.614 -8.598 33.087 1.00 90.12 371 PRO A CA 1
ATOM 3056 C C . PRO A 1 371 ? -20.048 -9.122 33.166 1.00 90.12 371 PRO A C 1
ATOM 3058 O O . PRO A 1 371 ? -20.775 -8.784 34.095 1.00 90.12 371 PRO A O 1
ATOM 3061 N N . LYS A 1 372 ? -20.435 -10.007 32.239 1.00 89.94 372 LYS A N 1
ATOM 3062 C CA . LYS A 1 372 ? -21.775 -10.601 32.199 1.00 89.94 372 LYS A CA 1
ATOM 3063 C C . LYS A 1 372 ? -22.105 -11.373 33.474 1.00 89.94 372 LYS A C 1
ATOM 3065 O O . LYS A 1 372 ? -23.172 -11.177 34.048 1.00 89.94 372 LYS A O 1
ATOM 3070 N N . GLU A 1 373 ? -21.211 -12.250 33.926 1.00 89.81 373 GLU A N 1
ATOM 3071 C CA . GLU A 1 373 ? -21.478 -13.045 35.129 1.00 89.81 373 GLU A CA 1
ATOM 3072 C C . GLU A 1 373 ? -21.475 -12.186 36.396 1.00 89.81 373 GLU A C 1
ATOM 3074 O O . GLU A 1 373 ? -22.357 -12.343 37.236 1.00 89.81 373 GLU A O 1
ATOM 3079 N N . ALA A 1 374 ? -20.549 -11.231 36.518 1.00 90.62 374 ALA A N 1
ATOM 3080 C CA . ALA A 1 374 ? -20.529 -10.306 37.652 1.00 90.62 374 ALA A CA 1
ATOM 3081 C C . ALA A 1 374 ? -21.836 -9.498 37.750 1.00 90.62 374 ALA A C 1
ATOM 3083 O O . ALA A 1 374 ? -22.427 -9.383 38.826 1.00 90.62 374 ALA A O 1
ATOM 3084 N N . VAL A 1 375 ? -22.324 -9.003 36.612 1.00 90.12 375 VAL A N 1
ATOM 3085 C CA . VAL A 1 375 ? -23.598 -8.287 36.507 1.00 90.12 375 VAL A CA 1
ATOM 3086 C C . VAL A 1 375 ? -24.780 -9.206 36.846 1.00 90.12 375 VAL A C 1
ATOM 3088 O O . VAL A 1 375 ? -25.637 -8.820 37.637 1.00 90.12 375 VAL A O 1
ATOM 3091 N N . ASN A 1 376 ? -24.808 -10.451 36.361 1.00 89.44 376 ASN A N 1
ATOM 3092 C CA . ASN A 1 376 ? -25.843 -11.425 36.738 1.00 89.44 376 ASN A CA 1
ATOM 3093 C C . ASN A 1 376 ? -25.883 -11.698 38.247 1.00 89.44 376 ASN A C 1
ATOM 3095 O O . ASN A 1 376 ? -26.967 -11.831 38.818 1.00 89.44 376 ASN A O 1
ATOM 3099 N N . ILE A 1 377 ? -24.723 -11.783 38.905 1.00 90.75 377 ILE A N 1
ATOM 3100 C CA . ILE A 1 377 ? -24.655 -11.978 40.358 1.00 90.75 377 ILE A CA 1
ATOM 3101 C C . ILE A 1 377 ? -25.234 -10.760 41.086 1.00 90.75 377 ILE A C 1
ATOM 3103 O O . ILE A 1 377 ? -25.996 -10.934 42.040 1.00 90.75 377 ILE A O 1
ATOM 3107 N N . LEU A 1 378 ? -24.948 -9.539 40.619 1.00 90.81 378 LEU A N 1
ATOM 3108 C CA . LEU A 1 378 ? -25.573 -8.321 41.144 1.00 90.81 378 LEU A CA 1
ATOM 3109 C C . LEU A 1 378 ? -27.105 -8.373 41.007 1.00 90.81 378 LEU A C 1
ATOM 3111 O O . LEU A 1 378 ? -27.799 -8.145 41.998 1.00 90.81 378 LEU A O 1
ATOM 3115 N N . ILE A 1 379 ? -27.638 -8.735 39.832 1.00 89.25 379 ILE A N 1
ATOM 3116 C CA . ILE A 1 379 ? -29.091 -8.871 39.601 1.00 89.25 379 ILE A CA 1
ATOM 3117 C C . ILE A 1 379 ? -29.707 -9.880 40.574 1.00 89.25 379 ILE A C 1
ATOM 3119 O O . ILE A 1 379 ? -30.640 -9.542 41.298 1.00 89.25 379 ILE A O 1
ATOM 3123 N N . ARG A 1 380 ? -29.159 -11.098 40.659 1.00 90.12 380 ARG A N 1
ATOM 3124 C CA . ARG A 1 380 ? -29.676 -12.143 41.563 1.00 90.12 380 ARG A CA 1
ATOM 3125 C C . ARG A 1 380 ? -29.626 -11.715 43.026 1.00 90.12 380 ARG A C 1
ATOM 3127 O O . ARG A 1 380 ? -30.517 -12.039 43.807 1.00 90.12 380 ARG A O 1
ATOM 3134 N N . THR A 1 381 ? -28.592 -10.966 43.404 1.00 91.06 381 THR A N 1
ATOM 3135 C CA . THR A 1 381 ? -28.462 -10.426 44.761 1.00 91.06 381 THR A CA 1
ATOM 3136 C C . THR A 1 381 ? -29.543 -9.378 45.037 1.00 91.06 381 THR A C 1
ATOM 3138 O O . THR A 1 381 ? -30.141 -9.390 46.112 1.00 91.06 381 THR A O 1
ATOM 3141 N N . ARG A 1 382 ? -29.865 -8.518 44.063 1.00 88.44 382 ARG A N 1
ATOM 3142 C CA . ARG A 1 382 ? -30.987 -7.569 44.158 1.00 88.44 382 ARG A CA 1
ATOM 3143 C C . ARG A 1 382 ? -32.330 -8.277 44.267 1.00 88.44 382 ARG A C 1
ATOM 3145 O O . ARG A 1 382 ? -33.111 -7.940 45.147 1.00 88.44 382 ARG A O 1
ATOM 3152 N N . GLU A 1 383 ? -32.574 -9.286 43.435 1.00 89.56 383 GLU A N 1
ATOM 3153 C CA . GLU A 1 383 ? -33.792 -10.103 43.492 1.00 89.56 383 GLU A CA 1
ATOM 3154 C C . GLU A 1 383 ? -33.948 -10.788 44.854 1.00 89.56 383 GLU A C 1
ATOM 3156 O O . GLU A 1 383 ? -35.045 -10.816 45.412 1.00 89.56 383 GLU A O 1
ATOM 3161 N N . TRP A 1 384 ? -32.847 -11.285 45.427 1.00 91.38 384 TRP A N 1
ATOM 3162 C CA . TRP A 1 384 ? -32.833 -11.839 46.779 1.00 91.38 384 TRP A CA 1
ATOM 3163 C C . TRP A 1 384 ? -33.221 -10.789 47.830 1.00 91.38 384 TRP A C 1
ATOM 3165 O O . TRP A 1 384 ? -34.077 -11.073 48.667 1.00 91.38 384 TRP A O 1
ATOM 3175 N N . ILE A 1 385 ? -32.669 -9.567 47.765 1.00 86.94 385 ILE A N 1
ATOM 3176 C CA . ILE A 1 385 ? -33.044 -8.462 48.670 1.00 86.94 385 ILE A CA 1
ATOM 3177 C C . ILE A 1 385 ? -34.531 -8.129 48.516 1.00 86.94 385 ILE A C 1
ATOM 3179 O O . ILE A 1 385 ? -35.245 -8.048 49.512 1.00 86.94 385 ILE A O 1
ATOM 3183 N N . SER A 1 386 ? -35.017 -7.963 47.284 1.00 85.19 386 SER A N 1
ATOM 3184 C CA . SER A 1 386 ? -36.428 -7.671 47.018 1.00 85.19 386 SER A CA 1
ATOM 3185 C C . SER A 1 386 ? -37.348 -8.774 47.544 1.00 85.19 386 SER A C 1
ATOM 3187 O O . SER A 1 386 ? -38.366 -8.466 48.156 1.00 85.19 386 SER A O 1
ATOM 3189 N N . GLY A 1 387 ? -36.969 -10.045 47.382 1.00 85.38 387 GLY A N 1
ATOM 3190 C CA . GLY A 1 387 ? -37.705 -11.177 47.944 1.00 85.38 387 GLY A CA 1
ATOM 3191 C C . GLY A 1 387 ? -37.812 -11.110 49.469 1.00 85.38 387 GLY A C 1
ATOM 3192 O O . GLY A 1 387 ? -38.899 -11.300 50.011 1.00 85.38 387 GLY A O 1
ATOM 3193 N N . ARG A 1 388 ? -36.718 -10.765 50.163 1.00 83.69 388 ARG A N 1
ATOM 3194 C CA . ARG A 1 388 ? -36.723 -10.580 51.627 1.00 83.69 388 ARG A CA 1
ATOM 3195 C C . ARG A 1 388 ? -37.535 -9.368 52.065 1.00 83.69 388 ARG A C 1
ATOM 3197 O O . ARG A 1 388 ? -38.271 -9.466 53.043 1.00 83.69 388 ARG A O 1
ATOM 3204 N N . ASN A 1 389 ? -37.471 -8.265 51.321 1.00 75.50 389 ASN A N 1
ATOM 3205 C CA . ASN A 1 389 ? -38.320 -7.102 51.575 1.00 75.50 389 ASN A CA 1
ATOM 3206 C C . ASN A 1 389 ? -39.808 -7.487 51.505 1.00 75.50 389 ASN A C 1
ATOM 3208 O O . ASN A 1 389 ? -40.564 -7.147 52.407 1.00 75.50 389 ASN A O 1
ATOM 3212 N N . SER A 1 390 ? -40.226 -8.249 50.490 1.00 76.69 390 SER A N 1
ATOM 3213 C CA . SER A 1 390 ? -41.625 -8.682 50.355 1.00 76.69 390 SER A CA 1
ATOM 3214 C C . SER A 1 390 ? -42.077 -9.666 51.443 1.00 76.69 390 SER A C 1
ATOM 3216 O O . SER A 1 390 ? -43.240 -9.653 51.846 1.00 76.69 390 SER A O 1
ATOM 3218 N N . GLU A 1 391 ? -41.182 -10.516 51.954 1.00 74.75 391 GLU A N 1
ATOM 3219 C CA . GLU A 1 391 ? -41.485 -11.362 53.118 1.00 74.75 391 GLU A CA 1
ATOM 3220 C C . GLU A 1 391 ? -41.768 -10.502 54.361 1.00 74.75 391 GLU A C 1
ATOM 3222 O O . GLU A 1 391 ? -42.801 -10.686 55.006 1.00 74.75 391 GLU A O 1
ATOM 3227 N N . LEU A 1 392 ? -40.928 -9.494 54.629 1.00 70.69 392 LEU A N 1
ATOM 3228 C CA . LEU A 1 392 ? -41.144 -8.529 55.715 1.00 70.69 392 LEU A CA 1
ATOM 3229 C C . LEU A 1 392 ? -42.425 -7.702 55.523 1.00 70.69 392 LEU A C 1
ATOM 3231 O O . LEU A 1 392 ? -43.129 -7.437 56.497 1.00 70.69 392 LEU A O 1
ATOM 3235 N N . GLU A 1 393 ? -42.778 -7.361 54.278 1.00 66.38 393 GLU A N 1
ATOM 3236 C CA . GLU A 1 393 ? -44.050 -6.703 53.932 1.00 66.38 393 GLU A CA 1
ATOM 3237 C C . GLU A 1 393 ? -45.292 -7.503 54.322 1.00 66.38 393 GLU A C 1
ATOM 3239 O O . GLU A 1 393 ? -46.367 -6.937 54.518 1.00 66.38 393 GLU A O 1
ATOM 3244 N N . THR A 1 394 ? -45.150 -8.818 54.462 1.00 65.38 394 THR A N 1
ATOM 3245 C CA . THR A 1 394 ? -46.250 -9.691 54.869 1.00 65.38 394 THR A CA 1
ATOM 3246 C C . THR A 1 394 ? -46.396 -9.754 56.397 1.00 65.38 394 THR A C 1
ATOM 3248 O O . THR A 1 394 ? -47.463 -10.118 56.897 1.00 65.38 394 THR A O 1
ATOM 3251 N N . GLU A 1 395 ? -45.346 -9.400 57.146 1.00 66.81 395 GLU A N 1
ATOM 3252 C CA . GLU A 1 395 ? -45.264 -9.540 58.607 1.00 66.81 395 GLU A CA 1
ATOM 3253 C C . GLU A 1 395 ? -45.390 -8.210 59.369 1.00 66.81 395 GLU A C 1
ATOM 3255 O O . GLU A 1 395 ? -45.792 -8.211 60.535 1.00 66.81 395 GLU A O 1
ATOM 3260 N N . LEU A 1 396 ? -45.081 -7.082 58.724 1.00 68.81 396 LEU A N 1
ATOM 3261 C CA . LEU A 1 396 ? -45.016 -5.751 59.335 1.00 68.81 396 LEU A CA 1
ATOM 3262 C C . LEU A 1 396 ? -45.973 -4.752 58.656 1.00 68.81 396 LEU A C 1
ATOM 3264 O O . LEU A 1 396 ? -46.422 -4.944 57.529 1.00 68.81 396 LEU A O 1
ATOM 3268 N N . GLU A 1 397 ? -46.308 -3.659 59.348 1.00 76.00 397 GLU A N 1
ATOM 3269 C CA . GLU A 1 397 ? -47.098 -2.564 58.762 1.00 76.00 397 GLU A CA 1
ATOM 3270 C C . GLU A 1 397 ? -46.255 -1.726 57.789 1.00 76.00 397 GLU A C 1
ATOM 3272 O O . GLU A 1 397 ? -45.082 -1.467 58.052 1.00 76.00 397 GLU A O 1
ATOM 3277 N N . THR A 1 398 ? -46.848 -1.239 56.692 1.00 76.50 398 THR A N 1
ATOM 3278 C CA . THR A 1 398 ? -46.134 -0.569 55.581 1.00 76.50 398 THR A CA 1
ATOM 3279 C C . THR A 1 398 ? -45.187 0.550 56.030 1.00 76.50 398 THR A C 1
ATOM 3281 O O . THR A 1 398 ? -44.041 0.574 55.597 1.00 76.50 398 THR A O 1
ATOM 3284 N N . ALA A 1 399 ? -45.605 1.419 56.957 1.00 72.31 399 ALA A N 1
ATOM 3285 C CA . ALA A 1 399 ? -44.759 2.507 57.465 1.00 72.31 399 ALA A CA 1
ATOM 3286 C C . ALA A 1 399 ? -43.554 2.005 58.290 1.00 72.31 399 ALA A C 1
ATOM 3288 O O . ALA A 1 399 ? -42.495 2.630 58.297 1.00 72.31 399 ALA A O 1
ATOM 3289 N N . THR A 1 400 ? -43.691 0.854 58.961 1.00 76.44 400 THR A N 1
ATOM 3290 C CA . THR A 1 400 ? -42.585 0.175 59.663 1.00 76.44 400 THR A CA 1
ATOM 3291 C C . THR A 1 400 ? -41.564 -0.351 58.659 1.00 76.44 400 THR A C 1
ATOM 3293 O O . THR A 1 400 ? -40.361 -0.253 58.883 1.00 76.44 400 THR A O 1
ATOM 3296 N N . ILE A 1 401 ? -42.038 -0.891 57.535 1.00 73.81 401 ILE A N 1
ATOM 3297 C CA . ILE A 1 401 ? -41.178 -1.418 56.470 1.00 73.81 401 ILE A CA 1
ATOM 3298 C C . ILE A 1 401 ? -40.454 -0.294 55.739 1.00 73.81 401 ILE A C 1
ATOM 3300 O O . ILE A 1 401 ? -39.267 -0.436 55.476 1.00 73.81 401 ILE A O 1
ATOM 3304 N N . GLU A 1 402 ? -41.127 0.820 55.446 1.00 78.94 402 GLU A N 1
ATOM 3305 C CA . GLU A 1 402 ? -40.497 2.001 54.840 1.00 78.94 402 GLU A CA 1
ATOM 3306 C C . GLU A 1 402 ? -39.360 2.531 55.724 1.00 78.94 402 GLU A C 1
ATOM 3308 O O . GLU A 1 402 ? -38.233 2.671 55.250 1.00 78.94 402 GLU A O 1
ATOM 3313 N N . LEU A 1 403 ? -39.614 2.691 57.029 1.00 81.00 403 LEU A N 1
ATOM 3314 C CA . LEU A 1 403 ? -38.594 3.098 57.996 1.00 81.00 403 LEU A CA 1
ATOM 3315 C C . LEU A 1 403 ? -37.431 2.097 58.074 1.00 81.00 403 LEU A C 1
ATOM 3317 O O . LEU A 1 403 ? -36.264 2.489 58.070 1.00 81.00 403 LEU A O 1
ATOM 3321 N N . LEU A 1 404 ? -37.738 0.798 58.162 1.00 76.88 404 LEU A N 1
ATOM 3322 C CA . LEU A 1 404 ? -36.736 -0.267 58.207 1.00 76.88 404 LEU A CA 1
ATOM 3323 C C . LEU A 1 404 ? -35.876 -0.267 56.941 1.00 76.88 404 LEU A C 1
ATOM 3325 O O . LEU A 1 404 ? -34.657 -0.402 57.019 1.00 76.88 404 LEU A O 1
ATOM 3329 N N . ARG A 1 405 ? -36.506 -0.091 55.782 1.00 74.81 405 ARG A N 1
ATOM 3330 C CA . ARG A 1 405 ? -35.846 -0.056 54.483 1.00 74.81 405 ARG A CA 1
ATOM 3331 C C . ARG A 1 405 ? -34.918 1.144 54.370 1.00 74.81 405 ARG A C 1
ATOM 3333 O O . ARG A 1 405 ? -33.756 0.953 54.026 1.00 74.81 405 ARG A O 1
ATOM 3340 N N . GLU A 1 406 ? -35.378 2.344 54.714 1.00 81.38 406 GLU A N 1
ATOM 3341 C CA . GLU A 1 406 ? -34.513 3.526 54.703 1.00 81.38 406 GLU A CA 1
ATOM 3342 C C . GLU A 1 406 ? -33.358 3.395 55.700 1.00 81.38 406 GLU A C 1
ATOM 3344 O O . GLU A 1 406 ? -32.234 3.762 55.376 1.00 81.38 406 GLU A O 1
ATOM 3349 N N . LEU A 1 407 ? -33.576 2.799 56.875 1.00 76.75 407 LEU A N 1
ATOM 3350 C CA . LEU A 1 407 ? -32.494 2.514 57.824 1.00 76.75 407 LEU A CA 1
ATOM 3351 C C . LEU A 1 407 ? -31.471 1.513 57.274 1.00 76.75 407 LEU A C 1
ATOM 3353 O O . LEU A 1 407 ? -30.275 1.678 57.506 1.00 76.75 407 LEU A O 1
ATOM 3357 N N . ILE A 1 408 ? -31.918 0.480 56.558 1.00 74.75 408 ILE A N 1
ATOM 3358 C CA . ILE A 1 408 ? -31.036 -0.512 55.930 1.00 74.75 408 ILE A CA 1
ATOM 3359 C C . ILE A 1 408 ? -30.266 0.102 54.749 1.00 74.75 408 ILE A C 1
ATOM 3361 O O . ILE A 1 408 ? -29.087 -0.203 54.570 1.00 74.75 408 ILE A O 1
ATOM 3365 N N . GLU A 1 409 ? -30.910 0.962 53.958 1.00 71.62 409 GLU A N 1
ATOM 3366 C CA . GLU A 1 409 ? -30.331 1.586 52.762 1.00 71.62 409 GLU A CA 1
ATOM 3367 C C . GLU A 1 409 ? -29.419 2.781 53.095 1.00 71.62 409 GLU A C 1
ATOM 3369 O O . GLU A 1 409 ? -28.350 2.924 52.503 1.00 71.62 409 GLU A O 1
ATOM 3374 N N . GLN A 1 410 ? -29.817 3.634 54.042 1.00 76.69 410 GLN A N 1
ATOM 3375 C CA . GLN A 1 410 ? -29.164 4.917 54.341 1.00 76.69 410 GLN A CA 1
ATOM 3376 C C . GLN A 1 410 ? -28.361 4.895 55.649 1.00 76.69 410 GLN A C 1
ATOM 3378 O O . GLN A 1 410 ? -27.506 5.751 55.868 1.00 76.69 410 GLN A O 1
ATOM 3383 N N . GLY A 1 411 ? -28.615 3.931 56.538 1.00 71.19 411 GLY A N 1
ATOM 3384 C CA . GLY A 1 411 ? -27.962 3.817 57.847 1.00 71.19 411 GLY A CA 1
ATOM 3385 C C . GLY A 1 411 ? -28.474 4.799 58.911 1.00 71.19 411 GLY A C 1
ATOM 3386 O O . GLY A 1 411 ? -28.369 4.504 60.103 1.00 71.19 411 GLY A O 1
ATOM 3387 N N . GLU A 1 412 ? -29.052 5.935 58.515 1.00 79.56 412 GLU A N 1
ATOM 3388 C CA . GLU A 1 412 ? -29.716 6.901 59.393 1.00 79.56 412 GLU A CA 1
ATOM 3389 C C . GLU A 1 412 ? -30.948 7.519 58.721 1.00 79.56 412 GLU A C 1
ATOM 3391 O O . GLU A 1 412 ? -30.991 7.674 57.506 1.00 79.56 412 GLU A O 1
ATOM 3396 N N . VAL A 1 413 ? -31.943 7.887 59.529 1.00 83.69 413 VAL A N 1
ATOM 3397 C CA . VAL A 1 413 ? -33.206 8.498 59.086 1.00 83.69 413 VAL A CA 1
ATOM 3398 C C . VAL A 1 413 ? -33.656 9.547 60.095 1.00 83.69 413 VAL A C 1
ATOM 3400 O O . VAL A 1 413 ? -33.370 9.446 61.296 1.00 83.69 413 VAL A O 1
ATOM 3403 N N . TRP A 1 414 ? -34.387 10.558 59.630 1.00 82.81 414 TRP A N 1
ATOM 3404 C CA . TRP A 1 414 ? -34.967 11.561 60.515 1.00 82.81 414 TRP A CA 1
ATOM 3405 C C . TRP A 1 414 ? -36.245 11.027 61.153 1.00 82.81 414 TRP A C 1
ATOM 3407 O O . TRP A 1 414 ? -37.256 10.816 60.494 1.00 82.81 414 TRP A O 1
ATOM 3417 N N . LEU A 1 415 ? -36.225 10.876 62.480 1.00 78.81 415 LEU A N 1
ATOM 3418 C CA . LEU A 1 415 ? -37.366 10.346 63.239 1.00 78.81 415 LEU A CA 1
ATOM 3419 C C . LEU A 1 415 ? -38.673 11.130 63.013 1.00 78.81 415 LEU A C 1
ATOM 3421 O O . LEU A 1 415 ? -39.750 10.587 63.203 1.00 78.81 415 LEU A O 1
ATOM 3425 N N . GLY A 1 416 ? -38.582 12.417 62.658 1.00 79.81 416 GLY A N 1
ATOM 3426 C CA . GLY A 1 416 ? -39.747 13.275 62.431 1.00 79.81 416 GLY A CA 1
ATOM 3427 C C . GLY A 1 416 ? -40.553 12.940 61.175 1.00 79.81 416 GLY A C 1
ATOM 3428 O O . GLY A 1 416 ? -41.672 13.434 61.058 1.00 79.81 416 GLY A O 1
ATOM 3429 N N . ASP A 1 417 ? -40.007 12.118 60.278 1.00 83.62 417 ASP A N 1
ATOM 3430 C CA . ASP A 1 417 ? -40.662 11.712 59.032 1.00 83.62 417 ASP A CA 1
ATOM 3431 C C . ASP A 1 417 ? -41.570 10.482 59.223 1.00 83.62 417 ASP A C 1
ATOM 3433 O O . ASP A 1 417 ? -42.318 10.119 58.318 1.00 83.62 417 ASP A O 1
ATOM 3437 N N . TYR A 1 418 ? -41.555 9.876 60.418 1.00 84.19 418 TYR A N 1
ATOM 3438 C CA . TYR A 1 418 ? -42.257 8.633 60.728 1.00 84.19 418 TYR A CA 1
ATOM 3439 C C . TYR A 1 418 ? -43.064 8.726 62.026 1.00 84.19 418 TYR A C 1
ATOM 3441 O O . TYR A 1 418 ? -42.654 9.354 63.005 1.00 84.19 418 TYR A O 1
ATOM 3449 N N . ASP A 1 419 ? -44.212 8.049 62.054 1.00 82.94 419 ASP A N 1
ATOM 3450 C CA . ASP A 1 419 ? -45.037 7.940 63.256 1.00 82.94 419 ASP A CA 1
ATOM 3451 C C . ASP A 1 419 ? -44.400 7.005 64.299 1.00 82.94 419 ASP A C 1
ATOM 3453 O O . ASP A 1 419 ? -43.659 6.072 63.979 1.00 82.94 419 ASP A O 1
ATOM 3457 N N . ILE A 1 420 ? -44.726 7.234 65.576 1.00 80.50 420 ILE A N 1
ATOM 3458 C CA . ILE A 1 420 ? -44.177 6.471 66.714 1.00 80.50 420 ILE A CA 1
ATOM 3459 C C . ILE A 1 420 ? -44.438 4.964 66.570 1.00 80.50 420 ILE A C 1
ATOM 3461 O O . ILE A 1 420 ? -43.579 4.169 66.939 1.00 80.50 420 ILE A O 1
ATOM 3465 N N . GLU A 1 421 ? -45.579 4.570 66.000 1.00 80.69 421 GLU A N 1
ATOM 3466 C CA . GLU A 1 421 ? -45.941 3.161 65.785 1.00 80.69 421 GLU A CA 1
ATOM 3467 C C . GLU A 1 421 ? -44.982 2.469 64.802 1.00 80.69 421 GLU A C 1
ATOM 3469 O O . GLU A 1 421 ? -44.560 1.341 65.053 1.00 80.69 421 GLU A O 1
ATOM 3474 N N . ALA A 1 422 ? -44.540 3.169 63.750 1.00 79.50 422 ALA A N 1
ATOM 3475 C CA . ALA A 1 422 ? -43.538 2.652 62.821 1.00 79.50 422 ALA A CA 1
ATOM 3476 C C . ALA A 1 422 ? -42.166 2.497 63.495 1.00 79.50 422 ALA A C 1
ATOM 3478 O O . ALA A 1 422 ? -41.492 1.482 63.321 1.00 79.50 422 ALA A O 1
ATOM 3479 N N . VAL A 1 423 ? -41.773 3.468 64.328 1.00 80.31 423 VAL A N 1
ATOM 3480 C CA . VAL A 1 423 ? -40.520 3.409 65.100 1.00 80.31 423 VAL A CA 1
ATOM 3481 C C . VAL A 1 423 ? -40.538 2.248 66.096 1.00 80.31 423 VAL A C 1
ATOM 3483 O O . VAL A 1 423 ? -39.559 1.506 66.183 1.00 80.31 423 VAL A O 1
ATOM 3486 N N . GLU A 1 424 ? -41.640 2.055 66.824 1.00 78.75 424 GLU A N 1
ATOM 3487 C CA . GLU A 1 424 ? -41.808 0.929 67.749 1.00 78.75 424 GLU A CA 1
ATOM 3488 C C . GLU A 1 424 ? -41.802 -0.414 67.006 1.00 78.75 424 GLU A C 1
ATOM 3490 O O . GLU A 1 424 ? -41.161 -1.364 67.463 1.00 78.75 424 GLU A O 1
ATOM 3495 N N . GLY A 1 425 ? -42.449 -0.494 65.840 1.00 76.56 425 GLY A N 1
ATOM 3496 C CA . GLY A 1 425 ? -42.433 -1.676 64.978 1.00 76.56 425 GLY A CA 1
ATOM 3497 C C . GLY A 1 425 ? -41.018 -2.069 64.543 1.00 76.56 425 GLY A C 1
ATOM 3498 O O . GLY A 1 425 ? -40.629 -3.237 64.658 1.00 76.56 425 GLY A O 1
ATOM 3499 N N . VAL A 1 426 ? -40.207 -1.090 64.125 1.00 77.19 426 VAL A N 1
ATOM 3500 C CA . VAL A 1 426 ? -38.810 -1.326 63.740 1.00 77.19 426 VAL A CA 1
ATOM 3501 C C . VAL A 1 426 ? -37.974 -1.701 64.958 1.00 77.19 426 VAL A C 1
ATOM 3503 O O . VAL A 1 426 ? -37.219 -2.665 64.895 1.00 77.19 426 VAL A O 1
ATOM 3506 N N . GLN A 1 427 ? -38.142 -1.009 66.088 1.00 76.38 427 GLN A N 1
ATOM 3507 C CA . GLN A 1 427 ? -37.400 -1.281 67.322 1.00 76.38 427 GLN A CA 1
ATOM 3508 C C . GLN A 1 427 ? -37.657 -2.689 67.883 1.00 76.38 427 GLN A C 1
ATOM 3510 O O . GLN A 1 427 ? -36.765 -3.290 68.483 1.00 76.38 427 GLN A O 1
ATOM 3515 N N . ASN A 1 428 ? -38.870 -3.216 67.698 1.00 72.31 428 ASN A N 1
ATOM 3516 C CA . ASN A 1 428 ? -39.222 -4.581 68.092 1.00 72.31 428 ASN A CA 1
ATOM 3517 C C . ASN A 1 428 ? -38.613 -5.645 67.168 1.00 72.31 428 ASN A C 1
ATOM 3519 O O . ASN A 1 428 ? -38.482 -6.797 67.580 1.00 72.31 428 ASN A O 1
ATOM 3523 N N . SER A 1 429 ? -38.244 -5.258 65.946 1.00 67.94 429 SER A N 1
ATOM 3524 C CA . SER A 1 429 ? -37.707 -6.153 64.919 1.00 67.94 429 SER A CA 1
ATOM 3525 C C . SER A 1 429 ? -36.177 -6.127 64.877 1.00 67.94 429 SER A C 1
ATOM 3527 O O . SER A 1 429 ? -35.548 -7.169 64.725 1.00 67.94 429 SER A O 1
ATOM 3529 N N . ILE A 1 430 ? -35.570 -4.950 65.059 1.00 68.94 430 ILE A N 1
ATOM 3530 C CA . ILE A 1 430 ? -34.119 -4.743 65.075 1.00 68.94 430 ILE A CA 1
ATOM 3531 C C . ILE A 1 430 ? -33.691 -3.709 66.129 1.00 68.94 430 ILE A C 1
ATOM 3533 O O . ILE A 1 430 ? -34.402 -2.739 66.403 1.00 68.94 430 ILE A O 1
ATOM 3537 N N . PRO A 1 431 ? -32.488 -3.856 66.711 1.00 64.81 431 PRO A N 1
ATOM 3538 C CA . PRO A 1 431 ? -31.951 -2.876 67.644 1.00 64.81 431 PRO A CA 1
ATOM 3539 C C . PRO A 1 431 ? -31.573 -1.571 66.925 1.00 64.81 431 PRO A C 1
ATOM 3541 O O . PRO A 1 431 ? -30.520 -1.474 66.295 1.00 64.81 431 PRO A O 1
ATOM 3544 N N . ILE A 1 432 ? -32.404 -0.537 67.075 1.00 71.69 432 ILE A N 1
ATOM 3545 C CA . ILE A 1 432 ? -32.134 0.819 66.570 1.00 71.69 432 ILE A CA 1
ATOM 3546 C C . ILE A 1 432 ? -31.540 1.731 67.650 1.00 71.69 432 ILE A C 1
ATOM 3548 O O . ILE A 1 432 ? -31.867 1.634 68.836 1.00 71.69 432 ILE A O 1
ATOM 3552 N N . LYS A 1 433 ? -30.661 2.653 67.241 1.00 75.69 433 LYS A N 1
ATOM 3553 C CA . LYS A 1 433 ? -30.053 3.660 68.120 1.00 75.69 433 LYS A CA 1
ATOM 3554 C C . LYS A 1 433 ? -30.562 5.053 67.759 1.00 75.69 433 LYS A C 1
ATOM 3556 O O . LYS A 1 433 ? -30.299 5.547 66.670 1.00 75.69 433 LYS A O 1
ATOM 3561 N N . LEU A 1 434 ? -31.209 5.715 68.714 1.00 74.62 434 LEU A N 1
ATOM 3562 C CA . LEU A 1 434 ? -31.595 7.120 68.591 1.00 74.62 434 LEU A CA 1
ATOM 3563 C C . LEU A 1 434 ? -30.384 8.028 68.836 1.00 74.62 434 LEU A C 1
ATOM 3565 O O . LEU A 1 434 ? -29.758 7.966 69.899 1.00 74.62 434 LEU A O 1
ATOM 3569 N N . THR A 1 435 ? -30.080 8.891 67.869 1.00 76.81 435 THR A N 1
ATOM 3570 C CA . THR A 1 435 ? -29.057 9.938 67.993 1.00 76.81 435 THR A CA 1
ATOM 3571 C C . THR A 1 435 ? -29.748 11.298 67.984 1.00 76.81 435 THR A C 1
ATOM 3573 O O . THR A 1 435 ? -30.488 11.613 67.059 1.00 76.81 435 THR A O 1
ATOM 3576 N N . ILE A 1 436 ? -29.541 12.095 69.035 1.00 76.62 436 ILE A N 1
ATOM 3577 C CA . ILE A 1 436 ? -30.109 13.444 69.148 1.00 76.62 436 ILE A CA 1
ATOM 3578 C C . ILE A 1 436 ? -29.052 14.442 68.673 1.00 76.62 436 ILE A C 1
ATOM 3580 O O . ILE A 1 436 ? -27.987 14.546 69.282 1.00 76.62 436 ILE A O 1
ATOM 3584 N N . TYR A 1 437 ? -29.353 15.173 67.601 1.00 71.44 437 TYR A N 1
ATOM 3585 C CA . TYR A 1 437 ? -28.541 16.294 67.137 1.00 71.44 437 TYR A CA 1
ATOM 3586 C C . TYR A 1 437 ? -28.991 17.568 67.872 1.00 71.44 437 TYR A C 1
ATOM 3588 O O . TYR A 1 437 ? -30.124 18.019 67.693 1.00 71.44 437 TYR A O 1
ATOM 3596 N N . ASP A 1 438 ? -28.128 18.130 68.724 1.00 57.31 438 ASP A N 1
ATOM 3597 C CA . ASP A 1 438 ? -28.349 19.468 69.290 1.00 57.31 438 ASP A CA 1
ATOM 3598 C C . ASP A 1 438 ? -28.254 20.506 68.161 1.00 57.31 438 ASP A C 1
ATOM 3600 O O . ASP A 1 438 ? -27.314 20.479 67.363 1.00 57.31 438 ASP A O 1
ATOM 3604 N N . LYS A 1 439 ? -29.247 21.397 68.081 1.00 47.44 439 LYS A N 1
ATOM 3605 C CA . LYS A 1 439 ? -29.246 22.532 67.148 1.00 47.44 439 LYS A CA 1
ATOM 3606 C C . LYS A 1 439 ? -28.217 23.591 67.517 1.00 47.44 439 LYS A C 1
ATOM 3608 O O . LYS A 1 439 ? -28.141 23.935 68.719 1.00 47.44 439 LYS A O 1
#

Organism: NCBI:txid1126237

pLDDT: mean 84.88, std 8.66, range [47.44, 96.25]

Sequence (439 aa):
MVLKEELETTINRLEENIRQYNQFVEWLDKAGKDWSNRTEAEQTSFLERIEDYEQYQENEIPPDQIKEIRQELEEAYKEPLIEALRTRIDKFLSIIDLELSEVQLDRIVSRIVDNNKSTLDSARGQFDDHLISVDALDEIPRKYVRSEIQRDPSLLSSPGDELNDILNETTESYEQLKSLSGLLSEYTWIPEDELPLQHSVDNYPYLSDNTDVIRKQLDKLDEVAAEFSSYDINLEEVYREQIGEILTQDVSNISTRLSTVAEDTDELLQRQPLLESIEQISKTDNLDDSTTNNLIETYSRTKGKEYNEVQDLKLELSELSSTYERWQKHIIEEWETTASIVKTYCNQFEFDPPAEFNQIDEFSTALSKNPKEAVNILIRTREWISGRNSELETELETATIELLRELIEQGEVWLGDYDIEAVEGVQNSIPIKLTIYDK

Secondary structure (DSSP, 8-state):
-HHHHHHHHHHHHHHHHHHHHHHHHHHHHHHHHHHHTS-HHHHHHHHHHHGGGTHHHHSPPPTTTHHHHHHHHHHHHHHHHHHHHHHHHHHHHHHTT----HHHHHHHHHHHHHH-SS-HHHHHHHHHHHHHHHHHS-HHHHHHHHHHHHH-GGGGG-TTTHHHHHHHHHHHHHHHHHHHHHHHTTSTTS-GGG--GGG-GGG-S-----HHHHHHHHHHHHHHHHHHHTTT--HHHHHHHHHHHHHHH-GGGHHHHHHHHHHHHHHHHTTHHHHHHHHHHHT-TT---HHHHHHHHHHHHHHT---SSHHHHHHHHHHHHHHHHHHHHHHHHHHHHHHHHHHHHHHHH-PPPPTTGGG-S-HHHHHHH-HHHHHHHHHHHHHHHHHHHHHHHHHS-HHHHHHHHHHHHHS---GGGS-HHHHHHHHHHS---------